Protein AF-A0A9P9XTG6-F1 (afdb_monomer)

Mean predicted aligned error: 10.79 Å

Solvent-accessible surface area (backbone atoms only — not comparable to full-atom values): 28886 Å² total; per-residue (Å²): 132,78,57,78,71,51,54,57,51,54,52,52,52,51,49,53,52,52,34,48,50,40,57,79,38,56,71,43,59,35,42,76,48,70,51,73,57,93,56,40,33,32,47,35,40,37,34,46,58,42,75,50,63,75,54,78,45,43,42,83,87,39,44,69,60,47,51,49,52,54,52,42,72,76,65,54,52,61,67,78,52,18,46,62,85,66,59,49,77,55,97,94,39,40,32,37,74,28,28,31,89,88,66,47,85,40,82,43,48,45,56,65,74,77,43,72,45,80,53,57,66,45,43,40,42,30,29,22,41,31,84,83,52,25,33,40,38,32,35,36,43,52,71,69,36,70,55,39,71,58,50,35,50,51,28,54,76,42,68,32,46,40,54,50,37,79,55,31,39,39,80,74,51,38,47,63,66,77,48,59,92,66,82,81,91,75,78,90,77,69,94,68,71,88,54,80,65,78,74,70,70,86,56,82,76,78,88,80,87,82,87,82,89,83,88,82,89,78,89,82,88,82,88,87,86,89,81,88,79,81,90,83,87,88,83,82,91,78,91,76,92,76,83,83,77,93,71,92,70,83,76,77,83,74,73,44,74,65,64,96,76,83,61,95,60,63,53,31,39,31,31,41,41,27,33,35,63,48,57,46,44,47,70,71,44,83,44,71,62,57,42,51,52,16,52,45,31,28,50,53,14,48,48,27,28,39,73,59,34,43,32,44,53,61,47,48,43,55,81,29,30,25,36,39,55,30,94,69,42,89,64,28,35,6,27,37,49,78,47,64,66,38,36,55,65,98,53,75,62,54,26,56,64,63,72,52,54,47,67,60,22,52,27,52,52,29,46,69,60,34,81,82,50,71,58,38,40,54,47,7,50,52,40,36,52,54,45,41,46,47,55,42,32,67,77,55,69,51,32,79,91,62,78,81,69,95,72,61,80,66,52,45,38,70,55,75,54,50,65,54,24,25,53,46,53,58,56,36,70,36,69,74,43,38,52,58,51,57,65,49,31,41,76,80,50,54,77,50,51,64,41,53,54,52,47,46,51,71,66,42,38,63,50,98,86,69,44,72,42,80,75,74,78,83,80,68,69,57,78,54,52,51,62,46,50,52,42,47,52,52,46,58,71,76,106

pLDDT: mean 82.73, std 23.05, range [22.34, 98.75]

Structure (mmCIF, N/CA/C/O backbone):
data_AF-A0A9P9XTG6-F1
#
_entry.id   AF-A0A9P9XTG6-F1
#
loop_
_atom_site.group_PDB
_atom_site.id
_atom_site.type_symbol
_atom_site.label_atom_id
_atom_site.label_alt_id
_atom_site.label_comp_id
_atom_site.label_asym_id
_atom_site.label_entity_id
_atom_site.label_seq_id
_atom_site.pdbx_PDB_ins_code
_atom_site.Cartn_x
_atom_site.Cartn_y
_atom_site.Cartn_z
_atom_site.occupancy
_atom_site.B_iso_or_equiv
_atom_site.auth_seq_id
_atom_site.auth_comp_id
_atom_site.auth_asym_id
_atom_site.auth_atom_id
_atom_site.pdbx_PDB_model_num
ATOM 1 N N . MET A 1 1 ? 28.109 16.564 -28.472 1.00 45.22 1 MET A N 1
ATOM 2 C CA . MET A 1 1 ? 27.583 16.661 -27.090 1.00 45.22 1 MET A CA 1
ATOM 3 C C . MET A 1 1 ? 26.421 17.638 -27.080 1.00 45.22 1 MET A C 1
ATOM 5 O O . MET A 1 1 ? 26.647 18.821 -27.308 1.00 45.22 1 MET A O 1
ATOM 9 N N . SER A 1 2 ? 25.196 17.164 -26.851 1.00 43.84 2 SER A N 1
ATOM 10 C CA . SER A 1 2 ? 24.052 18.055 -26.634 1.00 43.84 2 SER A CA 1
ATOM 11 C C . SER A 1 2 ? 24.297 18.907 -25.378 1.00 43.84 2 SER A C 1
ATOM 13 O O . SER A 1 2 ? 24.812 18.382 -24.386 1.00 43.84 2 SER A O 1
ATOM 15 N N . PRO A 1 3 ? 23.960 20.209 -25.375 1.00 47.34 3 PRO A N 1
ATOM 16 C CA . PRO A 1 3 ? 24.081 21.046 -24.187 1.00 47.34 3 PRO A CA 1
ATOM 17 C C . PRO A 1 3 ? 23.374 20.402 -22.976 1.00 47.34 3 PRO A C 1
ATOM 19 O O . PRO A 1 3 ? 22.278 19.865 -23.142 1.00 47.34 3 PRO A O 1
ATOM 22 N N . PRO A 1 4 ? 23.908 20.507 -21.742 1.00 53.72 4 PRO A N 1
ATOM 23 C CA . PRO A 1 4 ? 23.354 19.841 -20.550 1.00 53.72 4 PRO A CA 1
ATOM 24 C C . PRO A 1 4 ? 21.874 20.142 -20.252 1.00 53.72 4 PRO A C 1
ATOM 26 O O . PRO A 1 4 ? 21.219 19.393 -19.529 1.00 53.72 4 PRO A O 1
ATOM 29 N N . ARG A 1 5 ? 21.345 21.256 -20.779 1.00 53.12 5 ARG A N 1
ATOM 30 C CA . ARG A 1 5 ? 19.929 21.637 -20.659 1.00 53.12 5 ARG A CA 1
ATOM 31 C C . ARG A 1 5 ? 19.013 20.860 -21.615 1.00 53.12 5 ARG A C 1
ATOM 33 O O . ARG A 1 5 ? 17.884 20.584 -21.232 1.00 53.12 5 ARG A O 1
ATOM 40 N N . LEU A 1 6 ? 19.498 20.484 -22.802 1.00 61.94 6 LEU A N 1
ATOM 41 C CA . LEU A 1 6 ? 18.734 19.734 -23.809 1.00 61.94 6 LEU A CA 1
ATOM 42 C C . LEU A 1 6 ? 18.599 18.257 -23.419 1.00 61.94 6 LEU A C 1
ATOM 44 O O . LEU A 1 6 ? 17.488 17.749 -23.387 1.00 61.94 6 LEU A O 1
ATOM 48 N N . PHE A 1 7 ? 19.679 17.624 -22.944 1.00 69.19 7 PHE A N 1
ATOM 49 C CA . PHE A 1 7 ? 19.644 16.234 -22.460 1.00 69.19 7 PHE A CA 1
ATOM 50 C C . PHE A 1 7 ? 18.575 15.995 -21.379 1.00 69.19 7 PHE A C 1
ATOM 52 O O . PHE A 1 7 ? 17.812 15.034 -21.446 1.00 69.19 7 PHE A O 1
ATOM 59 N N . LYS A 1 8 ? 18.482 16.892 -20.383 1.00 72.06 8 LYS A N 1
ATOM 60 C CA . LYS A 1 8 ? 17.465 16.779 -19.325 1.00 72.06 8 LYS A CA 1
ATOM 61 C C . LYS A 1 8 ? 16.045 16.923 -19.885 1.00 72.06 8 LYS A C 1
ATOM 63 O O . LYS A 1 8 ? 15.154 16.214 -19.431 1.00 72.06 8 LYS A O 1
ATOM 68 N N . ALA A 1 9 ? 15.827 17.827 -20.839 1.00 80.62 9 ALA A N 1
ATOM 69 C CA . ALA A 1 9 ? 14.514 18.035 -21.445 1.00 80.62 9 ALA A CA 1
ATOM 70 C C . ALA A 1 9 ? 14.076 16.823 -22.284 1.00 80.62 9 ALA A C 1
ATOM 72 O O . ALA A 1 9 ? 12.958 16.339 -22.103 1.00 80.62 9 ALA A O 1
ATOM 73 N N . ASP A 1 10 ? 14.977 16.289 -23.110 1.00 82.81 10 ASP A N 1
ATOM 74 C CA . ASP A 1 10 ? 14.719 15.131 -23.971 1.00 82.81 10 ASP A CA 1
ATOM 75 C C . ASP A 1 10 ? 14.422 13.880 -23.133 1.00 82.81 10 ASP A C 1
ATOM 77 O O . ASP A 1 10 ? 13.412 13.205 -23.342 1.00 82.81 10 ASP A O 1
ATOM 81 N N . LEU A 1 11 ? 15.233 13.616 -22.100 1.00 85.25 11 LEU A N 1
ATOM 82 C CA . LEU A 1 11 ? 15.010 12.490 -21.193 1.00 85.25 11 LEU A CA 1
ATOM 83 C C . LEU A 1 11 ? 13.680 12.618 -20.440 1.00 85.25 11 LEU A C 1
ATOM 85 O O . LEU A 1 11 ? 12.953 11.632 -20.301 1.00 85.25 11 LEU A O 1
ATOM 89 N N . LEU A 1 12 ? 13.325 13.819 -19.972 1.00 86.88 12 LEU A N 1
ATOM 90 C CA . LEU A 1 12 ? 12.032 14.059 -19.326 1.00 86.88 12 LEU A CA 1
ATOM 91 C C . LEU A 1 12 ? 10.868 13.818 -20.292 1.00 86.88 12 LEU A C 1
ATOM 93 O O . LEU A 1 12 ? 9.851 13.248 -19.891 1.00 86.88 12 LEU A O 1
ATOM 97 N N . GLN A 1 13 ? 11.003 14.225 -21.554 1.00 90.88 13 GLN A N 1
ATOM 98 C CA . GLN A 1 13 ? 9.982 13.995 -22.569 1.00 90.88 13 GLN A CA 1
ATOM 99 C C . GLN A 1 13 ? 9.808 12.500 -22.862 1.00 90.88 13 GLN A C 1
ATOM 101 O O . GLN A 1 13 ? 8.684 12.002 -22.788 1.00 90.88 13 GLN A O 1
ATOM 106 N N . ILE A 1 14 ? 10.900 11.770 -23.102 1.00 92.00 14 ILE A N 1
ATOM 107 C CA . ILE A 1 14 ? 10.873 10.313 -23.303 1.00 92.00 14 ILE A CA 1
ATOM 108 C C . ILE A 1 14 ? 10.250 9.620 -22.088 1.00 92.00 14 ILE A C 1
ATOM 110 O O . ILE A 1 14 ? 9.332 8.815 -22.233 1.00 92.00 14 ILE A O 1
ATOM 114 N N . THR A 1 15 ? 10.671 9.995 -20.878 1.00 92.44 15 THR A N 1
ATOM 115 C CA . THR A 1 15 ? 10.148 9.426 -19.626 1.00 92.44 15 THR A CA 1
ATOM 116 C C . THR A 1 15 ? 8.634 9.620 -19.504 1.00 92.44 15 THR A C 1
ATOM 118 O O . THR A 1 15 ? 7.937 8.737 -19.003 1.00 92.44 15 THR A O 1
ATOM 121 N N . ARG A 1 16 ? 8.081 10.746 -19.982 1.00 91.94 16 ARG A N 1
ATOM 122 C CA . ARG A 1 16 ? 6.624 10.973 -19.993 1.00 91.94 16 ARG A CA 1
ATOM 123 C C . ARG A 1 16 ? 5.894 10.001 -20.916 1.00 91.94 16 ARG A C 1
ATOM 125 O O . ARG A 1 16 ? 4.835 9.519 -20.517 1.00 91.94 16 ARG A O 1
ATOM 132 N N . TYR A 1 17 ? 6.441 9.711 -22.097 1.00 94.31 17 TYR A N 1
ATOM 133 C CA . TYR A 1 17 ? 5.864 8.726 -23.016 1.00 94.31 17 TYR A CA 1
ATOM 134 C C . TYR A 1 17 ? 5.974 7.309 -22.458 1.00 94.31 17 TYR A C 1
ATOM 136 O O . TYR A 1 17 ? 4.974 6.600 -22.403 1.00 94.31 17 TYR A O 1
ATOM 144 N N . VAL A 1 18 ? 7.143 6.937 -21.934 1.00 94.81 18 VAL A N 1
ATOM 145 C CA . VAL A 1 18 ? 7.368 5.645 -21.266 1.00 94.81 18 VAL A CA 1
ATOM 146 C C . VAL A 1 18 ? 6.401 5.447 -20.099 1.00 94.81 18 VAL A C 1
ATOM 148 O O . VAL A 1 18 ? 5.820 4.376 -19.943 1.00 94.81 18 VAL A O 1
ATOM 151 N N . ARG A 1 19 ? 6.168 6.490 -19.292 1.00 93.31 19 ARG A N 1
ATOM 152 C CA . ARG A 1 19 ? 5.172 6.446 -18.214 1.00 93.31 19 ARG A CA 1
ATOM 153 C C . ARG A 1 19 ? 3.759 6.197 -18.748 1.00 93.31 19 ARG A C 1
ATOM 155 O O . ARG A 1 19 ? 2.991 5.523 -18.072 1.00 93.31 19 ARG A O 1
ATOM 162 N N . GLY A 1 20 ? 3.419 6.737 -19.920 1.00 93.00 20 GLY A N 1
ATOM 163 C CA . GLY A 1 20 ? 2.166 6.434 -20.618 1.00 93.00 20 GLY A CA 1
ATOM 164 C C . GLY A 1 20 ? 2.080 4.959 -21.008 1.00 93.00 20 GLY A C 1
ATOM 165 O O . GLY A 1 20 ? 1.120 4.295 -20.638 1.00 93.00 20 GLY A O 1
ATOM 166 N N . VAL A 1 21 ? 3.137 4.415 -21.618 1.00 94.56 21 VAL A N 1
ATOM 167 C CA . VAL A 1 21 ? 3.204 2.990 -21.991 1.00 94.56 21 VAL A CA 1
ATOM 168 C C . VAL A 1 21 ? 3.027 2.081 -20.775 1.00 94.56 21 VAL A C 1
ATOM 170 O O . VAL A 1 21 ? 2.209 1.172 -20.819 1.00 94.56 21 VAL A O 1
ATOM 173 N N . PHE A 1 22 ? 3.725 2.337 -19.664 1.00 92.75 22 PHE A N 1
ATOM 174 C CA . PHE A 1 22 ? 3.533 1.559 -18.434 1.00 92.75 22 PHE A CA 1
ATOM 175 C C . PHE A 1 22 ? 2.145 1.732 -17.806 1.00 92.75 22 PHE A C 1
ATOM 177 O O . PHE A 1 22 ? 1.723 0.858 -17.058 1.00 92.75 22 PHE A O 1
ATOM 184 N N . ALA A 1 23 ? 1.444 2.841 -18.052 1.00 89.38 23 ALA A N 1
ATOM 185 C CA . ALA A 1 23 ? 0.078 3.020 -17.565 1.00 89.38 23 ALA A CA 1
ATOM 186 C C . ALA A 1 23 ? -0.933 2.219 -18.402 1.00 89.38 23 ALA A C 1
ATOM 188 O O . ALA A 1 23 ? -1.861 1.649 -17.833 1.00 89.38 23 ALA A O 1
ATOM 189 N N . ASP A 1 24 ? -0.728 2.148 -19.719 1.00 91.56 24 ASP A N 1
ATOM 190 C CA . ASP A 1 24 ? -1.603 1.420 -20.646 1.00 91.56 24 ASP A CA 1
ATOM 191 C C . ASP A 1 24 ? -1.287 -0.087 -20.689 1.00 91.56 24 ASP A C 1
ATOM 193 O O . ASP A 1 24 ? -2.157 -0.913 -20.964 1.00 91.56 24 ASP A O 1
ATOM 197 N N . GLN A 1 25 ? -0.040 -0.457 -20.383 1.00 91.56 25 GLN A N 1
ATOM 198 C CA . GLN A 1 25 ? 0.472 -1.828 -20.343 1.00 91.56 25 GLN A CA 1
ATOM 199 C C . GLN A 1 25 ? 1.132 -2.099 -18.977 1.00 91.56 25 GLN A C 1
ATOM 201 O O . GLN A 1 25 ? 2.358 -2.189 -18.871 1.00 91.56 25 GLN A O 1
ATOM 206 N N . PRO A 1 26 ? 0.337 -2.214 -17.900 1.00 90.12 26 PRO A N 1
ATOM 207 C CA . PRO A 1 26 ? 0.848 -2.213 -16.527 1.00 90.12 26 PRO A CA 1
ATOM 208 C C . PRO A 1 26 ? 1.717 -3.427 -16.165 1.00 90.12 26 PRO A C 1
ATOM 210 O O . PRO A 1 26 ? 2.611 -3.319 -15.324 1.00 90.12 26 PRO A O 1
ATOM 213 N N . THR A 1 27 ? 1.514 -4.558 -16.844 1.00 93.44 27 THR A N 1
ATOM 214 C CA . THR A 1 27 ? 2.282 -5.806 -16.685 1.00 93.44 27 THR A CA 1
ATOM 215 C C . THR A 1 27 ? 3.518 -5.892 -17.587 1.00 93.44 27 THR A C 1
ATOM 217 O O . THR A 1 27 ? 4.229 -6.895 -17.558 1.00 93.44 27 THR A O 1
ATOM 220 N N . ARG A 1 28 ? 3.809 -4.849 -18.377 1.00 94.25 28 ARG A N 1
ATOM 221 C CA . ARG A 1 28 ? 5.013 -4.781 -19.214 1.00 94.25 28 ARG A CA 1
ATOM 222 C C . ARG A 1 28 ? 6.275 -4.748 -18.344 1.00 94.25 28 ARG A C 1
ATOM 224 O O . ARG A 1 28 ? 6.321 -4.041 -17.333 1.00 94.25 28 ARG A O 1
ATOM 231 N N . ARG A 1 29 ? 7.315 -5.481 -18.751 1.00 95.62 29 ARG A N 1
ATOM 232 C CA . ARG A 1 29 ? 8.574 -5.620 -17.997 1.00 95.62 29 ARG A CA 1
ATOM 233 C C . ARG A 1 29 ? 9.521 -4.443 -18.210 1.00 95.62 29 ARG A C 1
ATOM 235 O O . ARG A 1 29 ? 10.077 -3.922 -17.246 1.00 95.62 29 ARG A O 1
ATOM 242 N N . PHE A 1 30 ? 9.675 -4.006 -19.456 1.00 96.19 30 PHE A N 1
ATOM 243 C CA . PHE A 1 30 ? 10.510 -2.865 -19.826 1.00 96.19 30 PHE A CA 1
ATOM 244 C C . PHE A 1 30 ? 10.031 -2.223 -21.134 1.00 96.19 30 PHE A C 1
ATOM 246 O O . PHE A 1 30 ? 9.232 -2.795 -21.880 1.00 96.19 30 PHE A O 1
ATOM 253 N N . VAL A 1 31 ? 10.501 -1.006 -21.397 1.00 96.94 31 VAL A N 1
ATOM 254 C CA . VAL A 1 31 ? 10.156 -0.213 -22.580 1.00 96.94 31 VAL A CA 1
ATOM 255 C C . VAL A 1 31 ? 11.432 0.253 -23.262 1.00 96.94 31 VAL A C 1
ATOM 257 O O . VAL A 1 31 ? 12.272 0.898 -22.636 1.00 96.94 31 VAL A O 1
ATOM 260 N N . HIS A 1 32 ? 11.546 -0.033 -24.554 1.00 95.94 32 HIS A N 1
ATOM 261 C CA . HIS A 1 32 ? 12.546 0.587 -25.416 1.00 95.94 32 HIS A CA 1
ATOM 262 C C . HIS A 1 32 ? 12.099 1.986 -25.843 1.00 95.94 32 HIS A C 1
ATOM 264 O O . HIS A 1 32 ? 10.924 2.216 -26.126 1.00 95.94 32 HIS A O 1
ATOM 270 N N . ALA A 1 33 ? 13.044 2.913 -25.925 1.00 95.25 33 ALA A N 1
ATOM 271 C CA . ALA A 1 33 ? 12.849 4.241 -26.486 1.00 95.25 33 ALA A CA 1
ATOM 272 C C . ALA A 1 33 ? 14.142 4.709 -27.160 1.00 95.25 33 ALA A C 1
ATOM 274 O O . ALA A 1 33 ? 15.214 4.177 -26.898 1.00 95.25 33 ALA A O 1
ATOM 275 N N . PHE A 1 34 ? 14.070 5.727 -28.009 1.00 93.56 34 PHE A N 1
ATOM 276 C CA . PHE A 1 34 ? 15.267 6.352 -28.559 1.00 93.56 34 PHE A CA 1
ATOM 277 C C . PHE A 1 34 ? 15.027 7.830 -28.853 1.00 93.56 34 PHE A C 1
ATOM 279 O O . PHE A 1 34 ? 13.890 8.257 -29.060 1.00 93.56 34 PHE A O 1
ATOM 286 N N . SER A 1 35 ? 16.107 8.605 -28.882 1.00 91.88 35 SER A N 1
ATOM 287 C CA . SER A 1 35 ? 16.136 9.940 -29.476 1.00 91.88 35 SER A CA 1
ATOM 288 C C . SER A 1 35 ? 16.986 9.910 -30.740 1.00 91.88 35 SER A C 1
ATOM 290 O O . SER A 1 35 ? 17.988 9.201 -30.806 1.00 91.88 35 SER A O 1
ATOM 292 N N . LEU A 1 36 ? 16.582 10.681 -31.749 1.00 91.69 36 LEU A N 1
ATOM 293 C CA . LEU A 1 36 ? 17.381 10.951 -32.939 1.00 91.69 36 LEU A CA 1
ATOM 294 C C . LEU A 1 36 ? 17.280 12.445 -33.246 1.00 91.69 36 LEU A C 1
ATOM 296 O O . LEU A 1 36 ? 16.245 12.928 -33.701 1.00 91.69 36 LEU A O 1
ATOM 300 N N . CYS A 1 37 ? 18.356 13.174 -32.963 1.00 89.81 37 CYS A N 1
ATOM 301 C CA . CYS A 1 37 ? 18.449 14.616 -33.156 1.00 89.81 37 CYS A CA 1
ATOM 302 C C . CYS A 1 37 ? 19.529 14.903 -34.201 1.00 89.81 37 CYS A C 1
ATOM 304 O O . CYS A 1 37 ? 20.721 14.731 -33.934 1.00 89.81 37 CYS A O 1
ATOM 306 N N . ALA A 1 38 ? 19.106 15.340 -35.391 1.00 91.00 38 ALA A N 1
ATOM 307 C CA . ALA A 1 38 ? 19.960 15.420 -36.576 1.00 91.00 38 ALA A CA 1
ATOM 308 C C . ALA A 1 38 ? 20.650 14.067 -36.843 1.00 91.00 38 ALA A C 1
ATOM 310 O O . ALA A 1 38 ? 19.969 13.098 -37.160 1.00 91.00 38 ALA A O 1
ATOM 311 N N . SER A 1 39 ? 21.970 13.982 -36.682 1.00 94.62 39 SER A N 1
ATOM 312 C CA . SER A 1 39 ? 22.737 12.746 -36.865 1.00 94.62 39 SER A CA 1
ATOM 313 C C . SER A 1 39 ? 23.037 11.996 -35.564 1.00 94.62 39 SER A C 1
ATOM 315 O O . SER A 1 39 ? 23.641 10.930 -35.606 1.00 94.62 39 SER A O 1
ATOM 317 N N . THR A 1 40 ? 22.662 12.532 -34.398 1.00 93.81 40 THR A N 1
ATOM 318 C CA . THR A 1 40 ? 22.966 11.908 -33.101 1.00 93.81 40 THR A CA 1
ATOM 319 C C . THR A 1 40 ? 21.785 11.077 -32.616 1.00 93.81 40 THR A C 1
ATOM 321 O O . THR A 1 40 ? 20.715 11.629 -32.353 1.00 93.81 40 THR A O 1
ATOM 324 N N . MET A 1 41 ? 21.995 9.771 -32.457 1.00 93.50 41 MET A N 1
ATOM 325 C CA . MET A 1 41 ? 21.028 8.836 -31.889 1.00 93.50 41 MET A CA 1
ATOM 326 C C . MET A 1 41 ? 21.451 8.399 -30.486 1.00 93.50 41 MET A C 1
ATOM 328 O O . MET A 1 41 ? 22.635 8.197 -30.229 1.00 93.50 41 MET A O 1
ATOM 332 N N . GLU A 1 42 ? 20.492 8.199 -29.590 1.00 93.38 42 GLU A N 1
ATOM 333 C CA . GLU A 1 42 ? 20.711 7.516 -28.314 1.00 93.38 42 GLU A CA 1
ATOM 334 C C . GLU A 1 42 ? 19.574 6.523 -28.063 1.00 93.38 42 GLU A C 1
ATOM 336 O O . GLU A 1 42 ? 18.397 6.887 -28.122 1.00 93.38 42 GLU A O 1
ATOM 341 N N . LEU A 1 43 ? 19.926 5.263 -27.801 1.00 94.38 43 LEU A N 1
ATOM 342 C CA . LEU A 1 43 ? 18.978 4.195 -27.491 1.00 94.38 43 LEU A CA 1
ATOM 343 C C . LEU A 1 43 ? 18.811 4.093 -25.981 1.00 94.38 43 LEU A C 1
ATOM 345 O O . LEU A 1 43 ? 19.791 4.152 -25.240 1.00 94.38 43 LEU A O 1
ATOM 349 N N . TRP A 1 44 ? 17.580 3.886 -25.537 1.00 94.62 44 TRP A N 1
ATOM 350 C CA . TRP A 1 44 ? 17.194 3.821 -24.138 1.00 94.62 44 TRP A CA 1
ATOM 351 C C . TRP A 1 44 ? 16.363 2.577 -23.859 1.00 94.62 44 TRP A C 1
ATOM 353 O O . TRP A 1 44 ? 15.496 2.195 -24.645 1.00 94.62 44 TRP A O 1
ATOM 363 N N . VAL A 1 45 ? 16.559 2.012 -22.674 1.00 95.88 45 VAL A N 1
ATOM 364 C CA . VAL A 1 45 ? 15.649 1.031 -22.092 1.00 95.88 45 VAL A CA 1
ATOM 365 C C . VAL A 1 45 ? 15.249 1.506 -20.707 1.00 95.88 45 VAL A C 1
ATOM 367 O O . VAL A 1 45 ? 16.081 1.945 -19.915 1.00 95.88 45 VAL A O 1
ATOM 370 N N . PHE A 1 46 ? 13.955 1.428 -20.424 1.00 95.75 46 PHE A N 1
ATOM 371 C CA . PHE A 1 46 ? 13.362 1.771 -19.144 1.00 95.75 46 PHE A CA 1
ATOM 372 C C . PHE A 1 46 ? 12.749 0.520 -18.532 1.00 95.75 46 PHE A C 1
ATOM 374 O O . PHE A 1 46 ? 11.775 -0.016 -19.058 1.00 95.75 46 PHE A O 1
ATOM 381 N N . ASP A 1 47 ? 13.282 0.086 -17.398 1.00 95.12 47 ASP A N 1
ATOM 382 C CA . ASP A 1 47 ? 12.665 -0.926 -16.543 1.00 95.12 47 ASP A CA 1
ATOM 383 C C . ASP A 1 47 ? 12.262 -0.311 -15.190 1.00 95.12 47 ASP A C 1
ATOM 385 O O . ASP A 1 47 ? 12.357 0.903 -14.970 1.00 95.12 47 ASP A O 1
ATOM 389 N N . ARG A 1 48 ? 11.789 -1.148 -14.263 1.00 91.88 48 ARG A N 1
ATOM 390 C CA . ARG A 1 48 ? 11.328 -0.705 -12.938 1.00 91.88 48 ARG A CA 1
ATOM 391 C C . ARG A 1 48 ? 12.452 -0.320 -11.970 1.00 91.88 48 ARG A C 1
ATOM 393 O O . ARG A 1 48 ? 12.166 0.194 -10.888 1.00 91.88 48 ARG A O 1
ATOM 400 N N . SER A 1 49 ? 13.711 -0.505 -12.356 1.00 91.50 49 SER A N 1
ATOM 401 C CA . SER A 1 49 ? 14.899 -0.098 -11.597 1.00 91.50 49 SER A CA 1
ATOM 402 C C . SER A 1 49 ? 15.610 1.122 -12.167 1.00 91.50 49 SER A C 1
ATOM 404 O O . SER A 1 49 ? 16.486 1.673 -11.503 1.00 91.50 49 SER A O 1
ATOM 406 N N . GLY A 1 50 ? 15.215 1.590 -13.349 1.00 90.69 50 GLY A N 1
ATOM 407 C CA . GLY A 1 50 ? 15.684 2.854 -13.904 1.00 90.69 50 GLY A CA 1
ATOM 408 C C . GLY A 1 50 ? 15.973 2.796 -15.396 1.00 90.69 50 GLY A C 1
ATOM 409 O O . GLY A 1 50 ? 16.150 1.713 -15.954 1.00 90.69 50 GLY A O 1
ATOM 410 N N . PRO A 1 51 ? 16.054 3.966 -16.047 1.00 92.19 51 PRO A N 1
ATOM 411 C CA . PRO A 1 51 ? 16.548 4.047 -17.409 1.00 92.19 51 PRO A CA 1
ATOM 412 C C . PRO A 1 51 ? 18.037 3.717 -17.496 1.00 92.19 51 PRO A C 1
ATOM 414 O O . PRO A 1 51 ? 18.822 4.089 -16.622 1.00 92.19 51 PRO A O 1
ATOM 417 N N . TYR A 1 52 ? 18.430 3.102 -18.603 1.00 92.12 52 TYR A N 1
ATOM 418 C CA . TYR A 1 52 ? 19.815 3.001 -19.048 1.00 92.12 52 TYR A CA 1
ATOM 419 C C . TYR A 1 52 ? 19.892 3.228 -20.559 1.00 92.12 52 TYR A C 1
ATOM 421 O O . TYR A 1 52 ? 18.913 2.997 -21.272 1.00 92.12 52 TYR A O 1
ATOM 429 N N . SER A 1 53 ? 21.036 3.717 -21.043 1.00 91.25 53 SER A N 1
ATOM 430 C CA . SER A 1 53 ? 21.220 4.058 -22.455 1.00 91.25 53 SER A CA 1
ATOM 431 C C . SER A 1 53 ? 22.459 3.419 -23.066 1.00 91.25 53 SER A C 1
ATOM 433 O O . SER A 1 53 ? 23.386 3.008 -22.366 1.00 91.25 53 SER A O 1
ATOM 435 N N . SER A 1 54 ? 22.480 3.372 -24.398 1.00 90.75 54 SER A N 1
ATOM 436 C CA . SER A 1 54 ? 23.671 3.030 -25.183 1.00 90.75 54 SER A CA 1
ATOM 437 C C . SER A 1 54 ? 24.774 4.092 -25.107 1.00 90.75 54 SER A C 1
ATOM 439 O O . SER A 1 54 ? 25.884 3.851 -25.578 1.00 90.75 54 SER A O 1
ATOM 441 N N . GLY A 1 55 ? 24.457 5.283 -24.592 1.00 88.38 55 GLY A N 1
ATOM 442 C CA . GLY A 1 55 ? 25.173 6.515 -24.896 1.00 88.38 55 GLY A CA 1
ATOM 443 C C . GLY A 1 55 ? 24.882 7.022 -26.320 1.00 88.38 55 GLY A C 1
ATOM 444 O O . GLY A 1 55 ? 24.416 6.256 -27.175 1.00 88.38 55 GLY A O 1
ATOM 445 N N . PRO A 1 56 ? 25.125 8.317 -26.584 1.00 90.75 56 PRO A N 1
ATOM 446 C CA . PRO A 1 56 ? 24.888 8.912 -27.891 1.00 90.75 56 PRO A CA 1
ATOM 447 C C . PRO A 1 56 ? 25.928 8.444 -28.916 1.00 90.75 56 PRO A C 1
ATOM 449 O O . PRO A 1 56 ? 27.120 8.389 -28.613 1.00 90.75 56 PRO A O 1
ATOM 452 N N . PHE A 1 57 ? 25.488 8.189 -30.145 1.00 93.81 57 PHE A N 1
ATOM 453 C CA . PHE A 1 57 ? 26.350 7.891 -31.289 1.00 93.81 57 PHE A CA 1
ATOM 454 C C . PHE A 1 57 ? 25.891 8.630 -32.548 1.00 93.81 57 PHE A C 1
ATOM 456 O O . PHE A 1 57 ? 24.725 9.007 -32.674 1.00 93.81 57 PHE A O 1
ATOM 463 N N . ASN A 1 58 ? 26.815 8.860 -33.481 1.00 96.31 58 ASN A N 1
ATOM 464 C CA . ASN A 1 58 ? 26.504 9.473 -34.768 1.00 96.31 58 ASN A CA 1
ATOM 465 C C . ASN A 1 58 ? 26.132 8.382 -35.781 1.00 96.31 58 ASN A C 1
ATOM 467 O O . ASN A 1 58 ? 26.917 7.470 -36.024 1.00 96.31 58 ASN A O 1
ATOM 471 N N . ILE A 1 59 ? 24.950 8.482 -36.389 1.00 97.38 59 ILE A N 1
ATOM 472 C CA . ILE A 1 59 ? 24.440 7.480 -37.337 1.00 97.38 59 ILE A CA 1
ATOM 473 C C . ILE A 1 59 ? 25.242 7.412 -38.644 1.00 97.38 59 ILE A C 1
ATOM 475 O O . ILE A 1 59 ? 25.188 6.397 -39.330 1.00 97.38 59 ILE A O 1
ATOM 479 N N . HIS A 1 60 ? 25.964 8.477 -39.004 1.00 96.56 60 HIS A N 1
ATOM 480 C CA . HIS A 1 60 ? 26.817 8.501 -40.195 1.00 96.56 60 HIS A CA 1
ATOM 481 C C . HIS A 1 60 ? 28.205 7.924 -39.921 1.00 96.56 60 HIS A C 1
ATOM 483 O O . HIS A 1 60 ? 28.776 7.291 -40.804 1.00 96.56 60 HIS A O 1
ATOM 489 N N . ASP A 1 61 ? 28.718 8.106 -38.702 1.00 97.69 61 ASP A N 1
ATOM 490 C CA . ASP A 1 61 ? 30.012 7.549 -38.293 1.00 97.69 61 ASP A CA 1
ATOM 491 C C . ASP A 1 61 ? 29.872 6.066 -37.908 1.00 97.69 61 ASP A C 1
ATOM 493 O O . ASP A 1 61 ? 30.795 5.278 -38.096 1.00 97.69 61 ASP A O 1
ATOM 497 N N . GLU A 1 62 ? 28.703 5.674 -37.385 1.00 97.50 62 GLU A N 1
ATOM 498 C CA . GLU A 1 62 ? 28.406 4.315 -36.919 1.00 97.50 62 GLU A CA 1
ATOM 499 C C . GLU A 1 62 ? 27.126 3.728 -37.565 1.00 97.50 62 GLU A C 1
ATOM 501 O O . GLU A 1 62 ? 26.187 3.336 -36.854 1.00 97.50 62 GLU A O 1
ATOM 506 N N . PRO A 1 63 ? 27.058 3.621 -38.909 1.00 96.75 63 PRO A N 1
ATOM 507 C CA . PRO A 1 63 ? 25.853 3.190 -39.624 1.00 96.75 63 PRO A CA 1
ATOM 508 C C . PRO A 1 63 ? 25.427 1.759 -39.273 1.00 96.75 63 PRO A C 1
ATOM 510 O O . PRO A 1 63 ? 24.233 1.473 -39.202 1.00 96.75 63 PRO A O 1
ATOM 513 N N . ASP A 1 64 ? 26.373 0.874 -38.946 1.00 97.06 64 ASP A N 1
ATOM 514 C CA . ASP A 1 64 ? 26.075 -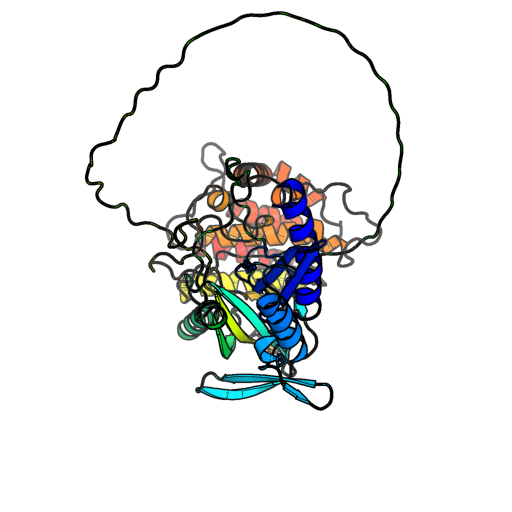0.499 -38.522 1.00 97.06 64 ASP A CA 1
ATOM 515 C C . ASP A 1 64 ? 25.343 -0.555 -37.174 1.00 97.06 64 ASP A C 1
ATOM 517 O O . ASP A 1 64 ? 24.535 -1.452 -36.926 1.00 97.06 64 ASP A O 1
ATOM 521 N N . LYS A 1 65 ? 25.610 0.387 -36.257 1.00 95.88 65 LYS A N 1
ATOM 522 C CA . LYS A 1 65 ? 24.847 0.490 -35.001 1.00 95.88 65 LYS A CA 1
ATOM 523 C C . LYS A 1 65 ? 23.424 0.960 -35.277 1.00 95.88 65 LYS A C 1
ATOM 525 O O . LYS A 1 65 ? 22.489 0.379 -34.730 1.00 95.88 65 LYS A O 1
ATOM 530 N N . PHE A 1 66 ? 23.267 1.956 -36.148 1.00 96.69 66 PHE A N 1
ATOM 531 C CA . PHE A 1 66 ? 21.956 2.456 -36.553 1.00 96.69 66 PHE A CA 1
ATOM 532 C C . PHE A 1 66 ? 21.119 1.363 -37.233 1.00 96.69 66 PHE A C 1
ATOM 534 O O . PHE A 1 66 ? 20.005 1.081 -36.794 1.00 96.69 66 PHE A O 1
ATOM 541 N N . ALA A 1 67 ? 21.679 0.681 -38.236 1.00 96.94 67 ALA A N 1
ATOM 542 C CA . ALA A 1 67 ? 21.007 -0.406 -38.943 1.00 96.94 67 ALA A CA 1
ATOM 543 C C . ALA A 1 67 ? 20.591 -1.532 -37.987 1.00 96.94 67 ALA A C 1
ATOM 545 O O . ALA A 1 67 ? 19.440 -1.962 -38.013 1.00 96.94 67 ALA A O 1
ATOM 546 N N . ARG A 1 68 ? 21.483 -1.958 -37.078 1.00 95.94 68 ARG A N 1
ATOM 547 C CA . ARG A 1 68 ? 21.152 -2.967 -36.058 1.00 95.94 68 ARG A CA 1
ATOM 548 C C . ARG A 1 68 ? 20.025 -2.530 -35.131 1.00 95.94 68 ARG A C 1
ATOM 550 O O . ARG A 1 68 ? 19.196 -3.365 -34.789 1.00 95.94 68 ARG A O 1
ATOM 557 N N . ALA A 1 69 ? 19.969 -1.259 -34.736 1.00 94.94 69 ALA A N 1
ATOM 558 C CA . ALA A 1 69 ? 18.892 -0.756 -33.889 1.00 94.94 69 ALA A CA 1
ATOM 559 C C . ALA A 1 69 ? 17.531 -0.831 -34.598 1.00 94.94 69 ALA A C 1
ATOM 561 O O . ALA A 1 69 ? 16.573 -1.355 -34.036 1.00 94.94 69 ALA A O 1
ATOM 562 N N . ILE A 1 70 ? 17.458 -0.363 -35.848 1.00 95.31 70 ILE A N 1
ATOM 563 C CA . ILE A 1 70 ? 16.215 -0.372 -36.631 1.00 95.31 70 ILE A CA 1
ATOM 564 C C . ILE A 1 70 ? 15.776 -1.799 -36.968 1.00 95.31 70 ILE A C 1
ATOM 566 O O . ILE A 1 70 ? 14.611 -2.134 -36.767 1.00 95.31 70 ILE A O 1
ATOM 570 N N . VAL A 1 71 ? 16.699 -2.654 -37.424 1.00 96.62 71 VAL A N 1
ATOM 571 C CA . VAL A 1 71 ? 16.409 -4.074 -37.680 1.00 96.62 71 VAL A CA 1
ATOM 572 C C . VAL A 1 71 ? 15.971 -4.764 -36.394 1.00 96.62 71 VAL A C 1
ATOM 574 O O . VAL A 1 71 ? 14.982 -5.489 -36.411 1.00 96.62 71 VAL A O 1
ATOM 577 N N . GLY A 1 72 ? 16.644 -4.493 -35.272 1.00 94.69 72 GLY A N 1
ATOM 578 C CA . GLY A 1 72 ? 16.252 -4.986 -33.956 1.00 94.69 72 GLY A CA 1
ATOM 579 C C . GLY A 1 72 ? 14.803 -4.629 -33.638 1.00 94.69 72 GLY A C 1
ATOM 580 O O . GLY A 1 72 ? 13.985 -5.522 -33.469 1.00 94.69 72 GLY A O 1
ATOM 581 N N . TYR A 1 73 ? 14.439 -3.346 -33.657 1.00 93.31 73 TYR A N 1
ATOM 582 C CA . TYR A 1 73 ? 13.057 -2.931 -33.384 1.00 93.31 73 TYR A CA 1
ATOM 583 C C . TYR A 1 73 ? 12.025 -3.494 -34.363 1.00 93.31 73 TYR A C 1
ATOM 585 O O . TYR A 1 73 ? 10.891 -3.739 -33.964 1.00 93.31 73 TYR A O 1
ATOM 593 N N . ALA A 1 74 ? 12.400 -3.714 -35.623 1.00 95.25 74 ALA A N 1
ATOM 594 C CA . ALA A 1 74 ? 11.511 -4.296 -36.622 1.00 95.25 74 ALA A CA 1
ATOM 595 C C . ALA A 1 74 ? 11.323 -5.818 -36.474 1.00 95.25 74 ALA A C 1
ATOM 597 O O . ALA A 1 74 ? 10.402 -6.364 -37.078 1.00 95.25 74 ALA A O 1
ATOM 598 N N . THR A 1 75 ? 12.194 -6.507 -35.725 1.00 96.44 75 THR A N 1
ATOM 599 C CA . THR A 1 75 ? 12.241 -7.982 -35.667 1.00 96.44 75 THR A CA 1
ATOM 600 C C . THR A 1 75 ? 12.158 -8.572 -34.260 1.00 96.44 75 THR A C 1
ATOM 602 O O . THR A 1 75 ? 12.044 -9.789 -34.133 1.00 96.44 75 THR A O 1
ATOM 605 N N . MET A 1 76 ? 12.204 -7.748 -33.208 1.00 95.50 76 MET A N 1
ATOM 606 C CA . MET A 1 76 ? 12.030 -8.197 -31.825 1.00 95.50 76 MET A CA 1
ATOM 607 C C . MET A 1 76 ? 10.679 -8.893 -31.645 1.00 95.50 76 MET A C 1
ATOM 609 O O . MET A 1 76 ? 9.640 -8.373 -32.049 1.00 95.50 76 MET A O 1
ATOM 613 N N . ASP A 1 77 ? 10.707 -10.049 -30.988 1.00 95.69 77 ASP A N 1
ATOM 614 C CA . ASP A 1 77 ? 9.501 -10.708 -30.505 1.00 95.69 77 ASP A CA 1
ATOM 615 C C . ASP A 1 77 ? 8.928 -9.992 -29.267 1.00 95.69 77 ASP A C 1
ATOM 617 O O . ASP A 1 77 ? 9.488 -9.021 -28.742 1.00 95.69 77 ASP A O 1
ATOM 621 N N . ASP A 1 78 ? 7.781 -10.476 -28.792 1.00 94.88 78 ASP A N 1
ATOM 622 C CA . ASP A 1 78 ? 7.097 -9.914 -27.627 1.00 94.88 78 ASP A CA 1
ATOM 623 C C . ASP A 1 78 ? 7.978 -9.928 -26.367 1.00 94.88 78 ASP A C 1
ATOM 625 O O . ASP A 1 78 ? 7.902 -9.002 -25.549 1.00 94.88 78 ASP A O 1
ATOM 629 N N . ASP A 1 79 ? 8.849 -10.933 -26.222 1.00 93.50 79 ASP A N 1
ATOM 630 C CA . ASP A 1 79 ? 9.756 -11.039 -25.084 1.00 93.50 79 ASP A CA 1
ATOM 631 C C . ASP A 1 79 ? 10.836 -9.952 -25.123 1.00 93.50 79 ASP A C 1
ATOM 633 O O . ASP A 1 79 ? 10.987 -9.186 -24.166 1.00 93.50 79 ASP A O 1
ATOM 637 N N . ALA A 1 80 ? 11.514 -9.809 -26.263 1.00 93.94 80 ALA A N 1
ATOM 638 C CA . ALA A 1 80 ? 12.567 -8.826 -26.487 1.00 93.94 80 ALA A CA 1
ATOM 639 C C . ALA A 1 80 ? 12.042 -7.378 -26.518 1.00 93.94 80 ALA A C 1
ATOM 641 O O . ALA A 1 80 ? 12.767 -6.442 -26.162 1.00 93.94 80 ALA A O 1
ATOM 642 N N . MET A 1 81 ? 10.770 -7.176 -26.883 1.00 94.31 81 MET A N 1
ATOM 643 C CA . MET A 1 81 ? 10.070 -5.894 -26.731 1.00 94.31 81 MET A CA 1
ATOM 644 C C . MET A 1 81 ? 9.700 -5.575 -25.274 1.00 94.31 81 MET A C 1
ATOM 646 O O . MET A 1 81 ? 9.333 -4.432 -24.969 1.00 94.31 81 MET A O 1
ATOM 650 N N . GLY A 1 82 ? 9.778 -6.556 -24.374 1.00 95.25 82 GLY A N 1
ATOM 651 C CA . GLY A 1 82 ? 9.474 -6.421 -22.953 1.00 95.25 82 GLY A CA 1
ATOM 652 C C . GLY A 1 82 ? 7.995 -6.554 -22.602 1.00 95.25 82 GLY A C 1
ATOM 653 O O . GLY A 1 82 ? 7.613 -6.168 -21.494 1.00 95.25 82 GLY A O 1
ATOM 654 N N . LEU A 1 83 ? 7.160 -7.073 -23.509 1.00 94.62 83 LEU A N 1
ATOM 655 C CA . LEU A 1 83 ? 5.739 -7.332 -23.259 1.00 94.62 83 LEU A CA 1
ATOM 656 C C . LEU A 1 83 ? 5.540 -8.455 -22.225 1.00 94.62 83 LEU A C 1
ATOM 658 O O . LEU A 1 83 ? 6.476 -9.181 -21.861 1.00 94.62 83 LEU A O 1
ATOM 662 N N . ASP A 1 84 ? 4.316 -8.558 -21.699 1.00 91.94 84 ASP A N 1
ATOM 663 C CA . ASP A 1 84 ? 3.898 -9.676 -20.857 1.00 91.94 84 ASP A CA 1
ATOM 664 C C . ASP A 1 84 ? 3.766 -10.955 -21.691 1.00 91.94 84 ASP A C 1
ATOM 666 O O . ASP A 1 84 ? 2.899 -11.057 -22.549 1.00 91.94 84 ASP A O 1
ATOM 670 N N . THR A 1 85 ? 4.611 -11.943 -21.405 1.00 91.12 85 THR A N 1
ATOM 671 C CA . THR A 1 85 ? 4.573 -13.281 -22.025 1.00 91.12 85 THR A CA 1
ATOM 672 C C . THR A 1 85 ? 3.919 -14.332 -21.119 1.00 91.12 85 THR A C 1
ATOM 674 O O . THR A 1 85 ? 3.738 -15.478 -21.512 1.00 91.12 85 THR A O 1
ATOM 677 N N . PHE A 1 86 ? 3.542 -13.941 -19.898 1.00 90.88 86 PHE A N 1
ATOM 678 C CA . PHE A 1 86 ? 2.992 -14.807 -18.846 1.00 90.88 86 PHE A CA 1
ATOM 679 C C . PHE A 1 86 ? 1.473 -14.649 -18.649 1.00 90.88 86 PHE A C 1
ATOM 681 O O . PHE A 1 86 ? 0.889 -15.348 -17.819 1.00 90.88 86 PHE A O 1
ATOM 688 N N . ILE A 1 87 ? 0.830 -13.721 -19.371 1.00 93.31 87 ILE A N 1
ATOM 689 C CA . ILE A 1 87 ? -0.630 -13.575 -19.390 1.00 93.31 87 ILE A CA 1
ATOM 690 C C . ILE A 1 87 ? -1.151 -14.109 -20.720 1.00 93.31 87 ILE A C 1
ATOM 692 O O . ILE A 1 87 ? -0.965 -13.509 -21.777 1.00 93.31 87 ILE A O 1
ATOM 696 N N . GLU A 1 88 ? -1.864 -15.222 -20.650 1.00 93.50 88 GLU A N 1
ATOM 697 C CA . GLU A 1 88 ? -2.517 -15.833 -21.796 1.00 93.50 88 GLU A CA 1
ATOM 698 C C . GLU A 1 88 ? -3.808 -15.076 -22.137 1.00 93.50 88 GLU A C 1
ATOM 700 O O . GLU A 1 88 ? -4.590 -14.711 -21.251 1.00 93.50 88 GLU A O 1
ATOM 705 N N . ARG A 1 89 ? -4.049 -14.845 -23.430 1.00 92.19 89 ARG A N 1
ATOM 706 C CA . ARG A 1 89 ? -5.245 -14.167 -23.946 1.00 92.19 89 ARG A CA 1
ATOM 707 C C . ARG A 1 89 ? -6.040 -15.156 -24.797 1.00 92.19 89 ARG A C 1
ATOM 709 O O . ARG A 1 89 ? -5.623 -15.478 -25.902 1.00 92.19 89 ARG A O 1
ATOM 716 N N . GLN A 1 90 ? -7.177 -15.621 -24.283 1.00 91.12 90 GLN A N 1
ATOM 717 C CA . GLN A 1 90 ? -8.047 -16.607 -24.939 1.00 91.12 90 GLN A CA 1
ATOM 718 C C . GLN A 1 90 ? -9.510 -16.168 -24.810 1.00 91.12 90 GLN A C 1
ATOM 720 O O . GLN A 1 90 ? -9.927 -15.760 -23.728 1.00 91.12 90 GLN A O 1
ATOM 725 N N . ASP A 1 91 ? -10.279 -16.214 -25.902 1.00 88.88 91 ASP A N 1
ATOM 726 C CA . ASP A 1 91 ? -11.718 -15.885 -25.939 1.00 88.88 91 ASP A CA 1
ATOM 727 C C . ASP A 1 91 ? -12.080 -14.520 -25.314 1.00 88.88 91 ASP A C 1
ATOM 729 O O . ASP A 1 91 ? -13.085 -14.361 -24.621 1.00 88.88 91 ASP A O 1
ATOM 733 N N . GLY A 1 92 ? -11.224 -13.508 -25.504 1.00 86.75 92 GLY A N 1
ATOM 734 C CA . GLY A 1 92 ? -11.413 -12.176 -24.908 1.00 86.75 92 GLY A CA 1
ATOM 735 C C . GLY A 1 92 ? -11.193 -12.129 -23.389 1.00 86.75 92 GLY A C 1
ATOM 736 O O . GLY A 1 92 ? -11.582 -11.169 -22.719 1.00 86.75 92 GLY A O 1
ATOM 737 N N . HIS A 1 93 ? -10.580 -13.160 -22.813 1.00 89.69 93 HIS A N 1
ATOM 738 C CA . HIS A 1 93 ? -10.256 -13.265 -21.396 1.00 89.69 93 HIS A CA 1
ATOM 739 C C . HIS A 1 93 ? -8.748 -13.379 -21.182 1.00 89.69 93 HIS A C 1
ATOM 741 O O . HIS A 1 93 ? -8.006 -13.827 -22.053 1.00 89.69 93 HIS A O 1
ATOM 747 N N . ARG A 1 94 ? -8.297 -12.934 -20.006 1.00 93.88 94 ARG A N 1
ATOM 748 C CA . ARG A 1 94 ? -6.894 -12.977 -19.590 1.00 93.88 94 ARG A CA 1
ATOM 749 C C . ARG A 1 94 ? -6.714 -14.029 -18.509 1.00 93.88 94 ARG A C 1
ATOM 751 O O . ARG A 1 94 ? -7.502 -14.059 -17.561 1.00 93.88 94 ARG A O 1
ATOM 758 N N . TYR A 1 95 ? -5.674 -14.839 -18.627 1.00 95.00 95 TYR A N 1
ATOM 759 C CA . TYR A 1 95 ? -5.341 -15.888 -17.673 1.00 95.00 95 TYR A CA 1
ATOM 760 C C . TYR A 1 95 ? -3.875 -15.797 -17.277 1.00 95.00 95 TYR A C 1
ATOM 762 O O . TYR A 1 95 ? -3.032 -15.435 -18.089 1.00 95.00 95 TYR A O 1
ATOM 770 N N . VAL A 1 96 ? -3.574 -16.137 -16.031 1.00 95.06 96 VAL A N 1
ATOM 771 C CA . VAL A 1 96 ? -2.206 -16.309 -15.542 1.00 95.06 96 VAL A CA 1
ATOM 772 C C . VAL A 1 96 ? -2.067 -17.715 -14.972 1.00 95.06 96 VAL A C 1
ATOM 774 O O . VAL A 1 96 ? -2.999 -18.218 -14.342 1.00 95.06 96 VAL A O 1
ATOM 777 N N . ILE A 1 97 ? -0.926 -18.354 -15.217 1.00 94.44 97 ILE A N 1
ATOM 778 C CA . ILE A 1 97 ? -0.585 -19.662 -14.649 1.00 94.44 97 ILE A CA 1
ATOM 779 C C . ILE A 1 97 ? 0.361 -19.416 -13.479 1.00 94.44 97 ILE A C 1
ATOM 781 O O . ILE A 1 97 ? 1.413 -18.800 -13.662 1.00 94.44 97 ILE A O 1
ATOM 785 N N . LEU A 1 98 ? -0.037 -19.856 -12.288 1.00 94.44 98 LEU A N 1
ATOM 786 C CA . LEU A 1 98 ? 0.698 -19.675 -11.034 1.00 94.44 98 LEU A CA 1
ATOM 787 C C . LEU A 1 98 ? 0.807 -20.997 -10.283 1.00 94.44 98 LEU A C 1
ATOM 789 O O . LEU A 1 98 ? 0.036 -21.912 -10.549 1.00 94.44 98 LEU A O 1
ATOM 793 N N . ASP A 1 99 ? 1.704 -21.062 -9.306 1.00 94.06 99 ASP A N 1
ATOM 794 C CA . ASP A 1 99 ? 1.863 -22.235 -8.451 1.00 94.06 99 ASP A CA 1
ATOM 795 C C . ASP A 1 99 ? 0.964 -22.091 -7.218 1.00 94.06 99 ASP A C 1
ATOM 797 O O . ASP A 1 99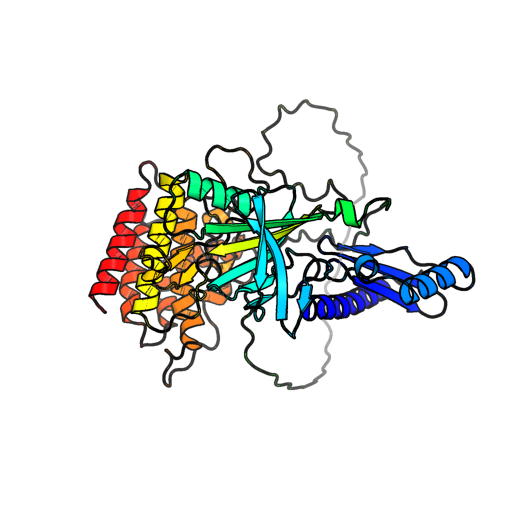 ? 1.029 -21.082 -6.503 1.00 94.06 99 ASP A O 1
ATOM 801 N N . ASP A 1 100 ? 0.087 -23.068 -6.986 1.00 91.25 100 ASP A N 1
ATOM 802 C CA . ASP A 1 100 ? -0.710 -23.137 -5.763 1.00 91.25 100 ASP A CA 1
ATOM 803 C C . ASP A 1 100 ? 0.157 -23.508 -4.543 1.00 91.25 100 ASP A C 1
ATOM 805 O O . ASP A 1 100 ? 1.365 -23.741 -4.638 1.00 91.25 100 ASP A O 1
ATOM 809 N N . LEU A 1 101 ? -0.446 -23.546 -3.353 1.00 86.88 101 LEU A N 1
ATOM 810 C CA . LEU A 1 101 ? 0.282 -23.881 -2.124 1.00 86.88 101 LEU A CA 1
ATOM 811 C C . LEU A 1 101 ? 0.815 -25.325 -2.091 1.00 86.88 101 LEU A C 1
ATOM 813 O O . LEU A 1 101 ? 1.713 -25.614 -1.303 1.00 86.88 101 LEU A O 1
ATOM 817 N N . SER A 1 102 ? 0.286 -26.221 -2.927 1.00 87.19 102 SER A N 1
ATOM 818 C CA . SER A 1 102 ? 0.772 -27.594 -3.105 1.00 87.19 102 SER A CA 1
ATOM 819 C C . SER A 1 102 ? 1.844 -27.711 -4.196 1.00 87.19 102 SER A C 1
ATOM 821 O O . SER A 1 102 ? 2.380 -28.798 -4.399 1.00 87.19 102 SER A O 1
ATOM 823 N N . GLY A 1 103 ? 2.178 -26.610 -4.878 1.00 87.00 103 GLY A N 1
ATOM 824 C CA . GLY A 1 103 ? 3.132 -26.576 -5.984 1.00 87.00 103 GLY A CA 1
ATOM 825 C C . GLY A 1 103 ? 2.552 -27.035 -7.323 1.00 87.00 103 GLY A C 1
ATOM 826 O O . GLY A 1 103 ? 3.318 -27.236 -8.263 1.00 87.00 103 GLY A O 1
ATOM 827 N N . ASN A 1 104 ? 1.231 -27.207 -7.433 1.00 91.19 104 ASN A N 1
ATOM 828 C CA . ASN A 1 104 ? 0.588 -27.522 -8.705 1.00 91.19 104 ASN A CA 1
ATOM 829 C C . ASN A 1 104 ? 0.300 -26.240 -9.489 1.00 91.19 104 ASN A C 1
ATOM 831 O O . ASN A 1 104 ? -0.021 -25.194 -8.919 1.00 91.19 104 ASN A O 1
ATOM 835 N N . GLU A 1 105 ? 0.349 -26.335 -10.815 1.00 93.31 105 GLU A N 1
ATOM 836 C CA . GLU A 1 105 ? -0.019 -25.216 -11.674 1.00 93.31 105 GLU A CA 1
ATOM 837 C C . GLU A 1 105 ? -1.531 -24.960 -11.639 1.00 93.31 105 GLU A C 1
ATOM 839 O O . GLU A 1 105 ? -2.353 -25.845 -11.878 1.00 93.31 105 GLU A O 1
ATOM 844 N N . SER A 1 106 ? -1.897 -23.706 -11.395 1.00 91.44 106 SER A N 1
ATOM 845 C CA . SER A 1 106 ? -3.270 -23.227 -11.354 1.00 91.44 106 SER A CA 1
ATOM 846 C C . SER A 1 106 ? -3.474 -22.112 -12.371 1.00 91.44 106 SER A C 1
ATOM 848 O O . SER A 1 106 ? -2.753 -21.110 -12.392 1.00 91.44 106 SER A O 1
ATOM 850 N N . ARG A 1 107 ? -4.488 -22.277 -13.226 1.00 93.75 107 ARG A N 1
ATOM 851 C CA . ARG A 1 107 ? -4.862 -21.299 -14.253 1.00 93.75 107 ARG A CA 1
ATOM 852 C C . ARG A 1 107 ? -5.922 -20.344 -13.711 1.00 93.75 107 ARG A C 1
ATOM 854 O O . ARG A 1 107 ? -7.080 -20.717 -13.520 1.00 93.75 107 ARG A O 1
ATOM 861 N N . ILE A 1 108 ? -5.545 -19.086 -13.509 1.00 94.81 108 ILE A N 1
ATOM 862 C CA . ILE A 1 108 ? -6.375 -18.079 -12.845 1.00 94.81 108 ILE A CA 1
ATOM 863 C C . ILE A 1 108 ? -6.837 -17.027 -13.846 1.00 94.81 108 ILE A C 1
ATOM 865 O O . ILE A 1 108 ? -6.039 -16.343 -14.483 1.00 94.81 108 ILE A O 1
ATOM 869 N N . ARG A 1 109 ? -8.160 -16.867 -13.964 1.00 95.19 109 ARG A N 1
ATOM 870 C CA . ARG A 1 109 ? -8.778 -15.865 -14.839 1.00 95.19 109 ARG A CA 1
ATOM 871 C C . ARG A 1 109 ? -8.768 -14.482 -14.190 1.00 95.19 109 ARG A C 1
ATOM 873 O O . ARG A 1 109 ? -9.392 -14.287 -13.143 1.00 95.19 109 ARG A O 1
ATOM 880 N N . LEU A 1 110 ? -8.147 -13.525 -14.872 1.00 94.69 110 LEU A N 1
ATOM 881 C CA . LEU A 1 110 ? -8.078 -12.113 -14.502 1.00 94.69 110 LEU A CA 1
ATOM 882 C C . LEU A 1 110 ? -9.273 -11.338 -15.081 1.00 94.69 110 LEU A C 1
ATOM 884 O O . LEU A 1 110 ? -9.668 -11.535 -16.234 1.00 94.69 110 LEU A O 1
ATOM 888 N N . ARG A 1 111 ? -9.837 -10.426 -14.287 1.00 92.19 111 ARG A N 1
ATOM 889 C CA . ARG A 1 111 ? -10.843 -9.438 -14.707 1.00 92.19 111 ARG A CA 1
ATOM 890 C C . ARG A 1 111 ? -10.170 -8.090 -14.990 1.00 92.19 111 ARG A C 1
ATOM 892 O O . ARG A 1 111 ? -9.018 -8.054 -15.426 1.00 92.19 111 ARG A O 1
ATOM 899 N N . GLY A 1 112 ? -10.893 -6.981 -14.837 1.00 85.81 112 GLY A N 1
ATOM 900 C CA . GLY A 1 112 ? -10.346 -5.633 -14.982 1.00 85.81 112 GLY A CA 1
ATOM 901 C C . GLY A 1 112 ? -9.300 -5.310 -13.904 1.00 85.81 112 GLY A C 1
ATOM 902 O O . GLY A 1 112 ? -9.351 -5.886 -12.813 1.00 85.81 112 GLY A O 1
ATOM 903 N N . PRO A 1 113 ? -8.334 -4.420 -14.200 1.00 88.56 113 PRO A N 1
ATOM 904 C CA . PRO A 1 113 ? -7.429 -3.917 -13.177 1.00 88.56 113 PRO A CA 1
ATOM 905 C C . PRO A 1 113 ? -8.213 -3.089 -12.151 1.00 88.56 113 PRO A C 1
ATOM 907 O O . PRO A 1 113 ? -9.055 -2.275 -12.525 1.00 88.56 113 PRO A O 1
ATOM 910 N N . ILE A 1 114 ? -7.913 -3.291 -10.870 1.00 90.31 114 ILE A N 1
ATOM 911 C CA . ILE A 1 114 ? -8.497 -2.545 -9.745 1.00 90.31 114 ILE A CA 1
ATOM 912 C C . ILE A 1 114 ? -7.511 -1.530 -9.155 1.00 90.31 114 ILE A C 1
ATOM 914 O O . ILE A 1 114 ? -7.925 -0.499 -8.640 1.00 90.31 114 ILE A O 1
ATOM 918 N N . VAL A 1 115 ? -6.201 -1.781 -9.276 1.00 86.69 115 VAL A N 1
ATOM 919 C CA . VAL A 1 115 ? -5.129 -0.872 -8.835 1.00 86.69 115 VAL A CA 1
ATOM 920 C C . VAL A 1 115 ? -4.037 -0.846 -9.895 1.00 86.69 115 VAL A C 1
ATOM 922 O O . VAL A 1 115 ? -3.659 -1.898 -10.408 1.00 86.69 115 VAL A O 1
ATOM 925 N N . MET A 1 116 ? -3.525 0.345 -10.217 1.00 87.25 116 MET A N 1
ATOM 926 C CA . MET A 1 116 ? -2.417 0.536 -11.159 1.00 87.25 116 MET A CA 1
ATOM 927 C C . MET A 1 116 ? -1.526 1.702 -10.726 1.00 87.25 116 MET A C 1
ATOM 929 O O . MET A 1 116 ? -1.965 2.856 -10.704 1.00 87.25 116 MET A O 1
ATOM 933 N N . GLN A 1 117 ? -0.253 1.426 -10.441 1.00 81.56 117 GLN A N 1
ATOM 934 C CA . GLN A 1 117 ? 0.713 2.470 -10.105 1.00 81.56 117 GLN A CA 1
ATOM 935 C C . GLN A 1 117 ? 1.282 3.153 -11.362 1.00 81.56 117 GLN A C 1
ATOM 937 O O . GLN A 1 117 ? 1.953 2.534 -12.186 1.00 81.56 117 GLN A O 1
ATOM 942 N N . LYS A 1 118 ? 1.083 4.473 -11.476 1.00 80.25 118 LYS A N 1
ATOM 943 C CA . LYS A 1 118 ? 1.474 5.285 -12.648 1.00 80.25 118 LYS A CA 1
ATOM 944 C C . LYS A 1 118 ? 2.841 5.964 -12.482 1.00 80.25 118 LYS A C 1
ATOM 946 O O . LYS A 1 118 ? 2.969 7.182 -12.615 1.00 80.25 118 LYS A O 1
ATOM 951 N N . ALA A 1 119 ? 3.868 5.175 -12.186 1.00 82.56 119 ALA A N 1
ATOM 952 C CA . ALA A 1 119 ? 5.260 5.625 -12.110 1.00 82.56 119 ALA A CA 1
ATOM 953 C C . ALA A 1 119 ? 6.173 4.695 -12.923 1.00 82.56 119 ALA A C 1
ATOM 955 O O . ALA A 1 119 ? 5.754 3.607 -13.308 1.00 82.56 119 ALA A O 1
ATOM 956 N N . VAL A 1 120 ? 7.395 5.144 -13.227 1.00 85.44 120 VAL A N 1
ATOM 957 C CA . VAL A 1 120 ? 8.370 4.366 -14.014 1.00 85.44 120 VAL A CA 1
ATOM 958 C C . VAL A 1 120 ? 9.207 3.493 -13.080 1.00 85.44 120 VAL A C 1
ATOM 960 O O . VAL A 1 120 ? 9.023 2.279 -13.050 1.00 85.44 120 VAL A O 1
ATOM 963 N N . VAL A 1 121 ? 10.058 4.129 -12.268 1.00 85.56 121 VAL A N 1
ATOM 964 C CA . VAL A 1 121 ? 10.916 3.472 -11.274 1.00 85.56 121 VAL A CA 1
ATOM 965 C C . VAL A 1 121 ? 10.140 3.333 -9.972 1.00 85.56 121 VAL A C 1
ATOM 967 O O . VAL A 1 121 ? 10.007 4.289 -9.212 1.00 85.56 121 VAL A O 1
ATOM 970 N N . CYS A 1 122 ? 9.544 2.168 -9.757 1.00 81.50 122 CYS A N 1
ATOM 971 C CA . CYS A 1 122 ? 8.699 1.875 -8.604 1.00 81.50 122 CYS A CA 1
ATOM 972 C C . CYS A 1 122 ? 8.445 0.363 -8.509 1.00 81.50 122 CYS A C 1
ATOM 974 O O . CYS A 1 122 ? 8.994 -0.421 -9.280 1.00 81.50 122 CYS A O 1
ATOM 976 N N . ARG A 1 123 ? 7.565 -0.052 -7.592 1.00 84.50 123 ARG A N 1
ATOM 977 C CA . ARG A 1 123 ? 7.064 -1.433 -7.543 1.00 84.50 123 ARG A CA 1
ATOM 978 C C . ARG A 1 123 ? 6.174 -1.789 -8.737 1.00 84.50 123 ARG A C 1
ATOM 980 O O . ARG A 1 123 ? 5.976 -2.965 -9.009 1.00 84.50 123 ARG A O 1
ATOM 987 N N . GLY A 1 124 ? 5.626 -0.802 -9.449 1.00 83.19 124 GLY A N 1
ATOM 988 C CA . GLY A 1 124 ? 4.740 -1.038 -10.592 1.00 83.19 124 GLY A CA 1
ATOM 989 C C . GLY A 1 124 ? 3.495 -1.842 -10.215 1.00 83.19 124 GLY A C 1
ATOM 990 O O . GLY A 1 124 ? 3.002 -2.608 -11.042 1.00 83.19 124 GLY A O 1
ATOM 991 N N . THR A 1 125 ? 3.031 -1.713 -8.965 1.00 90.12 125 THR A N 1
ATOM 992 C CA . THR A 1 125 ? 1.975 -2.565 -8.415 1.00 90.12 125 THR A CA 1
ATOM 993 C C . THR A 1 125 ? 0.720 -2.478 -9.271 1.00 90.12 125 THR A C 1
ATOM 995 O O . THR A 1 125 ? 0.190 -1.389 -9.517 1.00 90.12 125 THR A O 1
ATOM 998 N N . THR A 1 126 ? 0.263 -3.642 -9.718 1.00 93.12 126 THR A N 1
ATOM 999 C CA . THR A 1 126 ? -0.930 -3.804 -10.542 1.00 93.12 126 THR A CA 1
ATOM 1000 C C . THR A 1 126 ? -1.768 -4.930 -9.974 1.00 93.12 126 THR A C 1
ATOM 1002 O O . THR A 1 126 ? -1.309 -6.068 -9.924 1.00 93.12 126 THR A O 1
ATOM 1005 N N . CYS A 1 127 ? -2.995 -4.628 -9.566 1.00 94.69 127 CYS A N 1
ATOM 1006 C CA . CYS A 1 127 ? -3.902 -5.620 -9.004 1.00 94.69 127 CYS A CA 1
ATOM 1007 C C . CYS A 1 127 ? -5.070 -5.868 -9.954 1.00 94.69 127 CYS A C 1
ATOM 1009 O O . CYS A 1 127 ? -5.658 -4.921 -10.479 1.00 94.69 127 CYS A O 1
ATOM 1011 N N . PHE A 1 128 ? -5.438 -7.132 -10.127 1.00 94.62 128 PHE A N 1
ATOM 1012 C CA . PHE A 1 128 ? -6.617 -7.561 -10.871 1.00 94.62 128 PHE A CA 1
ATOM 1013 C C . PHE A 1 128 ? -7.557 -8.315 -9.941 1.00 94.62 128 PHE A C 1
ATOM 1015 O O . PHE A 1 128 ? -7.120 -9.182 -9.184 1.00 94.62 128 PHE A O 1
ATOM 1022 N N . GLU A 1 129 ? -8.856 -8.043 -10.042 1.00 93.00 129 GLU A N 1
ATOM 1023 C CA . GLU A 1 129 ? -9.844 -8.966 -9.487 1.00 93.00 129 GLU A CA 1
ATOM 1024 C C . GLU A 1 129 ? -9.815 -10.268 -10.305 1.00 93.00 129 GLU A C 1
ATOM 1026 O O . GLU A 1 129 ? -9.641 -10.255 -11.526 1.00 93.00 129 GLU A O 1
ATOM 1031 N N . THR A 1 130 ? -9.987 -11.407 -9.650 1.00 93.31 130 THR A N 1
ATOM 1032 C CA . THR A 1 130 ? -10.098 -12.713 -10.310 1.00 93.31 130 THR A CA 1
ATOM 1033 C C . THR A 1 130 ? -11.555 -13.173 -10.369 1.00 93.31 130 THR A C 1
ATOM 1035 O O . THR A 1 130 ? -12.434 -12.626 -9.703 1.00 93.31 130 THR A O 1
ATOM 1038 N N . ARG A 1 131 ? -11.849 -14.217 -11.155 1.00 87.25 131 ARG A N 1
ATOM 1039 C CA . ARG A 1 131 ? -13.214 -14.776 -11.232 1.00 87.25 131 ARG A CA 1
ATOM 1040 C C . ARG A 1 131 ? -13.764 -15.242 -9.875 1.00 87.25 131 ARG A C 1
ATOM 1042 O O . ARG A 1 131 ? -14.971 -15.127 -9.681 1.00 87.25 131 ARG A O 1
ATOM 1049 N N . ASN A 1 132 ? -12.898 -15.720 -8.982 1.00 84.81 132 ASN A N 1
ATOM 1050 C CA . ASN A 1 132 ? -13.263 -16.338 -7.704 1.00 84.81 132 ASN A CA 1
ATOM 1051 C C . ASN A 1 132 ? -13.184 -15.353 -6.527 1.00 84.81 132 ASN A C 1
ATOM 1053 O O . ASN A 1 132 ? -12.992 -15.775 -5.394 1.00 84.81 132 ASN A O 1
ATOM 1057 N N . SER A 1 133 ? -13.284 -14.043 -6.787 1.00 85.38 133 SER A N 1
ATOM 1058 C CA . SER A 1 133 ? -13.206 -13.011 -5.743 1.00 85.38 133 SER A CA 1
ATOM 1059 C C . SER A 1 133 ? -11.906 -13.067 -4.925 1.00 85.38 133 SER A C 1
ATOM 1061 O O . SER A 1 133 ? -11.896 -12.813 -3.725 1.00 85.38 133 SER A O 1
ATOM 1063 N N . HIS A 1 134 ? -10.796 -13.382 -5.596 1.00 93.75 134 HIS A N 1
ATOM 1064 C CA . HIS A 1 134 ? -9.424 -13.160 -5.122 1.00 93.75 134 HIS A CA 1
ATOM 1065 C C . HIS A 1 134 ? -8.803 -11.960 -5.844 1.00 93.75 134 HIS A C 1
ATOM 1067 O O . HIS A 1 134 ? -9.325 -11.524 -6.877 1.00 93.75 134 HIS A O 1
ATOM 1073 N N . VAL A 1 135 ? -7.652 -11.488 -5.369 1.00 95.19 135 VAL A N 1
ATOM 1074 C CA . VAL A 1 135 ? -6.871 -10.422 -6.012 1.00 95.19 135 VAL A CA 1
ATOM 1075 C C . VAL A 1 135 ? -5.537 -10.971 -6.497 1.00 95.19 135 VAL A C 1
ATOM 1077 O O . VAL A 1 135 ? -4.782 -11.514 -5.701 1.00 95.19 135 VAL A O 1
ATOM 1080 N N . ALA A 1 136 ? -5.232 -10.803 -7.784 1.00 96.38 136 ALA A N 1
ATOM 1081 C CA . ALA A 1 136 ? -3.911 -11.066 -8.350 1.00 96.38 136 ALA A CA 1
ATOM 1082 C C . ALA A 1 136 ? -3.087 -9.771 -8.367 1.00 96.38 136 ALA A C 1
ATOM 1084 O O . ALA A 1 136 ? -3.390 -8.862 -9.142 1.00 96.38 136 ALA A O 1
ATOM 1085 N N . LYS A 1 137 ? -2.062 -9.684 -7.517 1.00 95.62 137 LYS A N 1
ATOM 1086 C CA . LYS A 1 137 ? -1.117 -8.568 -7.387 1.00 95.62 137 LYS A CA 1
ATOM 1087 C C . LYS A 1 137 ? 0.161 -8.889 -8.159 1.00 95.62 137 LYS A C 1
ATOM 1089 O O . LYS A 1 137 ? 0.860 -9.846 -7.849 1.00 95.62 137 LYS A O 1
ATOM 1094 N N . PHE A 1 138 ? 0.475 -8.071 -9.154 1.00 95.38 138 PHE A N 1
ATOM 1095 C CA . PHE A 1 138 ? 1.752 -8.067 -9.859 1.00 95.38 138 PHE A CA 1
ATOM 1096 C C . PHE A 1 138 ? 2.606 -6.925 -9.326 1.00 95.38 138 PHE A C 1
ATOM 1098 O O . PHE A 1 138 ? 2.146 -5.781 -9.300 1.00 95.38 138 PHE A O 1
ATOM 1105 N N . SER A 1 139 ? 3.845 -7.202 -8.932 1.00 94.25 139 SER A N 1
ATOM 1106 C CA . SER A 1 139 ? 4.725 -6.165 -8.386 1.00 94.25 139 SER A CA 1
ATOM 1107 C C . SER A 1 139 ? 6.202 -6.520 -8.476 1.00 94.25 139 SER A C 1
ATOM 1109 O O . SER A 1 139 ? 6.582 -7.686 -8.475 1.00 94.25 139 SER A O 1
ATOM 1111 N N . TRP A 1 140 ? 7.029 -5.480 -8.517 1.00 93.25 140 TRP A N 1
ATOM 1112 C CA . TRP A 1 140 ? 8.484 -5.529 -8.476 1.00 93.25 140 TRP A CA 1
ATOM 1113 C C . TRP A 1 140 ? 8.984 -5.246 -7.058 1.00 93.25 140 TRP A C 1
ATOM 1115 O O . TRP A 1 140 ? 9.112 -4.087 -6.644 1.00 93.25 140 TRP A O 1
ATOM 1125 N N . ALA A 1 141 ? 9.269 -6.305 -6.308 1.00 90.62 141 ALA A N 1
ATOM 1126 C CA . ALA A 1 141 ? 9.804 -6.217 -4.954 1.00 90.62 141 ALA A CA 1
ATOM 1127 C C . ALA A 1 141 ? 11.332 -6.077 -4.975 1.00 90.62 141 ALA A C 1
ATOM 1129 O O . ALA A 1 141 ? 11.997 -6.613 -5.850 1.00 90.62 141 ALA A O 1
ATOM 1130 N N . SER A 1 142 ? 11.897 -5.339 -4.019 1.00 88.00 142 SER A N 1
ATOM 1131 C CA . SER A 1 142 ? 13.353 -5.264 -3.826 1.00 88.00 142 SER A CA 1
ATOM 1132 C C . SER A 1 142 ? 13.870 -6.613 -3.332 1.00 88.00 142 SER A C 1
ATOM 1134 O O . SER A 1 142 ? 13.285 -7.164 -2.402 1.00 88.00 142 SER A O 1
ATOM 1136 N N . ASP A 1 143 ? 14.970 -7.113 -3.891 1.00 86.81 143 ASP A N 1
ATOM 1137 C CA . ASP A 1 143 ? 15.611 -8.355 -3.426 1.00 86.81 143 ASP A CA 1
ATOM 1138 C C . ASP A 1 143 ? 16.289 -8.209 -2.051 1.00 86.81 143 ASP A C 1
ATOM 1140 O O . ASP A 1 143 ? 16.624 -9.192 -1.396 1.00 86.81 143 ASP A O 1
ATOM 1144 N N . LYS A 1 144 ? 16.441 -6.969 -1.573 1.00 83.81 144 LYS A N 1
ATOM 1145 C CA . LYS A 1 144 ? 16.953 -6.641 -0.235 1.00 83.81 144 LYS A CA 1
ATOM 1146 C C . LYS A 1 144 ? 15.900 -6.784 0.868 1.00 83.81 144 LYS A C 1
ATOM 1148 O O . LYS A 1 144 ? 16.191 -6.468 2.023 1.00 83.81 144 LYS A O 1
ATOM 1153 N N . ARG A 1 145 ? 14.665 -7.175 0.532 1.00 80.75 145 ARG A N 1
ATOM 1154 C CA . ARG A 1 145 ? 13.537 -7.322 1.465 1.00 80.75 145 ARG A CA 1
ATOM 1155 C C . ARG A 1 145 ? 12.958 -8.727 1.363 1.00 80.75 145 ARG A C 1
ATOM 1157 O O . ARG A 1 145 ? 13.017 -9.347 0.307 1.00 80.75 145 ARG A O 1
ATOM 1164 N N . LYS A 1 146 ? 12.344 -9.191 2.452 1.00 85.31 146 LYS A N 1
ATOM 1165 C CA . LYS A 1 146 ? 11.493 -10.384 2.403 1.00 85.31 146 LYS A CA 1
ATOM 1166 C C . LYS A 1 146 ? 10.289 -10.117 1.507 1.00 85.31 146 LYS A C 1
ATOM 1168 O O . LYS A 1 146 ? 9.725 -9.022 1.552 1.00 85.31 146 LYS A O 1
ATOM 1173 N N . LEU A 1 147 ? 9.913 -11.107 0.707 1.00 88.19 147 LEU A N 1
ATOM 1174 C CA . LEU A 1 147 ? 8.766 -10.998 -0.187 1.00 88.19 147 LEU A CA 1
ATOM 1175 C C . LEU A 1 147 ? 7.459 -11.068 0.615 1.00 88.19 147 LEU A C 1
ATOM 1177 O O . LEU A 1 147 ? 7.361 -11.817 1.585 1.00 88.19 147 LEU A O 1
ATOM 1181 N N . GLU A 1 148 ? 6.429 -10.341 0.178 1.00 91.38 148 GLU A N 1
ATOM 1182 C CA . GLU A 1 148 ? 5.098 -10.367 0.806 1.00 91.38 148 GLU A CA 1
ATOM 1183 C C . GLU A 1 148 ? 4.542 -11.788 0.947 1.00 91.38 148 GLU A C 1
ATOM 1185 O O . GLU A 1 148 ? 3.993 -12.137 1.989 1.00 91.38 148 GLU A O 1
ATOM 1190 N N . VAL A 1 149 ? 4.745 -12.635 -0.070 1.00 93.12 149 VAL A N 1
ATOM 1191 C CA . VAL A 1 149 ? 4.302 -14.037 -0.050 1.00 93.12 149 VAL A CA 1
ATOM 1192 C C . VAL A 1 149 ? 4.875 -14.813 1.139 1.00 93.12 149 VAL A C 1
ATOM 1194 O O . VAL A 1 149 ? 4.168 -15.621 1.734 1.00 93.12 149 VAL A O 1
ATOM 1197 N N . GLU A 1 150 ? 6.128 -14.559 1.518 1.00 92.81 150 GLU A N 1
ATOM 1198 C CA . GLU A 1 150 ? 6.773 -15.221 2.655 1.00 92.81 150 GLU A CA 1
ATOM 1199 C C . GLU A 1 150 ? 6.183 -14.732 3.977 1.00 92.81 150 GLU A C 1
ATOM 1201 O O . GLU A 1 150 ? 5.971 -15.523 4.891 1.00 92.81 150 GLU A O 1
AT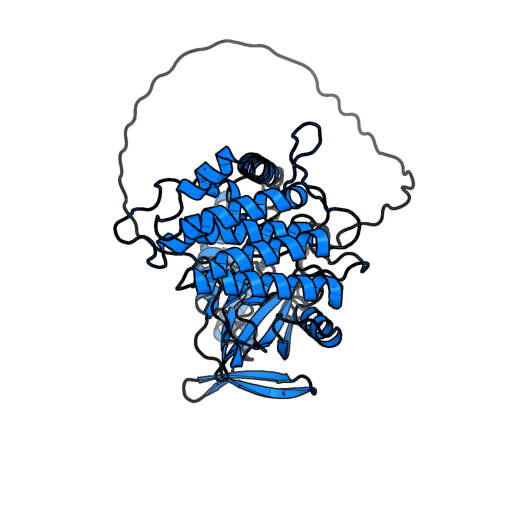OM 1206 N N . GLN A 1 151 ? 5.882 -13.435 4.071 1.00 93.06 151 GLN A N 1
ATOM 1207 C CA . GLN A 1 151 ? 5.307 -12.839 5.275 1.00 93.06 151 GLN A CA 1
ATOM 1208 C C . GLN A 1 151 ? 3.866 -13.305 5.506 1.00 93.06 151 GLN A C 1
ATOM 1210 O O . GLN A 1 151 ? 3.497 -13.595 6.641 1.00 93.06 151 GLN A O 1
ATOM 1215 N N . LEU A 1 152 ? 3.064 -13.418 4.443 1.00 95.56 152 LEU A N 1
ATOM 1216 C CA . LEU A 1 152 ? 1.693 -13.927 4.529 1.00 95.56 152 LEU A CA 1
ATOM 1217 C C . LEU A 1 152 ? 1.666 -15.421 4.874 1.00 95.56 152 LEU A C 1
ATOM 1219 O O . LEU A 1 152 ? 0.889 -15.823 5.736 1.00 95.56 152 LEU A O 1
ATOM 1223 N N . LYS A 1 153 ? 2.548 -16.232 4.268 1.00 95.19 153 LYS A N 1
ATOM 1224 C CA . LYS A 1 153 ? 2.706 -17.649 4.641 1.00 95.19 153 LYS A CA 1
ATOM 1225 C C . LYS A 1 153 ? 3.104 -17.797 6.108 1.00 95.19 153 LYS A C 1
ATOM 1227 O O . LYS A 1 153 ? 2.476 -18.559 6.829 1.00 95.19 153 LYS A O 1
ATOM 1232 N N . LEU A 1 154 ? 4.071 -17.005 6.575 1.00 95.25 154 LEU A N 1
ATOM 1233 C CA . LEU A 1 154 ? 4.493 -17.016 7.975 1.00 95.25 154 LEU A CA 1
ATOM 1234 C C . LEU A 1 154 ? 3.368 -16.595 8.934 1.00 95.25 154 LEU A C 1
ATOM 1236 O O . LEU A 1 154 ? 3.245 -17.153 10.021 1.00 95.25 154 LEU A O 1
ATOM 1240 N N . ALA A 1 155 ? 2.562 -15.599 8.559 1.00 96.50 155 ALA A N 1
ATOM 1241 C CA . ALA A 1 155 ? 1.404 -15.186 9.344 1.00 96.50 155 ALA A CA 1
ATOM 1242 C C . ALA A 1 155 ? 0.372 -16.323 9.447 1.00 96.50 155 ALA A C 1
ATOM 1244 O O . ALA A 1 155 ? -0.125 -16.598 10.537 1.00 96.50 155 ALA A O 1
ATOM 1245 N N . GLU A 1 156 ? 0.102 -17.026 8.345 1.00 95.31 156 GLU A N 1
ATOM 1246 C CA . GLU A 1 156 ? -0.795 -18.185 8.333 1.00 95.31 156 GLU A CA 1
ATOM 1247 C C . GLU A 1 156 ? -0.249 -19.363 9.156 1.00 95.31 156 GLU A C 1
ATOM 1249 O O . GLU A 1 156 ? -0.984 -19.930 9.961 1.00 95.31 156 GLU A O 1
ATOM 1254 N N . GLU A 1 157 ? 1.045 -19.676 9.041 1.00 96.31 157 GLU A N 1
ATOM 1255 C CA . GLU A 1 157 ? 1.727 -20.695 9.858 1.00 96.31 157 GLU A CA 1
ATOM 1256 C C . GLU A 1 157 ? 1.645 -20.399 11.364 1.00 96.31 157 GLU A C 1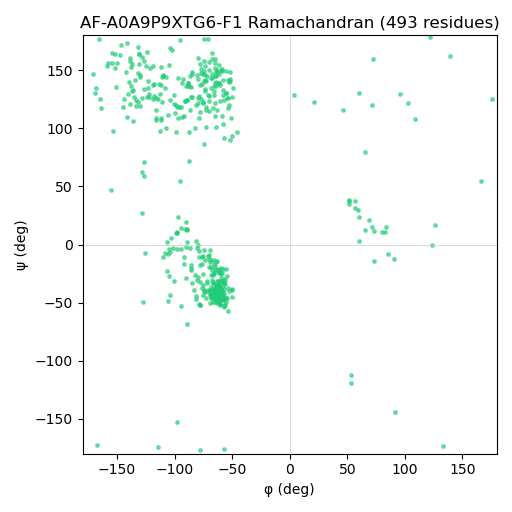
ATOM 1258 O O . GLU A 1 157 ? 1.603 -21.318 12.181 1.00 96.31 157 GLU A O 1
ATOM 1263 N N . ARG A 1 158 ? 1.612 -19.114 11.738 1.00 96.94 158 ARG A N 1
ATOM 1264 C CA . ARG A 1 158 ? 1.483 -18.641 13.126 1.00 96.94 158 ARG A CA 1
ATOM 1265 C C . ARG A 1 158 ? 0.035 -18.412 13.558 1.00 96.94 158 ARG A C 1
ATOM 1267 O O . ARG A 1 158 ? -0.193 -17.791 14.589 1.00 96.94 158 ARG A O 1
ATOM 1274 N N . ASP A 1 159 ? -0.930 -18.895 12.781 1.00 96.75 159 ASP A N 1
ATOM 1275 C CA . ASP A 1 159 ? -2.366 -18.789 13.046 1.00 96.75 159 ASP A CA 1
ATOM 1276 C C . ASP A 1 159 ? -2.887 -17.347 13.226 1.00 96.75 159 ASP A C 1
ATOM 1278 O O . ASP A 1 159 ? -3.854 -17.092 13.949 1.00 96.75 159 ASP A O 1
ATOM 1282 N N . VAL A 1 160 ? -2.264 -16.380 12.543 1.00 97.62 160 VAL A N 1
ATOM 1283 C CA . VAL A 1 160 ? -2.719 -14.983 12.535 1.00 97.62 160 VAL A CA 1
ATOM 1284 C C . VAL A 1 160 ? -4.101 -14.877 11.890 1.00 97.62 160 VAL A C 1
ATOM 1286 O O . VAL A 1 160 ? -4.374 -15.461 10.839 1.00 97.62 160 VAL A O 1
ATOM 1289 N N . LYS A 1 161 ? -4.982 -14.085 12.506 1.00 97.50 161 LYS A N 1
ATOM 1290 C CA . LYS A 1 161 ? -6.351 -13.840 12.036 1.00 97.50 161 LYS A CA 1
ATOM 1291 C C . LYS A 1 161 ? -6.487 -12.455 11.403 1.00 97.50 161 LYS A C 1
ATOM 1293 O O . LYS A 1 161 ? -5.751 -11.532 11.734 1.00 97.50 161 LYS A O 1
ATOM 1298 N N . GLY A 1 162 ? -7.457 -12.311 10.499 1.00 96.31 162 GLY A N 1
ATOM 1299 C CA . GLY A 1 162 ? -7.823 -11.019 9.905 1.00 96.31 162 GLY A CA 1
ATOM 1300 C C . GLY A 1 162 ? -6.827 -10.449 8.883 1.00 96.31 162 GLY A C 1
ATOM 1301 O O . GLY A 1 162 ? -6.959 -9.296 8.479 1.00 96.31 162 GLY A O 1
ATOM 1302 N N . VAL A 1 163 ? -5.849 -11.240 8.434 1.00 96.81 163 VAL A N 1
ATOM 1303 C CA . VAL A 1 163 ? -4.916 -10.887 7.350 1.00 96.81 163 VAL A CA 1
ATOM 1304 C C . VAL A 1 163 ? -5.229 -11.738 6.120 1.00 96.81 163 VAL A C 1
ATOM 1306 O O . VAL A 1 163 ? -5.656 -12.888 6.255 1.00 96.81 163 VAL A O 1
ATOM 1309 N N . ALA A 1 164 ? -5.064 -11.176 4.922 1.00 95.44 164 ALA A N 1
ATOM 1310 C CA . ALA A 1 164 ? -5.276 -11.923 3.684 1.00 95.44 164 ALA A CA 1
ATOM 1311 C C . ALA A 1 164 ? -4.367 -13.163 3.583 1.00 95.44 164 ALA A C 1
ATOM 1313 O O . ALA A 1 164 ? -3.259 -13.200 4.113 1.00 95.44 164 ALA A O 1
ATOM 1314 N N . LYS A 1 165 ? -4.840 -14.184 2.872 1.00 95.06 165 LYS A N 1
ATOM 1315 C CA . LYS A 1 165 ? -4.173 -15.480 2.717 1.00 95.06 165 LYS A CA 1
ATOM 1316 C C . LYS A 1 165 ? -3.657 -15.677 1.306 1.00 95.06 165 LYS A C 1
ATOM 1318 O O . LYS A 1 165 ? -4.296 -15.245 0.346 1.00 95.06 165 LYS A O 1
ATOM 1323 N N . VAL A 1 166 ? -2.527 -16.365 1.179 1.00 95.94 166 VAL A N 1
ATOM 1324 C CA . VAL A 1 166 ? -1.949 -16.718 -0.121 1.00 95.94 166 VAL A CA 1
ATOM 1325 C C . VAL A 1 166 ? -2.770 -17.838 -0.753 1.00 95.94 166 VAL A C 1
ATOM 1327 O O . VAL A 1 166 ? -3.061 -18.840 -0.116 1.00 95.94 166 VAL A O 1
ATOM 1330 N N . VAL A 1 167 ? -3.118 -17.681 -2.025 1.00 95.50 167 VAL A N 1
ATOM 1331 C CA . VAL A 1 167 ? -3.794 -18.713 -2.825 1.00 95.50 167 VAL A CA 1
ATOM 1332 C C . VAL A 1 167 ? -2.818 -19.344 -3.809 1.00 95.50 167 VAL A C 1
ATOM 1334 O O . VAL A 1 167 ? -2.740 -20.563 -3.923 1.00 95.50 167 VAL A O 1
ATOM 1337 N N . ALA A 1 168 ? -2.085 -18.502 -4.532 1.00 95.88 168 ALA A N 1
ATOM 1338 C CA . ALA A 1 168 ? -1.104 -18.919 -5.518 1.00 95.88 168 ALA A CA 1
ATOM 1339 C C . ALA A 1 168 ? -0.043 -17.833 -5.680 1.00 95.88 168 ALA A C 1
ATOM 1341 O O . ALA A 1 168 ? -0.293 -16.658 -5.403 1.00 95.88 168 ALA A O 1
ATOM 1342 N N . HIS A 1 169 ? 1.142 -18.208 -6.136 1.00 96.00 169 HIS A N 1
ATOM 1343 C CA . HIS A 1 169 ? 2.230 -17.270 -6.362 1.00 96.00 169 HIS A CA 1
ATOM 1344 C C . HIS A 1 169 ? 3.146 -17.782 -7.470 1.00 96.00 169 HIS A C 1
ATOM 1346 O O . HIS A 1 169 ? 3.300 -18.987 -7.639 1.00 96.00 169 HIS A O 1
ATOM 1352 N N . ARG A 1 170 ? 3.804 -16.867 -8.181 1.00 95.06 170 ARG A N 1
ATOM 1353 C CA . ARG A 1 170 ? 4.914 -17.200 -9.074 1.00 95.06 170 ARG A CA 1
ATOM 1354 C C . ARG A 1 170 ? 5.892 -16.039 -9.181 1.00 95.06 170 ARG A C 1
ATOM 1356 O O . ARG A 1 170 ? 5.482 -14.893 -9.379 1.00 95.06 170 ARG A O 1
ATOM 1363 N N . GLN A 1 171 ? 7.185 -16.337 -9.104 1.00 95.00 171 GLN A N 1
ATOM 1364 C CA . GLN A 1 171 ? 8.230 -15.417 -9.544 1.00 95.00 171 GLN A CA 1
ATOM 1365 C C . GLN A 1 171 ? 8.333 -15.480 -11.071 1.00 95.00 171 GLN A C 1
ATOM 1367 O O . GLN A 1 171 ? 8.463 -16.557 -11.640 1.00 95.00 171 GLN A O 1
ATOM 1372 N N . ILE A 1 172 ? 8.269 -14.325 -11.727 1.00 94.88 172 ILE A N 1
ATOM 1373 C CA . ILE A 1 172 ? 8.255 -14.207 -13.189 1.00 94.88 172 ILE A CA 1
ATOM 1374 C C . ILE A 1 172 ? 9.673 -13.982 -13.721 1.00 94.88 172 ILE A C 1
ATOM 1376 O O . ILE A 1 172 ? 10.105 -14.685 -14.624 1.00 94.88 172 ILE A O 1
ATOM 1380 N N . THR A 1 173 ? 10.388 -12.981 -13.196 1.00 95.75 173 THR A N 1
ATOM 1381 C CA . THR A 1 173 ? 11.766 -12.655 -13.605 1.00 95.75 173 THR A CA 1
ATOM 1382 C C . THR A 1 173 ? 12.429 -11.710 -12.597 1.00 95.75 173 THR A C 1
ATOM 1384 O O . THR A 1 173 ? 11.785 -11.249 -11.651 1.00 95.75 173 THR A O 1
ATOM 1387 N N . THR A 1 174 ? 13.702 -11.375 -12.801 1.00 96.19 174 THR A N 1
ATOM 1388 C CA . THR A 1 174 ? 14.434 -10.361 -12.031 1.00 96.19 174 THR A CA 1
ATOM 1389 C C . THR A 1 174 ? 15.082 -9.309 -12.933 1.00 96.19 174 THR A C 1
ATOM 1391 O O . THR A 1 174 ? 15.358 -9.549 -14.106 1.00 96.19 174 THR A O 1
ATOM 1394 N N . ILE A 1 175 ? 15.381 -8.125 -12.391 1.00 95.25 175 ILE A N 1
ATOM 1395 C CA . ILE A 1 175 ? 16.121 -7.091 -13.141 1.00 95.25 175 ILE A CA 1
ATOM 1396 C C . ILE A 1 175 ? 17.529 -7.585 -13.509 1.00 95.25 175 ILE A C 1
ATOM 1398 O O . ILE A 1 175 ? 18.023 -7.267 -14.588 1.00 95.25 175 ILE A O 1
ATOM 1402 N N . VAL A 1 176 ? 18.158 -8.402 -12.656 1.00 94.44 176 VAL A N 1
ATOM 1403 C CA . VAL A 1 176 ? 19.428 -9.082 -12.970 1.00 94.44 176 VAL A CA 1
ATOM 1404 C C . VAL A 1 176 ? 19.316 -9.952 -14.220 1.00 94.44 176 VAL A C 1
ATOM 1406 O O . VAL A 1 176 ? 20.197 -9.885 -15.075 1.00 94.44 176 VAL A O 1
ATOM 1409 N N . GLU A 1 177 ? 18.246 -10.735 -14.358 1.00 95.06 177 GLU A N 1
ATOM 1410 C CA . GLU A 1 177 ? 18.003 -11.538 -15.562 1.00 95.06 177 GLU A CA 1
ATOM 1411 C C . GLU A 1 177 ? 17.777 -10.655 -16.790 1.00 95.06 177 GLU A C 1
ATOM 1413 O O . GLU A 1 177 ? 18.414 -10.875 -17.818 1.00 95.06 177 GLU A O 1
ATOM 1418 N N . LEU A 1 178 ? 16.942 -9.616 -16.668 1.00 94.62 178 LEU A N 1
ATOM 1419 C CA . LEU A 1 178 ? 16.651 -8.694 -17.772 1.00 94.62 178 LEU A CA 1
ATOM 1420 C C . LEU A 1 178 ? 17.885 -7.920 -18.250 1.00 94.62 178 LEU A C 1
ATOM 1422 O O . LEU A 1 178 ? 17.988 -7.577 -19.424 1.00 94.62 178 LEU A O 1
ATOM 1426 N N . ARG A 1 179 ? 18.829 -7.634 -17.349 1.00 94.06 179 ARG A N 1
ATOM 1427 C CA . ARG A 1 179 ? 20.079 -6.923 -17.657 1.00 94.06 179 ARG A CA 1
ATOM 1428 C C . ARG A 1 179 ? 21.269 -7.866 -17.855 1.00 94.06 179 ARG A C 1
ATOM 1430 O O . ARG A 1 179 ? 22.412 -7.402 -17.914 1.00 94.06 179 ARG A O 1
ATOM 1437 N N . LYS A 1 180 ? 21.042 -9.180 -17.947 1.00 94.25 180 LYS A N 1
ATOM 1438 C CA . LYS A 1 180 ? 22.110 -10.181 -18.058 1.00 94.25 180 LYS A CA 1
ATOM 1439 C C . LYS A 1 180 ? 22.979 -9.913 -19.289 1.00 94.25 180 LYS A C 1
ATOM 1441 O O . LYS A 1 180 ? 22.490 -9.770 -20.402 1.00 94.25 180 LYS A O 1
ATOM 1446 N N . GLY A 1 181 ? 24.294 -9.861 -19.081 1.00 91.94 181 GLY A N 1
ATOM 1447 C CA . GLY A 1 181 ? 25.274 -9.598 -20.143 1.00 91.94 181 GLY A CA 1
ATOM 1448 C C . GLY A 1 181 ? 25.524 -8.115 -20.441 1.00 91.94 181 GLY A C 1
ATOM 1449 O O . GLY A 1 181 ? 26.483 -7.805 -21.149 1.00 91.94 181 GLY A O 1
ATOM 1450 N N . LEU A 1 182 ? 24.742 -7.192 -19.868 1.00 90.94 182 LEU A N 1
ATOM 1451 C CA . LEU A 1 182 ? 24.994 -5.755 -19.974 1.00 90.94 182 LEU A CA 1
ATOM 1452 C C . LEU A 1 182 ? 26.071 -5.308 -18.978 1.00 90.94 182 LEU A C 1
ATOM 1454 O O . LEU A 1 182 ? 26.171 -5.819 -17.862 1.00 90.94 182 LEU A O 1
ATOM 1458 N N . LYS A 1 183 ? 26.878 -4.322 -19.380 1.00 87.69 183 LYS A N 1
ATOM 1459 C CA . LYS A 1 183 ? 27.912 -3.710 -18.537 1.00 87.69 183 LYS A CA 1
ATOM 1460 C C . LYS A 1 183 ? 27.602 -2.234 -18.343 1.00 87.69 183 LYS A C 1
ATOM 1462 O O . LYS A 1 183 ? 27.439 -1.507 -19.318 1.00 87.69 183 LYS A O 1
ATOM 1467 N N . PHE A 1 184 ? 27.575 -1.800 -17.088 1.00 86.50 184 PHE A N 1
ATOM 1468 C CA . PHE A 1 184 ? 27.304 -0.415 -16.709 1.00 86.50 184 PHE A CA 1
ATOM 1469 C C . PHE A 1 184 ? 28.579 0.186 -16.101 1.00 86.50 184 PHE A C 1
ATOM 1471 O O . PHE A 1 184 ? 28.867 -0.083 -14.938 1.00 86.50 184 PHE A O 1
ATOM 1478 N N . PRO A 1 185 ? 29.391 0.930 -16.873 1.00 77.88 185 PRO A N 1
ATOM 1479 C CA . PRO A 1 185 ? 30.674 1.435 -16.385 1.00 77.88 185 PRO A CA 1
ATOM 1480 C C . PRO A 1 185 ? 30.525 2.628 -15.431 1.00 77.88 185 PRO A C 1
ATOM 1482 O O . PRO A 1 185 ? 31.288 2.746 -14.478 1.00 77.88 185 PRO A O 1
ATOM 1485 N N . GLU A 1 186 ? 29.540 3.501 -15.658 1.00 74.69 186 GLU A N 1
ATOM 1486 C CA . GLU A 1 186 ? 29.330 4.715 -14.867 1.00 74.69 186 GLU A CA 1
ATOM 1487 C C . GLU A 1 186 ? 27.839 4.995 -14.652 1.00 74.69 186 GLU A C 1
ATOM 1489 O O . GLU A 1 186 ? 27.002 4.723 -15.514 1.00 74.69 186 GLU A O 1
ATOM 1494 N N . ARG A 1 187 ? 27.509 5.594 -13.501 1.00 76.44 187 ARG A N 1
ATOM 1495 C CA . ARG A 1 187 ? 26.183 6.170 -13.243 1.00 76.44 187 ARG A CA 1
ATOM 1496 C C . ARG A 1 187 ? 26.121 7.600 -13.766 1.00 76.44 187 ARG A C 1
ATOM 1498 O O . ARG A 1 187 ? 27.010 8.405 -13.483 1.00 76.44 187 ARG A O 1
ATOM 1505 N N . HIS A 1 188 ? 25.037 7.952 -14.448 1.00 71.31 188 HIS A N 1
ATOM 1506 C CA . HIS A 1 188 ? 24.782 9.348 -14.780 1.00 71.31 188 HIS A CA 1
ATOM 1507 C C . HIS A 1 188 ? 24.358 10.113 -13.517 1.00 71.31 188 HIS A C 1
ATOM 1509 O O . HIS A 1 188 ? 23.326 9.803 -12.927 1.00 71.31 188 HIS A O 1
ATOM 1515 N N . ARG A 1 189 ? 25.136 11.122 -13.105 1.00 64.75 189 ARG A N 1
ATOM 1516 C CA . ARG A 1 189 ? 24.772 12.020 -11.997 1.00 64.75 189 ARG A CA 1
ATOM 1517 C C . ARG A 1 189 ? 24.099 13.274 -12.531 1.00 64.75 189 ARG A C 1
ATOM 1519 O O . ARG A 1 189 ? 24.721 14.071 -13.240 1.00 64.75 189 ARG A O 1
ATOM 1526 N N . PHE A 1 190 ? 22.848 13.506 -12.151 1.00 60.94 190 PHE A N 1
ATOM 1527 C CA . PHE A 1 190 ? 22.193 14.769 -12.468 1.00 60.94 190 PHE A CA 1
ATOM 1528 C C . PHE A 1 190 ? 22.791 15.875 -11.586 1.00 60.94 190 PHE A C 1
ATOM 1530 O O . PHE A 1 190 ? 22.642 15.859 -10.371 1.00 60.94 190 PHE A O 1
ATOM 1537 N N . ARG A 1 191 ? 23.466 16.873 -12.183 1.00 45.47 191 ARG A N 1
ATOM 1538 C CA . ARG A 1 191 ? 23.950 18.054 -11.434 1.00 45.47 191 ARG A CA 1
ATOM 1539 C C . ARG A 1 191 ? 22.783 18.692 -10.655 1.00 45.47 191 ARG A C 1
ATOM 1541 O O . ARG A 1 191 ? 21.803 19.076 -11.310 1.00 45.47 191 ARG A O 1
ATOM 1548 N N . ASN A 1 192 ? 22.948 18.742 -9.321 1.00 46.41 192 ASN A N 1
ATOM 1549 C CA . ASN A 1 192 ? 22.068 19.180 -8.208 1.00 46.41 192 ASN A CA 1
ATOM 1550 C C . ASN A 1 192 ? 21.873 18.135 -7.074 1.00 46.41 192 ASN A C 1
ATOM 1552 O O . ASN A 1 192 ? 20.981 18.305 -6.251 1.00 46.41 192 ASN A O 1
ATOM 1556 N N . GLU A 1 193 ? 22.716 17.101 -6.976 1.00 42.84 193 GLU A N 1
ATOM 1557 C CA . GLU A 1 193 ? 22.737 16.170 -5.823 1.00 42.84 193 GLU A CA 1
ATOM 1558 C C . GLU A 1 193 ? 23.272 16.791 -4.507 1.00 42.84 193 GLU A C 1
ATOM 1560 O O . GLU A 1 193 ? 23.123 16.179 -3.456 1.00 42.84 193 GLU A O 1
ATOM 1565 N N . ASP A 1 194 ? 23.840 18.010 -4.524 1.00 35.31 194 ASP A N 1
ATOM 1566 C CA . ASP A 1 194 ? 24.260 18.735 -3.301 1.00 35.31 194 ASP A CA 1
ATOM 1567 C C . ASP A 1 194 ? 23.093 19.415 -2.563 1.00 35.31 194 ASP A C 1
ATOM 1569 O O . ASP A 1 194 ? 23.261 19.956 -1.468 1.00 35.31 194 ASP A O 1
ATOM 1573 N N . VAL A 1 195 ? 21.886 19.391 -3.135 1.00 34.47 195 VAL A N 1
ATOM 1574 C CA . VAL A 1 195 ? 20.688 19.551 -2.318 1.00 34.47 195 VAL A CA 1
ATOM 1575 C C . VAL A 1 195 ? 20.478 18.185 -1.693 1.00 34.47 195 VAL A C 1
ATOM 1577 O O . VAL A 1 195 ? 20.121 17.250 -2.405 1.00 34.47 195 VAL A O 1
ATOM 1580 N N . HIS A 1 196 ? 20.716 18.061 -0.385 1.00 31.22 196 HIS A N 1
ATOM 1581 C CA . HIS A 1 196 ? 20.141 16.979 0.405 1.00 31.22 196 HIS A CA 1
ATOM 1582 C C . HIS A 1 196 ? 18.629 16.983 0.144 1.00 31.22 196 HIS A C 1
ATOM 1584 O O . HIS A 1 196 ? 17.860 17.671 0.813 1.00 31.22 196 HIS A O 1
ATOM 1590 N N . PHE A 1 197 ? 18.195 16.245 -0.873 1.00 31.55 197 PHE A N 1
ATOM 1591 C CA . PHE A 1 197 ? 16.871 15.681 -0.875 1.00 31.55 197 PHE A CA 1
ATOM 1592 C C . PHE A 1 197 ? 16.922 14.719 0.303 1.00 31.55 197 PHE A C 1
ATOM 1594 O O . PHE A 1 197 ? 17.512 13.644 0.207 1.00 31.55 197 PHE A O 1
ATOM 1601 N N . ASP A 1 198 ? 16.359 15.129 1.439 1.00 31.89 198 ASP A N 1
ATOM 1602 C CA . ASP A 1 198 ? 15.679 14.168 2.296 1.00 31.89 198 ASP A CA 1
ATOM 1603 C C . ASP A 1 198 ? 14.735 13.426 1.348 1.00 31.89 198 ASP A C 1
ATOM 1605 O O . ASP A 1 198 ? 13.688 13.953 0.966 1.00 31.89 198 ASP A O 1
ATOM 1609 N N . GLU A 1 199 ? 15.209 12.299 0.809 1.00 34.69 199 GLU A N 1
ATOM 1610 C CA . GLU A 1 199 ? 14.531 11.554 -0.238 1.00 34.69 199 GLU A CA 1
ATOM 1611 C C . GLU A 1 199 ? 13.156 11.190 0.294 1.00 34.69 199 GLU A C 1
ATOM 1613 O O . GLU A 1 199 ? 12.997 10.289 1.123 1.00 34.69 199 GLU A O 1
ATOM 1618 N N . THR A 1 200 ? 12.166 11.934 -0.188 1.00 30.53 200 THR A N 1
ATOM 1619 C CA . THR A 1 200 ? 10.761 11.654 0.029 1.00 30.53 200 THR A CA 1
ATOM 1620 C C . THR A 1 200 ? 10.550 10.217 -0.441 1.00 30.53 200 THR A C 1
ATOM 1622 O O . THR A 1 200 ? 10.950 9.892 -1.567 1.00 30.53 200 THR A O 1
ATOM 1625 N N . PRO A 1 201 ? 9.985 9.321 0.384 1.00 33.66 201 PRO A N 1
ATOM 1626 C CA . PRO A 1 201 ? 9.674 7.979 -0.061 1.00 33.66 201 PRO A CA 1
ATOM 1627 C C . PRO A 1 201 ? 8.834 8.100 -1.326 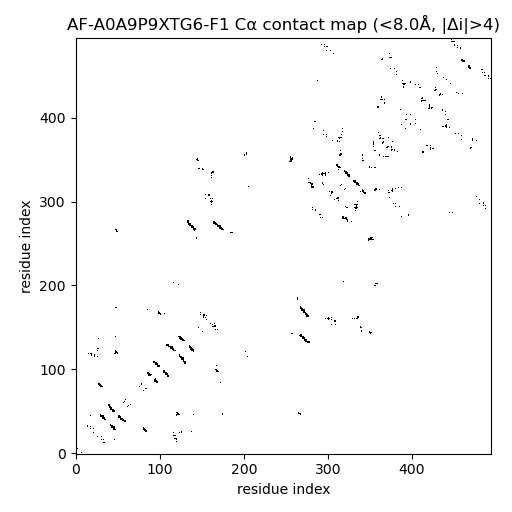1.00 33.66 201 PRO A C 1
ATOM 1629 O O . PRO A 1 201 ? 7.981 8.985 -1.426 1.00 33.66 201 PRO A O 1
ATOM 1632 N N . SER A 1 202 ? 9.065 7.209 -2.290 1.00 31.69 202 SER A N 1
ATOM 1633 C CA . SER A 1 202 ? 8.058 6.938 -3.309 1.00 31.69 202 SER A CA 1
ATOM 1634 C C . SER A 1 202 ? 6.795 6.505 -2.576 1.00 31.69 202 SER A C 1
ATOM 1636 O O . SER A 1 202 ? 6.647 5.335 -2.232 1.00 31.69 202 SER A O 1
ATOM 1638 N N . ALA A 1 203 ? 5.933 7.473 -2.274 1.00 30.05 203 ALA A N 1
ATOM 1639 C CA . ALA A 1 203 ? 4.623 7.230 -1.730 1.00 30.05 203 ALA A CA 1
ATOM 1640 C C . ALA A 1 203 ? 3.920 6.277 -2.697 1.00 30.05 203 ALA A C 1
ATOM 1642 O O . ALA A 1 203 ? 3.916 6.488 -3.920 1.00 30.05 203 ALA A O 1
ATOM 1643 N N . THR A 1 204 ? 3.349 5.217 -2.141 1.00 31.52 204 THR A N 1
ATOM 1644 C CA . THR A 1 204 ? 2.166 4.557 -2.682 1.00 31.52 204 THR A CA 1
ATOM 1645 C C . THR A 1 204 ? 1.187 5.667 -3.041 1.00 31.52 204 THR A C 1
ATOM 1647 O O . THR A 1 204 ? 0.554 6.286 -2.192 1.00 31.52 204 THR A O 1
ATOM 1650 N N . THR A 1 205 ? 1.189 6.046 -4.315 1.00 28.98 205 THR A N 1
ATOM 1651 C CA . THR A 1 205 ? 0.429 7.187 -4.806 1.00 28.98 205 THR A CA 1
ATOM 1652 C C . THR A 1 205 ? -1.023 6.748 -4.785 1.00 28.98 205 THR A C 1
ATOM 1654 O O . THR A 1 205 ? -1.452 5.985 -5.646 1.00 28.98 205 THR A O 1
ATOM 1657 N N . SER A 1 206 ? -1.754 7.185 -3.762 1.00 32.09 206 SER A N 1
ATOM 1658 C CA . SER A 1 206 ? -3.204 7.095 -3.692 1.00 32.09 206 SER A CA 1
ATOM 1659 C C . SER A 1 206 ? -3.781 7.852 -4.887 1.00 32.09 206 SER A C 1
ATOM 1661 O O . SER A 1 206 ? -3.658 9.070 -5.022 1.00 32.09 206 SER A O 1
ATOM 1663 N N . THR A 1 207 ? -4.363 7.112 -5.823 1.00 27.20 207 THR A N 1
ATOM 1664 C CA . THR A 1 207 ? -5.082 7.669 -6.965 1.00 27.20 207 THR A CA 1
ATOM 1665 C C . THR A 1 207 ? -6.434 8.207 -6.514 1.00 27.20 207 THR A C 1
ATOM 1667 O O . THR A 1 207 ? -7.431 7.513 -6.646 1.00 27.20 207 THR A O 1
ATOM 1670 N N . ASN A 1 208 ? -6.481 9.462 -6.064 1.00 27.25 208 ASN A N 1
ATOM 1671 C CA . ASN A 1 208 ? -7.713 10.252 -6.084 1.00 27.25 208 ASN A CA 1
ATOM 1672 C C . ASN A 1 208 ? -7.583 11.316 -7.177 1.00 27.25 208 ASN A C 1
ATOM 1674 O O . ASN A 1 208 ? -6.916 12.334 -7.006 1.00 27.25 208 ASN A O 1
ATOM 1678 N N . SER A 1 209 ? -8.193 11.059 -8.335 1.00 27.22 209 SER A N 1
ATOM 1679 C CA . SER A 1 209 ? -8.358 12.054 -9.395 1.00 27.22 209 SER A CA 1
ATOM 1680 C C . SER A 1 209 ? -9.831 12.411 -9.542 1.00 27.22 209 SER A C 1
ATOM 1682 O O . SER A 1 209 ? -10.602 11.624 -10.088 1.00 27.22 209 SER A O 1
ATOM 1684 N N . SER A 1 210 ? -10.198 13.621 -9.130 1.00 28.98 210 SER A N 1
ATOM 1685 C CA . SER A 1 210 ? -11.407 14.310 -9.580 1.00 28.98 210 SER A CA 1
ATOM 1686 C C . SER A 1 210 ? -11.093 15.798 -9.794 1.00 28.98 210 SER A C 1
ATOM 1688 O O . SER A 1 210 ? -10.339 16.403 -9.036 1.00 28.98 210 SER A O 1
ATOM 1690 N N . GLY A 1 211 ? -11.645 16.382 -10.864 1.00 27.75 211 GLY A N 1
ATOM 1691 C CA . GLY A 1 211 ? -11.776 17.838 -11.018 1.00 27.75 211 GLY A CA 1
ATOM 1692 C C . GLY A 1 211 ? -10.873 18.514 -12.055 1.00 27.75 211 GLY A C 1
ATOM 1693 O O . GLY A 1 211 ? -9.676 18.689 -11.866 1.00 27.75 211 GLY A O 1
ATOM 1694 N N . GLN A 1 212 ? -11.482 18.947 -13.158 1.00 28.02 212 GLN A N 1
ATOM 1695 C CA . GLN A 1 212 ? -10.877 19.627 -14.302 1.00 28.02 212 GLN A CA 1
ATOM 1696 C C . GLN A 1 212 ? -10.496 21.103 -14.052 1.00 28.02 212 GLN A C 1
ATOM 1698 O O . GLN A 1 212 ? -11.181 21.841 -13.355 1.00 28.02 212 GLN A O 1
ATOM 1703 N N . LYS A 1 213 ? -9.437 21.520 -14.765 1.00 26.23 213 LYS A N 1
ATOM 1704 C CA . LYS A 1 213 ? -9.141 22.843 -15.362 1.00 26.23 213 LYS A CA 1
ATOM 1705 C C . LYS A 1 213 ? -10.129 23.996 -15.093 1.00 26.23 213 LYS A C 1
ATOM 1707 O O . LYS A 1 213 ? -11.235 23.968 -15.623 1.00 26.23 213 LYS A O 1
ATOM 1712 N N . ARG A 1 214 ? -9.586 25.137 -14.641 1.00 26.69 214 ARG A N 1
ATOM 1713 C CA . ARG A 1 214 ? -9.759 26.436 -15.330 1.00 26.69 214 ARG A CA 1
ATOM 1714 C C . ARG A 1 214 ? -8.460 27.252 -15.314 1.00 26.69 214 ARG A C 1
ATOM 1716 O O . ARG A 1 214 ? -7.821 27.409 -14.283 1.00 26.69 214 ARG A O 1
ATOM 1723 N N . LYS A 1 215 ? -8.076 27.717 -16.506 1.00 26.77 215 LYS A N 1
ATOM 1724 C CA . LYS A 1 215 ? -7.063 28.747 -16.777 1.00 26.77 215 LYS A CA 1
ATOM 1725 C C . LYS A 1 215 ? -7.642 30.112 -16.392 1.00 26.77 215 LYS A C 1
ATOM 1727 O O . LYS A 1 215 ? -8.774 30.390 -16.776 1.00 26.77 215 LYS A O 1
ATOM 1732 N N . SER A 1 216 ? -6.827 30.989 -15.817 1.00 24.50 216 SER A N 1
ATOM 1733 C CA . SER A 1 216 ? -6.948 32.432 -16.047 1.00 24.50 216 SER A CA 1
ATOM 1734 C C . SER A 1 216 ? -5.561 33.065 -16.086 1.00 24.50 216 SER A C 1
ATOM 1736 O O . SER A 1 216 ? -4.745 32.880 -15.188 1.00 24.50 216 SER A O 1
ATOM 1738 N N . SER A 1 217 ? -5.313 33.757 -17.189 1.00 26.08 217 SER A N 1
ATOM 1739 C CA . SER A 1 217 ? -4.188 34.638 -17.469 1.00 26.08 217 SER A CA 1
ATOM 1740 C C . SER A 1 217 ? -4.361 35.989 -16.782 1.00 26.08 217 SER A C 1
ATOM 1742 O O . SER A 1 217 ? -5.473 36.511 -16.785 1.00 26.08 217 SER A O 1
ATOM 1744 N N . SER A 1 218 ? -3.258 36.607 -16.373 1.00 27.00 218 SER A N 1
ATOM 1745 C CA . SER A 1 218 ? -3.049 38.047 -16.566 1.00 27.00 218 SER A CA 1
ATOM 1746 C C . SER A 1 218 ? -1.573 38.382 -16.368 1.00 27.00 218 SER A C 1
ATOM 1748 O O . SER A 1 218 ? -1.027 38.181 -15.282 1.00 27.00 218 SER A O 1
ATOM 1750 N N . ASP A 1 219 ? -0.959 38.883 -17.437 1.00 26.22 219 ASP A N 1
ATOM 1751 C CA . ASP A 1 219 ? 0.220 39.742 -17.392 1.00 26.22 219 ASP A CA 1
ATOM 1752 C C . ASP A 1 219 ? -0.058 40.971 -16.520 1.00 26.22 219 ASP A C 1
ATOM 1754 O O . ASP A 1 219 ? -1.189 41.444 -16.504 1.00 26.22 219 ASP A O 1
ATOM 1758 N N . HIS A 1 220 ? 0.970 41.509 -15.861 1.00 27.59 220 HIS A N 1
ATOM 1759 C CA . HIS A 1 220 ? 1.297 42.937 -15.925 1.00 27.59 220 HIS A CA 1
ATOM 1760 C C . HIS A 1 220 ? 2.716 43.184 -15.396 1.00 27.59 220 HIS A C 1
ATOM 1762 O O . HIS A 1 220 ? 3.096 42.796 -14.294 1.00 27.59 220 HIS A O 1
ATOM 1768 N N . THR A 1 221 ? 3.490 43.834 -16.255 1.00 27.62 221 THR A N 1
ATOM 1769 C CA . THR A 1 221 ? 4.780 44.487 -16.047 1.00 27.62 221 THR A CA 1
ATOM 1770 C C . THR A 1 221 ? 4.656 45.727 -15.161 1.00 27.62 221 THR A C 1
ATOM 1772 O O . THR A 1 221 ? 3.746 46.519 -15.392 1.00 27.62 221 THR A O 1
ATOM 1775 N N . SER A 1 222 ? 5.643 45.981 -14.300 1.00 27.91 222 SER A N 1
ATOM 1776 C CA . SER A 1 222 ? 6.241 47.319 -14.155 1.00 27.91 222 SER A CA 1
ATOM 1777 C C . SER A 1 222 ? 7.520 47.267 -13.318 1.00 27.91 222 SER A C 1
ATOM 1779 O O . SER A 1 222 ? 7.587 46.617 -12.276 1.00 27.91 222 SER A O 1
ATOM 1781 N N . GLU A 1 223 ? 8.518 47.960 -13.847 1.00 25.08 223 GLU A N 1
ATOM 1782 C CA . GLU A 1 223 ? 9.819 48.301 -13.287 1.00 25.08 223 GLU A CA 1
ATOM 1783 C C . GLU A 1 223 ? 9.682 49.130 -11.999 1.00 25.08 223 GLU A C 1
ATOM 1785 O O . GLU A 1 223 ? 8.734 49.895 -11.870 1.00 25.08 223 GLU A O 1
ATOM 1790 N N . ASP A 1 224 ? 10.636 49.015 -11.068 1.00 26.05 224 ASP A N 1
ATOM 1791 C CA . ASP A 1 224 ? 11.459 50.176 -10.709 1.00 26.05 224 ASP A CA 1
ATOM 1792 C C . ASP A 1 224 ? 12.636 49.821 -9.795 1.00 26.05 224 ASP A C 1
ATOM 1794 O O . ASP A 1 224 ? 12.617 48.889 -8.988 1.00 26.05 224 ASP A O 1
ATOM 1798 N N . ALA A 1 225 ? 13.708 50.576 -10.004 1.00 26.55 225 ALA A N 1
ATOM 1799 C CA . ALA A 1 225 ? 15.043 50.366 -9.483 1.00 26.55 225 ALA A CA 1
ATOM 1800 C C . ALA A 1 225 ? 15.329 51.164 -8.196 1.00 26.55 225 ALA A C 1
ATOM 1802 O O . ALA A 1 225 ? 14.589 52.058 -7.806 1.00 26.55 225 ALA A O 1
ATOM 1803 N N . SER A 1 226 ? 16.534 50.912 -7.663 1.00 27.34 226 SER A N 1
ATOM 1804 C CA . SER A 1 226 ? 17.373 51.808 -6.842 1.00 27.34 226 SER A CA 1
ATOM 1805 C C . SER A 1 226 ? 17.403 51.557 -5.331 1.00 27.34 226 SER A C 1
ATOM 1807 O O . SER A 1 226 ? 16.409 51.659 -4.623 1.00 27.34 226 SER A O 1
ATOM 1809 N N . GLY A 1 227 ? 18.617 51.313 -4.818 1.00 25.72 227 GLY A N 1
ATOM 1810 C CA . GLY A 1 227 ? 18.887 51.298 -3.379 1.00 25.72 227 GLY A CA 1
ATOM 1811 C C . GLY A 1 227 ? 20.228 50.689 -2.967 1.00 25.72 227 GLY A C 1
ATOM 1812 O O . GLY A 1 227 ? 20.269 49.765 -2.166 1.00 25.72 227 GLY A O 1
ATOM 1813 N N . SER A 1 228 ? 21.337 51.184 -3.523 1.00 27.61 228 SER A N 1
ATOM 1814 C CA . SER A 1 228 ? 22.719 50.816 -3.159 1.00 27.61 228 SER A CA 1
ATOM 1815 C C . SER A 1 228 ? 23.030 50.923 -1.658 1.00 27.61 228 SER A C 1
ATOM 1817 O O . SER A 1 228 ? 22.755 51.961 -1.065 1.00 27.61 228 SER A O 1
ATOM 1819 N N . LYS A 1 229 ? 23.807 49.969 -1.109 1.00 28.58 229 LYS A N 1
ATOM 1820 C CA . LYS A 1 229 ? 24.890 50.240 -0.132 1.00 28.58 229 LYS A CA 1
ATOM 1821 C C . LYS A 1 229 ? 26.003 49.168 -0.163 1.00 28.58 229 LYS A C 1
ATOM 1823 O O . LYS A 1 229 ? 25.906 48.095 0.411 1.00 28.58 229 LYS A O 1
ATOM 1828 N N . ARG A 1 230 ? 27.068 49.525 -0.895 1.00 26.03 230 ARG A N 1
ATOM 1829 C CA . ARG A 1 230 ? 28.520 49.376 -0.626 1.00 26.03 230 ARG A CA 1
ATOM 1830 C C . ARG A 1 230 ? 29.031 48.319 0.389 1.00 26.03 230 ARG A C 1
ATOM 1832 O O . ARG A 1 230 ? 28.856 48.502 1.582 1.00 26.03 230 ARG A O 1
ATOM 1839 N N . ARG A 1 231 ? 29.914 47.438 -0.141 1.00 24.41 231 ARG A N 1
ATOM 1840 C CA . ARG A 1 231 ? 31.372 47.237 0.162 1.00 24.41 231 ARG A CA 1
ATOM 1841 C C . ARG A 1 231 ? 31.732 46.850 1.614 1.00 24.41 231 ARG A C 1
ATOM 1843 O O . ARG A 1 231 ? 31.403 47.588 2.522 1.00 24.41 231 ARG A O 1
ATOM 1850 N N . ARG A 1 232 ? 32.540 45.821 1.921 1.00 23.59 232 ARG A N 1
ATOM 1851 C CA . ARG A 1 232 ? 33.943 45.519 1.517 1.00 23.59 232 ARG A CA 1
ATOM 1852 C C . ARG A 1 232 ? 34.348 44.241 2.307 1.00 23.59 232 ARG A C 1
ATOM 1854 O O . ARG A 1 232 ? 34.017 44.161 3.477 1.00 23.59 232 ARG A O 1
ATOM 1861 N N . SER A 1 233 ? 34.816 43.154 1.687 1.00 24.98 233 SER A N 1
ATOM 1862 C CA . SER A 1 233 ? 36.212 42.767 1.364 1.00 24.98 233 SER A CA 1
ATOM 1863 C C . SER A 1 233 ? 36.905 41.823 2.368 1.00 24.98 233 SER A C 1
ATOM 1865 O O . SER A 1 233 ? 37.053 42.173 3.530 1.00 24.98 233 SER A O 1
ATOM 1867 N N . ASN A 1 234 ? 37.472 40.750 1.796 1.00 22.34 234 ASN A N 1
ATOM 1868 C CA . ASN A 1 234 ? 38.677 39.988 2.175 1.00 22.34 234 ASN A CA 1
ATOM 1869 C C . ASN A 1 234 ? 38.662 39.082 3.420 1.00 22.34 234 ASN A C 1
ATOM 1871 O O . ASN A 1 234 ? 38.703 39.570 4.538 1.00 22.34 234 ASN A O 1
ATOM 1875 N N . SER A 1 235 ? 38.914 37.781 3.214 1.00 27.16 235 SER A N 1
ATOM 1876 C CA . SER A 1 235 ? 40.273 37.232 3.391 1.00 27.16 235 SER A CA 1
ATOM 1877 C C . SER A 1 235 ? 40.426 35.792 2.850 1.00 27.16 235 SER A C 1
ATOM 1879 O O . SER A 1 235 ? 39.607 34.909 3.059 1.00 27.16 235 SER A O 1
ATOM 1881 N N . GLN A 1 236 ? 41.489 35.632 2.056 1.00 27.03 236 GLN A N 1
ATOM 1882 C CA . GLN A 1 236 ? 42.461 34.532 2.000 1.00 27.03 236 GLN A CA 1
ATOM 1883 C C . GLN A 1 236 ? 42.018 33.052 2.013 1.00 27.03 236 GLN A C 1
ATOM 1885 O O . GLN A 1 236 ? 41.622 32.471 3.015 1.00 27.03 236 GLN A O 1
ATOM 1890 N N . LYS A 1 237 ? 42.325 32.404 0.879 1.00 29.47 237 LYS A N 1
ATOM 1891 C CA . LYS A 1 237 ? 42.649 30.976 0.746 1.00 29.47 237 LYS A CA 1
ATOM 1892 C C . LYS A 1 237 ? 43.704 30.536 1.771 1.00 29.47 237 LYS A C 1
ATOM 1894 O O . LYS A 1 237 ? 44.800 31.090 1.782 1.00 29.47 237 LYS A O 1
ATOM 1899 N N . SER A 1 238 ? 43.468 29.397 2.415 1.00 25.09 238 SER A N 1
ATOM 1900 C CA . SER A 1 238 ? 44.531 28.443 2.740 1.00 25.09 238 SER A CA 1
ATOM 1901 C C . SER A 1 238 ? 44.046 27.010 2.491 1.00 25.09 238 SER A C 1
ATOM 1903 O O . SER A 1 238 ? 43.030 26.550 3.004 1.00 25.09 238 SER A O 1
ATOM 1905 N N . LYS A 1 239 ? 44.767 26.320 1.600 1.00 27.72 239 LYS A N 1
ATOM 1906 C CA . LYS A 1 239 ? 44.705 24.871 1.401 1.00 27.72 239 LYS A CA 1
ATOM 1907 C C . LYS A 1 239 ? 45.491 24.229 2.539 1.00 27.72 239 LYS A C 1
ATOM 1909 O O . LYS A 1 239 ? 46.676 24.516 2.657 1.00 27.72 239 LYS A O 1
ATOM 1914 N N . LEU A 1 240 ? 44.883 23.311 3.283 1.00 23.95 240 LEU A N 1
ATOM 1915 C CA . LEU A 1 240 ? 45.612 22.322 4.074 1.00 23.95 240 LEU A CA 1
ATOM 1916 C C . LEU A 1 240 ? 44.868 20.989 4.003 1.00 23.95 240 LEU A C 1
ATOM 1918 O O . LEU A 1 240 ? 43.763 20.817 4.507 1.00 23.95 240 LEU A O 1
ATOM 1922 N N . VAL A 1 241 ? 45.507 20.066 3.291 1.00 27.77 241 VAL A N 1
ATOM 1923 C CA . VAL A 1 241 ? 45.158 18.656 3.168 1.00 27.77 241 VAL A CA 1
ATOM 1924 C C . VAL A 1 241 ? 45.358 18.003 4.538 1.00 27.77 241 VAL A C 1
ATOM 1926 O O . VAL A 1 241 ? 46.482 17.944 5.026 1.00 27.77 241 VAL A O 1
ATOM 1929 N N . ARG A 1 242 ? 44.290 17.478 5.148 1.00 23.78 242 ARG A N 1
ATOM 1930 C CA . ARG A 1 242 ? 44.383 16.504 6.247 1.00 23.78 242 ARG A CA 1
ATOM 1931 C C . ARG A 1 242 ? 43.856 15.161 5.756 1.00 23.78 242 ARG A C 1
ATOM 1933 O O . ARG A 1 242 ? 42.656 14.985 5.584 1.00 23.78 242 ARG A O 1
ATOM 1940 N N . LYS A 1 243 ? 44.774 14.214 5.548 1.00 25.06 243 LYS A N 1
ATOM 1941 C CA . LYS A 1 243 ? 44.465 12.780 5.570 1.00 25.06 243 LYS A CA 1
ATOM 1942 C C . LYS A 1 243 ? 44.041 12.406 6.999 1.00 25.06 243 LYS A C 1
ATOM 1944 O O . LYS A 1 243 ? 44.778 12.759 7.922 1.00 25.06 243 LYS A O 1
ATOM 1949 N N . PRO A 1 244 ? 42.938 11.676 7.224 1.00 26.06 244 PRO A N 1
ATOM 1950 C CA . PRO A 1 244 ? 42.746 10.957 8.471 1.00 26.06 244 PRO A CA 1
ATOM 1951 C C . PRO A 1 244 ? 43.415 9.586 8.348 1.00 26.06 244 PRO A C 1
ATOM 1953 O O . PRO A 1 244 ? 43.043 8.767 7.509 1.00 26.06 244 PRO A O 1
ATOM 1956 N N . ASN A 1 24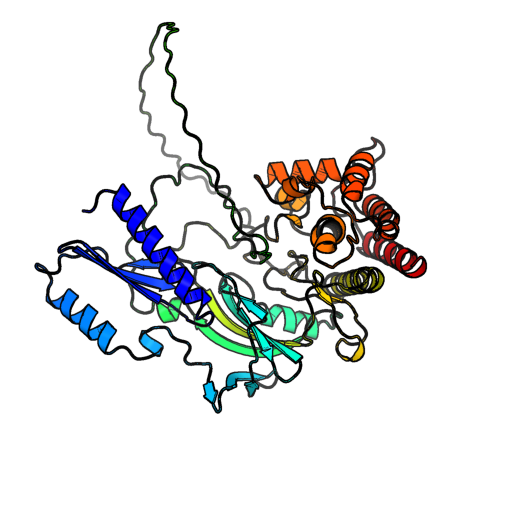5 ? 44.436 9.377 9.178 1.00 22.80 245 ASN A N 1
ATOM 1957 C CA . ASN A 1 245 ? 45.000 8.067 9.476 1.00 22.80 245 ASN A CA 1
ATOM 1958 C C . ASN A 1 245 ? 43.928 7.143 10.065 1.00 22.80 245 ASN A C 1
ATOM 1960 O O . ASN A 1 245 ? 43.018 7.593 10.761 1.00 22.80 245 ASN A O 1
ATOM 1964 N N . GLY A 1 246 ? 44.086 5.850 9.784 1.00 34.34 246 GLY A N 1
ATOM 1965 C CA . GLY A 1 246 ? 43.224 4.784 10.267 1.00 34.34 246 GLY A CA 1
ATOM 1966 C C . GLY A 1 246 ? 43.094 4.762 11.787 1.00 34.34 246 GLY A C 1
ATOM 1967 O O . GLY A 1 246 ? 44.082 4.752 12.519 1.00 34.34 246 GLY A O 1
ATOM 1968 N N . GLN A 1 247 ? 41.848 4.690 12.236 1.00 25.44 247 GLN A N 1
ATOM 1969 C CA . GLN A 1 247 ? 41.483 4.210 13.558 1.00 25.44 247 GLN A CA 1
ATOM 1970 C C . GLN A 1 247 ? 40.373 3.176 13.379 1.00 25.44 247 GLN A C 1
ATOM 1972 O O . GLN A 1 247 ? 39.311 3.464 12.823 1.00 25.44 247 GLN A O 1
ATOM 1977 N N . LEU A 1 248 ? 40.676 1.953 13.819 1.00 30.22 248 LEU A N 1
ATOM 1978 C CA . LEU A 1 248 ? 39.746 0.840 13.957 1.00 30.22 248 LEU A CA 1
ATOM 1979 C C . LEU A 1 248 ? 38.517 1.299 14.746 1.00 30.22 248 LEU A C 1
ATOM 1981 O O . LEU A 1 248 ? 38.591 1.531 15.950 1.00 30.22 248 LEU A O 1
ATOM 1985 N N . SER A 1 249 ? 37.386 1.429 14.060 1.00 25.77 249 SER A N 1
ATOM 1986 C CA . SER A 1 249 ? 36.082 1.615 14.687 1.00 25.77 249 SER A CA 1
ATOM 1987 C C . SER A 1 249 ? 35.408 0.251 14.767 1.00 25.77 249 SER A C 1
ATOM 1989 O O . SER A 1 249 ? 35.019 -0.335 13.759 1.00 25.77 249 SER A O 1
ATOM 1991 N N . ILE A 1 250 ? 35.316 -0.263 15.992 1.00 26.45 250 ILE A N 1
ATOM 1992 C CA . ILE A 1 250 ? 34.512 -1.428 16.359 1.00 26.45 250 ILE A CA 1
ATOM 1993 C C . ILE A 1 250 ? 33.082 -1.164 15.867 1.00 26.45 250 ILE A C 1
ATOM 1995 O O . ILE A 1 250 ? 32.456 -0.168 16.238 1.00 26.45 250 ILE A O 1
ATOM 1999 N N . GLY A 1 251 ? 32.616 -2.004 14.944 1.00 26.88 251 GLY A N 1
ATOM 2000 C CA . GLY A 1 251 ? 31.405 -1.771 14.169 1.00 26.88 251 GLY A CA 1
ATOM 2001 C C . GLY A 1 251 ? 30.154 -1.708 15.040 1.00 26.88 251 GLY A C 1
ATOM 2002 O O . GLY A 1 251 ? 29.735 -2.710 15.613 1.00 26.88 251 GLY A O 1
ATOM 2003 N N . ARG A 1 252 ? 29.498 -0.543 15.070 1.00 28.64 252 ARG A N 1
ATOM 2004 C CA . ARG A 1 252 ? 28.058 -0.483 15.345 1.00 28.64 252 ARG A CA 1
ATOM 2005 C C . ARG A 1 252 ? 27.348 -1.278 14.248 1.00 28.64 252 ARG A C 1
ATOM 2007 O O . ARG A 1 252 ? 27.530 -0.983 13.065 1.00 28.64 252 ARG A O 1
ATOM 2014 N N . ALA A 1 253 ? 26.558 -2.276 14.636 1.00 28.97 253 ALA A N 1
ATOM 2015 C CA . ALA A 1 253 ? 25.713 -3.028 13.716 1.00 28.97 253 ALA A CA 1
ATOM 2016 C C . ALA A 1 253 ? 24.824 -2.056 12.920 1.00 28.97 253 ALA A C 1
ATOM 2018 O O . ALA A 1 253 ? 24.155 -1.201 13.501 1.00 28.97 253 ALA A O 1
ATOM 2019 N N . LYS A 1 254 ? 24.865 -2.151 11.586 1.00 37.56 254 LYS A N 1
ATOM 2020 C CA . LYS A 1 254 ? 24.103 -1.282 10.680 1.00 37.56 254 LYS A CA 1
ATOM 2021 C C . LYS A 1 254 ? 22.623 -1.710 10.690 1.00 37.56 254 LYS A C 1
ATOM 2023 O O . LYS A 1 254 ? 22.341 -2.852 10.333 1.00 37.56 254 LYS A O 1
ATOM 2028 N N . PRO A 1 255 ? 21.674 -0.827 11.048 1.00 37.59 255 PRO A N 1
ATOM 2029 C CA . PRO A 1 255 ? 20.266 -1.206 11.223 1.00 37.59 255 PRO A CA 1
ATOM 2030 C C . PRO A 1 255 ? 19.445 -1.304 9.919 1.00 37.59 255 PRO A C 1
ATOM 2032 O O . PRO A 1 255 ? 18.286 -1.708 9.953 1.00 37.59 255 PRO A O 1
ATOM 2035 N N . SER A 1 256 ? 20.027 -0.984 8.757 1.00 43.97 256 SER A N 1
ATOM 2036 C CA . SER A 1 256 ? 19.384 -1.049 7.435 1.00 43.97 256 SER A CA 1
ATOM 2037 C C . SER A 1 256 ? 20.343 -1.647 6.398 1.00 43.97 256 SER A C 1
ATOM 2039 O O . SER A 1 256 ? 21.485 -1.202 6.304 1.00 43.97 256 SER A O 1
ATOM 2041 N N . LEU A 1 257 ? 19.871 -2.613 5.595 1.00 40.19 257 LEU A N 1
ATOM 2042 C CA . LEU A 1 257 ? 20.583 -3.112 4.401 1.00 40.19 257 LEU A CA 1
ATOM 2043 C C . LEU A 1 257 ? 20.513 -2.128 3.222 1.00 40.19 257 LEU A C 1
ATOM 2045 O O . LEU A 1 257 ? 21.186 -2.305 2.210 1.00 40.19 257 LEU A O 1
ATOM 2049 N N . TYR A 1 258 ? 19.691 -1.085 3.338 1.00 39.22 258 TYR A N 1
ATOM 2050 C CA . TYR A 1 258 ? 19.637 -0.004 2.372 1.00 39.22 258 TYR A CA 1
ATOM 2051 C C . TYR A 1 258 ? 20.763 0.999 2.657 1.00 39.22 258 TYR A C 1
ATOM 2053 O O . TYR A 1 258 ? 20.635 1.840 3.551 1.00 39.22 258 TYR A O 1
ATOM 2061 N N . THR A 1 259 ? 21.851 0.909 1.893 1.00 43.81 259 THR A N 1
ATOM 2062 C CA . THR A 1 259 ? 22.831 1.983 1.700 1.00 43.81 259 THR A CA 1
ATOM 2063 C C . THR A 1 259 ? 22.536 2.669 0.361 1.00 43.81 259 THR A C 1
ATOM 2065 O O . THR A 1 259 ? 22.672 2.041 -0.693 1.00 43.81 259 THR A O 1
ATOM 2068 N N . PRO A 1 260 ? 22.096 3.941 0.343 1.00 44.81 260 PRO A N 1
ATOM 2069 C CA . PRO A 1 260 ? 22.054 4.685 -0.905 1.00 44.81 260 PRO A CA 1
ATOM 2070 C C . PRO A 1 260 ? 23.491 4.870 -1.410 1.00 44.81 260 PRO A C 1
ATOM 2072 O O . PRO A 1 260 ? 24.273 5.601 -0.807 1.00 44.81 260 PRO A O 1
ATOM 2075 N N . GLY A 1 261 ? 23.840 4.198 -2.513 1.00 52.41 261 GLY A N 1
ATOM 2076 C CA . GLY A 1 261 ? 25.027 4.531 -3.305 1.00 52.41 261 GLY A CA 1
ATOM 2077 C C . GLY A 1 261 ? 26.080 3.447 -3.544 1.00 52.41 261 GLY A C 1
ATOM 2078 O O . GLY A 1 261 ? 27.038 3.771 -4.247 1.00 52.41 261 GLY A O 1
ATOM 2079 N N . ASP A 1 262 ? 25.921 2.221 -3.031 1.00 59.62 262 ASP A N 1
ATOM 2080 C CA . ASP A 1 262 ? 26.890 1.136 -3.289 1.00 59.62 262 ASP A CA 1
ATOM 2081 C C . ASP A 1 262 ? 26.629 0.419 -4.631 1.00 59.62 262 ASP A C 1
ATOM 2083 O O . ASP A 1 262 ? 27.570 0.148 -5.376 1.00 59.62 262 ASP A O 1
ATOM 2087 N N . ASP A 1 263 ? 25.358 0.200 -4.996 1.00 71.00 263 ASP A N 1
ATOM 2088 C CA . ASP A 1 263 ? 24.971 -0.438 -6.263 1.00 71.00 263 ASP A CA 1
ATOM 2089 C C . ASP A 1 263 ? 24.603 0.599 -7.339 1.00 71.00 263 ASP A C 1
ATOM 2091 O O . ASP A 1 263 ? 23.962 1.615 -7.058 1.00 71.00 263 ASP A O 1
ATOM 2095 N N . LEU A 1 264 ? 24.962 0.329 -8.602 1.00 77.94 264 LEU A N 1
ATOM 2096 C CA . LEU A 1 264 ? 24.618 1.192 -9.747 1.00 77.94 264 LEU A CA 1
ATOM 2097 C C . LEU A 1 264 ? 23.108 1.240 -10.031 1.00 77.94 264 LEU A C 1
ATOM 2099 O O . LEU A 1 264 ? 22.627 2.198 -10.634 1.00 77.94 264 LEU A O 1
ATOM 2103 N N . TRP A 1 265 ? 22.377 0.203 -9.627 1.00 84.06 265 TRP A N 1
ATOM 2104 C CA . TRP A 1 265 ? 20.928 0.079 -9.746 1.00 84.06 265 TRP A CA 1
ATOM 2105 C C . TRP A 1 265 ? 20.409 -0.944 -8.727 1.00 84.06 265 TRP A C 1
ATOM 2107 O O . TRP A 1 265 ? 21.147 -1.813 -8.274 1.00 84.06 265 TRP A O 1
ATOM 2117 N N . GLU A 1 266 ? 19.136 -0.832 -8.349 1.00 85.50 266 GLU A N 1
ATOM 2118 C CA . GLU A 1 266 ? 18.494 -1.755 -7.406 1.00 85.50 266 GLU A CA 1
ATOM 2119 C C . GLU A 1 266 ? 17.978 -2.993 -8.146 1.00 85.50 266 GLU A C 1
ATOM 2121 O O . GLU A 1 266 ? 17.223 -2.853 -9.108 1.00 85.50 266 GLU A O 1
ATOM 2126 N N . ASN A 1 267 ? 18.333 -4.201 -7.712 1.00 92.12 267 ASN A N 1
ATOM 2127 C CA . ASN A 1 267 ? 17.700 -5.400 -8.250 1.00 92.12 267 ASN A CA 1
ATOM 2128 C C . ASN A 1 267 ? 16.278 -5.558 -7.697 1.00 92.12 267 ASN A C 1
ATOM 2130 O O . ASN A 1 267 ? 15.988 -5.266 -6.535 1.00 92.12 267 ASN A O 1
ATOM 2134 N N . ARG A 1 268 ? 15.369 -5.997 -8.566 1.00 93.50 268 ARG A N 1
ATOM 2135 C CA . ARG A 1 268 ? 13.968 -6.221 -8.222 1.00 93.50 268 ARG A CA 1
ATOM 2136 C C . ARG A 1 268 ? 13.497 -7.551 -8.779 1.00 93.50 268 ARG A C 1
ATOM 2138 O O . ARG A 1 268 ? 13.839 -7.910 -9.904 1.00 93.50 268 ARG A O 1
ATOM 2145 N N . ILE A 1 269 ? 12.680 -8.237 -7.995 1.00 95.00 269 ILE A N 1
ATOM 2146 C CA . ILE A 1 269 ? 12.027 -9.496 -8.326 1.00 95.00 269 ILE A CA 1
ATOM 2147 C C . ILE A 1 269 ? 10.606 -9.169 -8.773 1.00 95.00 269 ILE A C 1
ATOM 2149 O O . ILE A 1 269 ? 9.842 -8.567 -8.016 1.00 95.00 269 ILE A O 1
ATOM 2153 N N . TYR A 1 270 ? 10.259 -9.537 -10.004 1.00 95.81 270 TYR A N 1
ATOM 2154 C CA . TYR A 1 270 ? 8.895 -9.438 -10.503 1.00 95.81 270 TYR A CA 1
ATOM 2155 C C . TYR A 1 270 ? 8.140 -10.715 -10.191 1.00 95.81 270 TYR A C 1
ATOM 2157 O O . TYR A 1 270 ? 8.561 -11.799 -10.594 1.00 95.81 270 TYR A O 1
ATOM 2165 N N . SER A 1 271 ? 7.016 -10.591 -9.504 1.00 95.44 271 SER A N 1
ATOM 2166 C CA . SER A 1 271 ? 6.179 -11.728 -9.142 1.00 95.44 271 SER A CA 1
ATOM 2167 C C . SER A 1 271 ? 4.699 -11.409 -9.305 1.00 95.44 271 SER A C 1
ATOM 2169 O O . SER A 1 271 ? 4.284 -10.246 -9.366 1.00 95.44 271 SER A O 1
ATOM 2171 N N . CYS A 1 272 ? 3.908 -12.475 -9.387 1.00 96.44 272 CYS A N 1
ATOM 2172 C CA . CYS A 1 272 ? 2.465 -12.444 -9.237 1.00 96.44 272 CYS A CA 1
ATOM 2173 C C . CYS A 1 272 ? 2.088 -13.193 -7.958 1.00 96.44 272 CYS A C 1
ATOM 2175 O O . CYS A 1 272 ? 2.520 -14.327 -7.750 1.00 96.44 272 CYS A O 1
ATOM 2177 N N . LEU A 1 273 ? 1.284 -12.559 -7.115 1.00 96.00 273 LEU A N 1
ATOM 2178 C CA . LEU A 1 273 ? 0.758 -13.102 -5.871 1.00 96.00 273 LEU A CA 1
ATOM 2179 C C . LEU A 1 273 ? -0.768 -13.023 -5.913 1.00 96.00 273 LEU A C 1
ATOM 2181 O O . LEU A 1 273 ? -1.325 -11.951 -6.136 1.00 96.00 273 LEU A O 1
ATOM 2185 N N . VAL A 1 274 ? -1.453 -14.139 -5.682 1.00 96.50 274 VAL A N 1
ATOM 2186 C CA . VAL A 1 274 ? -2.912 -14.176 -5.552 1.00 96.50 274 VAL A CA 1
ATOM 2187 C C . VAL A 1 274 ? -3.282 -14.320 -4.090 1.00 96.50 274 VAL A C 1
ATOM 2189 O O . VAL A 1 274 ? -2.848 -15.271 -3.440 1.00 96.50 274 VAL A O 1
ATOM 2192 N N . VAL A 1 275 ? -4.101 -13.393 -3.596 1.00 95.69 275 VAL A N 1
ATOM 2193 C CA . VAL A 1 275 ? -4.562 -13.356 -2.2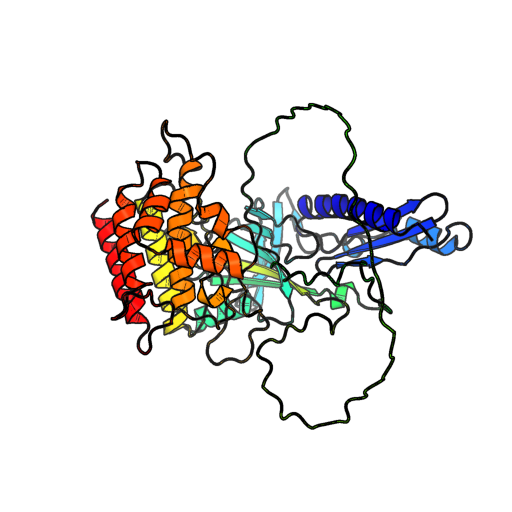04 1.00 95.69 275 VAL A CA 1
ATOM 2194 C C . VAL A 1 275 ? -6.081 -13.406 -2.084 1.00 95.69 275 VAL A C 1
ATOM 2196 O O . VAL A 1 275 ? -6.807 -12.946 -2.971 1.00 95.69 275 VAL A O 1
ATOM 2199 N N . SER A 1 276 ? -6.552 -13.953 -0.967 1.00 94.38 276 SER A N 1
ATOM 2200 C CA . SER A 1 276 ? -7.966 -14.075 -0.607 1.00 94.38 276 SER A CA 1
ATOM 2201 C C . SER A 1 276 ? -8.216 -13.590 0.828 1.00 94.38 276 SER A C 1
ATOM 2203 O O . SER A 1 276 ? -7.343 -13.778 1.677 1.00 94.38 276 SER A O 1
ATOM 2205 N N . PRO A 1 277 ? -9.388 -13.008 1.134 1.00 93.81 277 PRO A N 1
ATOM 2206 C CA . PRO A 1 277 ? -10.464 -12.645 0.207 1.00 93.81 277 PRO A CA 1
ATOM 2207 C C . PRO A 1 277 ? -10.179 -11.330 -0.533 1.00 93.81 277 PRO A C 1
ATOM 2209 O O . PRO A 1 277 ? -9.384 -10.503 -0.088 1.00 93.81 277 PRO A O 1
ATOM 2212 N N . ALA A 1 278 ? -10.852 -11.104 -1.663 1.00 92.44 278 ALA A N 1
ATOM 2213 C CA . ALA A 1 278 ? -10.964 -9.758 -2.217 1.00 92.44 278 ALA A CA 1
ATOM 2214 C C . ALA A 1 278 ? -11.912 -8.905 -1.360 1.00 92.44 278 ALA A C 1
ATOM 2216 O O . ALA A 1 278 ? -12.933 -9.385 -0.864 1.00 92.44 278 ALA A O 1
ATOM 2217 N N . GLY A 1 279 ? -11.599 -7.617 -1.244 1.00 92.75 279 GLY A N 1
ATOM 2218 C CA . GLY A 1 279 ? -12.413 -6.634 -0.536 1.00 92.75 279 GLY A CA 1
ATOM 2219 C C . GLY A 1 279 ? -12.328 -5.259 -1.188 1.00 92.75 279 GLY A C 1
ATOM 2220 O O . GLY A 1 279 ? -11.536 -5.036 -2.106 1.00 92.75 279 GLY A O 1
ATOM 2221 N N . ARG A 1 280 ? -13.170 -4.338 -0.721 1.00 93.44 280 ARG A N 1
ATOM 2222 C CA . ARG A 1 280 ? -13.110 -2.922 -1.116 1.00 93.44 280 ARG A CA 1
ATOM 2223 C C . ARG A 1 280 ? -12.122 -2.217 -0.205 1.00 93.44 280 ARG A C 1
ATOM 2225 O O . ARG A 1 280 ? -12.069 -2.547 0.969 1.00 93.44 280 ARG A O 1
ATOM 2232 N N . VAL A 1 281 ? -11.368 -1.245 -0.696 1.00 94.81 281 VAL A N 1
ATOM 2233 C CA . VAL A 1 281 ? -10.524 -0.431 0.192 1.00 94.81 281 VAL A CA 1
ATOM 2234 C C . VAL A 1 281 ? -11.394 0.310 1.212 1.00 94.81 281 VAL A C 1
ATOM 2236 O O . VAL A 1 281 ? -12.530 0.682 0.905 1.00 94.81 281 VAL A O 1
ATOM 2239 N N . ILE A 1 282 ? -10.886 0.526 2.430 1.00 97.50 282 ILE A N 1
ATOM 2240 C CA . ILE A 1 282 ? -11.663 1.157 3.513 1.00 97.50 282 ILE A CA 1
ATOM 2241 C C . ILE A 1 282 ? -12.154 2.558 3.144 1.00 97.50 282 ILE A C 1
ATOM 2243 O O . ILE A 1 282 ? -13.180 2.991 3.653 1.00 97.50 282 ILE A O 1
ATOM 2247 N N . SER A 1 283 ? -11.486 3.245 2.208 1.00 95.75 283 SER A N 1
ATOM 2248 C CA . SER A 1 283 ? -11.929 4.538 1.680 1.00 95.75 283 SER A CA 1
ATOM 2249 C C . SER A 1 283 ? -13.286 4.499 0.984 1.00 95.75 283 SER A C 1
ATOM 2251 O O . SER A 1 283 ? -13.931 5.537 0.895 1.00 95.75 283 SER A O 1
ATOM 2253 N N . ASP A 1 284 ? -13.751 3.334 0.539 1.00 95.38 284 ASP A N 1
ATOM 2254 C CA . ASP A 1 284 ? -15.021 3.185 -0.176 1.00 95.38 284 ASP A CA 1
ATOM 2255 C C . ASP A 1 284 ? -16.208 2.932 0.774 1.00 95.38 284 ASP A C 1
ATOM 2257 O O . ASP A 1 284 ? -17.273 2.486 0.336 1.00 95.38 284 ASP A O 1
ATOM 2261 N N . PHE A 1 285 ? -16.035 3.130 2.085 1.00 97.25 285 PHE A N 1
ATOM 2262 C CA . PHE A 1 285 ? -17.083 2.909 3.084 1.00 97.25 285 PHE A CA 1
ATOM 2263 C C . PHE A 1 285 ? -18.383 3.655 2.743 1.00 97.25 285 PHE A C 1
ATOM 2265 O O . PHE A 1 285 ? -18.369 4.800 2.286 1.00 97.25 285 PHE A O 1
ATOM 2272 N N . ARG A 1 286 ? -19.519 2.993 2.976 1.00 96.50 286 ARG A N 1
ATOM 2273 C CA . ARG A 1 286 ? -20.855 3.492 2.605 1.00 96.50 286 ARG A CA 1
ATOM 2274 C C . ARG A 1 286 ? -21.677 3.977 3.787 1.00 96.50 286 ARG A C 1
ATOM 2276 O O . ARG A 1 286 ? -22.612 4.744 3.602 1.00 96.50 286 ARG A O 1
ATOM 2283 N N . THR A 1 287 ? -21.363 3.508 4.989 1.00 97.00 287 THR A N 1
ATOM 2284 C CA . THR A 1 287 ? -22.046 3.899 6.225 1.00 97.00 287 THR A CA 1
ATOM 2285 C C . THR A 1 287 ? -21.027 4.088 7.341 1.00 97.00 287 THR A C 1
ATOM 2287 O O . THR A 1 287 ? -19.931 3.527 7.295 1.00 97.00 287 THR A O 1
ATOM 2290 N N . ILE A 1 288 ? -21.397 4.864 8.361 1.00 97.69 288 ILE A N 1
ATOM 2291 C CA . ILE A 1 288 ? -20.559 5.072 9.551 1.00 97.69 288 ILE A CA 1
ATOM 2292 C C . ILE A 1 288 ? -20.327 3.737 10.259 1.00 97.69 288 ILE A C 1
ATOM 2294 O O . ILE A 1 288 ? -19.197 3.404 10.597 1.00 97.69 288 ILE A O 1
ATOM 2298 N N . LYS A 1 289 ? -21.382 2.924 10.391 1.00 97.56 289 LYS A N 1
ATOM 2299 C CA . LYS A 1 289 ? -21.295 1.586 10.980 1.00 97.56 289 LYS A CA 1
ATOM 2300 C C . LYS A 1 289 ? -20.304 0.690 10.234 1.00 97.56 289 LYS A C 1
ATOM 2302 O O . LYS A 1 289 ? -19.452 0.085 10.869 1.00 97.56 289 LYS A O 1
ATOM 2307 N N . GLU A 1 290 ? -20.358 0.659 8.899 1.00 97.62 290 GLU A N 1
ATOM 2308 C CA . GLU A 1 290 ? -19.413 -0.118 8.084 1.00 97.62 290 GLU A CA 1
ATOM 2309 C C . GLU A 1 290 ? -17.965 0.346 8.295 1.00 97.62 290 GLU A C 1
ATOM 2311 O O . GLU A 1 290 ? -17.075 -0.493 8.442 1.00 97.62 290 GLU A O 1
ATOM 2316 N N . LEU A 1 291 ? -17.728 1.663 8.352 1.00 98.25 291 LEU A N 1
ATOM 2317 C CA . LEU A 1 291 ? -16.408 2.228 8.638 1.00 98.25 291 LEU A CA 1
ATOM 2318 C C . LEU A 1 291 ? -15.896 1.788 10.015 1.00 98.25 291 LEU A C 1
ATOM 2320 O O . LEU A 1 291 ? -14.779 1.282 10.113 1.00 98.25 291 LEU A O 1
ATOM 2324 N N . LEU A 1 292 ? -16.698 1.970 11.067 1.00 98.50 292 LEU A N 1
ATOM 2325 C CA . LEU A 1 292 ? -16.275 1.686 12.439 1.00 98.50 292 LEU A CA 1
ATOM 2326 C C . LEU A 1 292 ? -16.062 0.189 12.680 1.00 98.50 292 LEU A C 1
ATOM 2328 O O . LEU A 1 292 ? -15.035 -0.185 13.239 1.00 98.50 292 LEU A O 1
ATOM 2332 N N . GLU A 1 293 ? -16.974 -0.667 12.214 1.00 98.25 293 GLU A N 1
ATOM 2333 C CA . GLU A 1 293 ? -16.845 -2.123 12.351 1.00 98.25 293 GLU A CA 1
ATOM 2334 C C . GLU A 1 293 ? -15.628 -2.657 11.576 1.00 98.25 293 GLU A C 1
ATOM 2336 O O . GLU A 1 293 ? -14.882 -3.491 12.084 1.00 98.25 293 GLU A O 1
ATOM 2341 N N . SER A 1 294 ? -15.373 -2.139 10.369 1.00 98.38 294 SER A N 1
ATOM 2342 C CA . SER A 1 294 ? -14.213 -2.558 9.572 1.00 98.38 294 SER A CA 1
ATOM 2343 C C . SER A 1 294 ? -12.893 -2.063 10.173 1.00 98.38 294 SER A C 1
ATOM 2345 O O . SER A 1 294 ? -11.918 -2.808 10.217 1.00 98.38 294 SER A O 1
ATOM 2347 N N . MET A 1 295 ? -12.839 -0.826 10.675 1.00 98.56 295 MET A N 1
ATOM 2348 C CA . MET A 1 295 ? -11.658 -0.314 11.382 1.00 98.56 295 MET A CA 1
ATOM 2349 C C . MET A 1 295 ? -11.376 -1.120 12.651 1.00 98.56 295 MET A C 1
ATOM 2351 O O . MET A 1 295 ? -10.227 -1.475 12.910 1.00 98.56 295 MET A O 1
ATOM 2355 N N . GLN A 1 296 ? -12.417 -1.452 13.413 1.00 98.38 296 GLN A N 1
ATOM 2356 C CA . GLN A 1 296 ? -12.290 -2.260 14.618 1.00 98.38 296 GLN A CA 1
ATOM 2357 C C . GLN A 1 296 ? -11.725 -3.654 14.308 1.00 98.38 296 GLN A C 1
ATOM 2359 O O . GLN A 1 296 ? -10.769 -4.088 14.951 1.00 98.38 296 GLN A O 1
ATOM 2364 N N . ASP A 1 297 ? -12.274 -4.348 13.313 1.00 98.56 297 ASP A N 1
ATOM 2365 C CA . ASP A 1 297 ? -11.800 -5.679 12.929 1.00 98.56 297 ASP A CA 1
ATOM 2366 C C . ASP A 1 297 ? -10.382 -5.652 12.345 1.00 98.56 297 ASP A C 1
ATOM 2368 O O . ASP A 1 297 ? -9.586 -6.549 12.626 1.00 98.56 297 ASP A O 1
ATOM 2372 N N . ALA A 1 298 ? -10.007 -4.586 11.632 1.00 98.56 298 ALA A N 1
ATOM 2373 C CA . ALA A 1 298 ? -8.632 -4.385 11.185 1.00 98.56 298 ALA A CA 1
ATOM 2374 C C . ALA A 1 298 ? -7.655 -4.166 12.360 1.00 98.56 298 ALA A C 1
ATOM 2376 O O . ALA A 1 298 ? -6.518 -4.636 12.305 1.00 98.56 298 ALA A O 1
ATOM 2377 N N . ILE A 1 299 ? -8.089 -3.518 13.448 1.00 98.75 299 ILE A N 1
ATOM 2378 C CA . ILE A 1 299 ? -7.293 -3.393 14.682 1.00 98.75 299 ILE A CA 1
ATOM 2379 C C . ILE A 1 299 ? -7.163 -4.753 15.385 1.00 98.75 299 ILE A C 1
ATOM 2381 O O . ILE A 1 299 ? -6.071 -5.092 15.839 1.00 98.75 299 ILE A O 1
ATOM 2385 N N . LYS A 1 300 ? -8.218 -5.581 15.420 1.00 98.56 300 LYS A N 1
ATOM 2386 C CA . LYS A 1 300 ? -8.130 -6.970 15.926 1.00 98.56 300 LYS A CA 1
ATOM 2387 C C . LYS A 1 300 ? -7.169 -7.815 15.080 1.00 98.56 300 LYS A C 1
ATOM 2389 O O . LYS A 1 300 ? -6.375 -8.585 15.619 1.00 98.56 300 LYS A O 1
ATOM 2394 N N . ALA A 1 301 ? -7.202 -7.649 13.757 1.00 98.25 301 ALA A N 1
ATOM 2395 C CA . ALA A 1 301 ? -6.261 -8.292 12.845 1.00 98.25 301 ALA A CA 1
ATOM 2396 C C . ALA A 1 301 ? -4.815 -7.857 13.121 1.00 98.25 301 ALA A C 1
ATOM 2398 O O . ALA A 1 301 ? -3.910 -8.688 13.181 1.00 98.25 301 ALA A O 1
ATOM 2399 N N . HIS A 1 302 ? -4.598 -6.558 13.349 1.00 98.44 302 HIS A N 1
ATOM 2400 C CA . HIS A 1 302 ? -3.296 -6.012 13.731 1.00 98.44 302 HIS A CA 1
ATOM 2401 C C . HIS A 1 302 ? -2.799 -6.575 15.069 1.00 98.44 302 HIS A C 1
ATOM 2403 O O . HIS A 1 302 ? -1.648 -7.004 15.156 1.00 98.44 302 HIS A O 1
ATOM 2409 N N . GLN A 1 303 ? -3.676 -6.661 16.073 1.00 98.38 303 GLN A N 1
ATOM 2410 C CA . GLN A 1 303 ? -3.380 -7.285 17.363 1.00 98.38 303 GLN A CA 1
ATOM 2411 C C . GLN A 1 303 ? -2.941 -8.740 17.185 1.00 98.38 303 GLN A C 1
ATOM 2413 O O . GLN A 1 303 ? -1.899 -9.129 17.707 1.00 98.38 303 GLN A O 1
ATOM 2418 N N . SER A 1 304 ? -3.677 -9.530 16.395 1.00 98.25 304 SER A N 1
ATOM 2419 C CA . SER A 1 304 ? -3.311 -10.920 16.098 1.00 98.25 304 SER A CA 1
ATOM 2420 C C . SER A 1 304 ? -1.972 -11.016 15.357 1.00 98.25 304 SER A C 1
ATOM 2422 O O . SER A 1 304 ? -1.117 -11.823 15.725 1.00 98.25 304 SER A O 1
ATOM 2424 N N . LEU A 1 305 ? -1.731 -10.153 14.366 1.00 97.62 305 LEU A N 1
ATOM 2425 C CA . LEU A 1 305 ? -0.467 -10.102 13.628 1.00 97.62 305 LEU A CA 1
ATOM 2426 C C . LEU A 1 305 ? 0.723 -9.797 14.553 1.00 97.62 305 LEU A C 1
ATOM 2428 O O . LEU A 1 305 ? 1.785 -10.415 14.430 1.00 97.62 305 LEU A O 1
ATOM 2432 N N . TYR A 1 306 ? 0.538 -8.887 15.509 1.00 96.69 306 TYR A N 1
ATOM 2433 C CA . TYR A 1 306 ? 1.583 -8.488 16.444 1.00 96.69 306 TYR A CA 1
ATOM 2434 C C . TYR A 1 306 ? 1.810 -9.501 17.573 1.00 96.69 306 TYR A C 1
ATOM 2436 O O . TYR A 1 306 ? 2.952 -9.903 17.809 1.00 96.69 306 TYR A O 1
ATOM 2444 N N . VAL A 1 307 ? 0.745 -9.896 18.275 1.00 96.31 307 VAL A N 1
ATOM 2445 C CA . 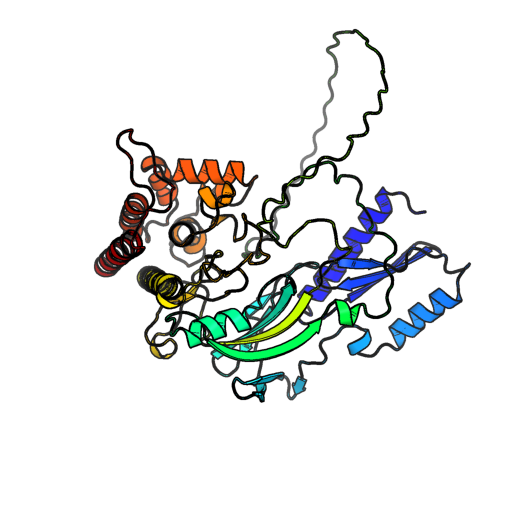VAL A 1 307 ? 0.799 -10.738 19.480 1.00 96.31 307 VAL A CA 1
ATOM 2446 C C . VAL A 1 307 ? 1.007 -12.204 19.108 1.00 96.31 307 VAL A C 1
ATOM 2448 O O . VAL A 1 307 ? 1.941 -12.831 19.601 1.00 96.31 307 VAL A O 1
ATOM 2451 N N . THR A 1 308 ? 0.184 -12.743 18.206 1.00 96.38 308 THR A N 1
ATOM 2452 C CA . THR A 1 308 ? 0.269 -14.144 17.761 1.00 96.38 308 THR A CA 1
ATOM 2453 C C . THR A 1 308 ? 1.354 -14.312 16.701 1.00 96.38 308 THR A C 1
ATOM 2455 O O . THR A 1 308 ? 2.201 -15.201 16.780 1.00 96.38 308 THR A O 1
ATOM 2458 N N . GLY A 1 309 ? 1.364 -13.418 15.711 1.00 95.75 309 GLY A N 1
ATOM 2459 C CA . GLY A 1 309 ? 2.263 -13.509 14.566 1.00 95.75 309 GLY A CA 1
ATOM 2460 C C . GLY A 1 309 ? 3.691 -13.059 14.847 1.00 95.75 309 GLY A C 1
ATOM 2461 O O . GLY A 1 309 ? 4.582 -13.395 14.069 1.00 95.75 309 GLY A O 1
ATOM 2462 N N . ASN A 1 310 ? 3.949 -12.316 15.928 1.00 95.12 310 ASN A N 1
ATOM 2463 C CA . ASN A 1 310 ? 5.237 -11.665 16.195 1.00 95.12 310 ASN A CA 1
ATOM 2464 C C . ASN A 1 310 ? 5.735 -10.819 14.997 1.00 95.12 310 ASN A C 1
ATOM 2466 O O . ASN A 1 310 ? 6.935 -10.770 14.699 1.00 95.12 310 ASN A O 1
ATOM 2470 N N . ILE A 1 311 ? 4.802 -10.188 14.272 1.00 95.00 311 ILE A N 1
ATOM 2471 C CA . ILE A 1 311 ? 5.043 -9.410 13.052 1.00 95.00 311 ILE A CA 1
ATOM 2472 C C . ILE A 1 311 ? 4.531 -7.977 13.252 1.00 95.00 311 ILE A C 1
ATOM 2474 O O . ILE A 1 311 ? 3.399 -7.746 13.660 1.00 95.00 311 ILE A O 1
ATOM 2478 N N . LEU A 1 312 ? 5.375 -6.994 12.946 1.00 93.94 312 LEU A N 1
ATOM 2479 C CA . LEU A 1 312 ? 5.001 -5.581 12.841 1.00 93.94 312 LEU A CA 1
ATOM 2480 C C . LEU A 1 312 ? 4.578 -5.266 11.409 1.00 93.94 312 LEU A C 1
ATOM 2482 O O . LEU A 1 312 ? 5.300 -5.653 10.489 1.00 93.94 312 LEU A O 1
ATOM 2486 N N . HIS A 1 313 ? 3.490 -4.516 11.217 1.00 94.19 313 HIS A N 1
ATOM 2487 C CA . HIS A 1 313 ? 3.001 -4.171 9.879 1.00 94.19 313 HIS A CA 1
ATOM 2488 C C . HIS A 1 313 ? 3.800 -3.023 9.252 1.00 94.19 313 HIS A C 1
ATOM 2490 O O . HIS A 1 313 ? 4.288 -3.161 8.131 1.00 94.19 313 HIS A O 1
ATOM 2496 N N . ARG A 1 314 ? 3.970 -1.904 9.976 1.00 93.06 314 ARG A N 1
ATOM 2497 C CA . ARG A 1 314 ? 4.779 -0.726 9.584 1.00 93.06 314 ARG A CA 1
ATOM 2498 C C . ARG A 1 314 ? 4.296 0.070 8.367 1.00 93.06 314 ARG A C 1
ATOM 2500 O O . ARG A 1 314 ? 5.048 0.888 7.839 1.00 93.06 314 ARG A O 1
ATOM 2507 N N . ASP A 1 315 ? 3.079 -0.178 7.896 1.00 93.31 315 ASP A N 1
ATOM 2508 C CA . ASP A 1 315 ? 2.478 0.576 6.785 1.00 93.31 315 ASP A CA 1
ATOM 2509 C C . ASP A 1 315 ? 0.950 0.529 6.842 1.00 93.31 315 ASP A C 1
ATOM 2511 O O . ASP A 1 315 ? 0.273 0.241 5.856 1.00 93.31 315 ASP A O 1
ATOM 2515 N N . ILE A 1 316 ? 0.383 0.777 8.022 1.00 97.00 316 ILE A N 1
ATOM 2516 C CA . ILE A 1 316 ? -1.064 0.947 8.140 1.00 97.00 316 ILE A CA 1
ATOM 2517 C C . ILE A 1 316 ? -1.475 2.202 7.357 1.00 97.00 316 ILE A C 1
ATOM 2519 O O . ILE A 1 316 ? -0.988 3.307 7.601 1.00 97.00 316 ILE A O 1
ATOM 2523 N N . SER A 1 317 ? -2.371 2.022 6.388 1.00 95.38 317 SER A N 1
ATOM 2524 C CA . SER A 1 317 ? -2.889 3.081 5.523 1.00 95.38 317 SER A CA 1
ATOM 2525 C C . SER A 1 317 ? -4.303 2.745 5.055 1.00 95.38 317 SER A C 1
ATOM 2527 O O . SER A 1 317 ? -4.717 1.586 5.087 1.00 95.38 317 SER A O 1
ATOM 2529 N N . SER A 1 318 ? -5.036 3.733 4.539 1.00 94.25 318 SER A N 1
ATOM 2530 C CA . SER A 1 318 ? -6.376 3.505 3.977 1.00 94.25 318 SER A CA 1
ATOM 2531 C C . SER A 1 318 ? -6.397 2.581 2.747 1.00 94.25 318 SER A C 1
ATOM 2533 O O . SER A 1 318 ? -7.464 2.141 2.339 1.00 94.25 318 SER A O 1
ATOM 2535 N N . ASN A 1 319 ? -5.247 2.300 2.127 1.00 91.31 319 ASN A N 1
ATOM 2536 C CA . ASN A 1 319 ? -5.157 1.371 0.995 1.00 91.31 319 ASN A CA 1
ATOM 2537 C C . ASN A 1 319 ? -4.845 -0.064 1.438 1.00 91.31 319 ASN A C 1
ATOM 2539 O O . ASN A 1 319 ? -5.062 -0.988 0.661 1.00 91.31 319 ASN A O 1
ATOM 2543 N N . ASN A 1 320 ? -4.357 -0.240 2.671 1.00 95.69 320 ASN A N 1
ATOM 2544 C CA . ASN A 1 320 ? -3.928 -1.530 3.217 1.00 95.69 320 ASN A CA 1
ATOM 2545 C C . ASN A 1 320 ? -4.963 -2.136 4.184 1.00 95.69 320 ASN A C 1
ATOM 2547 O O . ASN A 1 320 ? -4.722 -3.171 4.799 1.00 95.69 320 ASN A O 1
ATOM 2551 N N . ILE A 1 321 ? -6.130 -1.495 4.303 1.00 97.88 321 ILE A N 1
ATOM 2552 C CA . ILE A 1 321 ? -7.289 -1.987 5.047 1.00 97.88 321 ILE A CA 1
ATOM 2553 C C . ILE A 1 321 ? -8.416 -2.208 4.043 1.00 97.88 321 ILE A C 1
ATOM 2555 O O . ILE A 1 321 ? -8.780 -1.287 3.303 1.00 97.88 321 ILE A O 1
ATOM 2559 N N . ILE A 1 322 ? -8.980 -3.414 4.030 1.00 96.88 322 ILE A N 1
ATOM 2560 C CA . ILE A 1 322 ? -10.099 -3.769 3.157 1.00 96.88 322 ILE A CA 1
ATOM 2561 C C . ILE A 1 322 ? -11.368 -4.058 3.954 1.00 96.88 322 ILE A C 1
ATOM 2563 O O . ILE A 1 322 ? -11.337 -4.747 4.969 1.00 96.88 322 ILE A O 1
ATOM 2567 N N . ILE A 1 323 ? -12.494 -3.561 3.450 1.00 97.50 323 ILE A N 1
ATOM 2568 C CA . ILE A 1 323 ? -13.845 -3.953 3.839 1.00 97.50 323 ILE A CA 1
ATOM 2569 C C . ILE A 1 323 ? -14.165 -5.261 3.124 1.00 97.50 323 ILE A C 1
ATOM 2571 O O . ILE A 1 323 ? -14.089 -5.362 1.892 1.00 97.50 323 ILE A O 1
ATOM 2575 N N . THR A 1 324 ? -14.558 -6.255 3.901 1.00 95.38 324 THR A N 1
ATOM 2576 C CA . THR A 1 324 ? -14.841 -7.611 3.446 1.00 95.38 324 THR A CA 1
ATOM 2577 C C . THR A 1 324 ? -16.247 -8.024 3.845 1.00 95.38 324 THR A C 1
ATOM 2579 O O . THR A 1 324 ? -16.929 -7.366 4.631 1.00 95.38 324 THR A O 1
ATOM 2582 N N . LYS A 1 325 ? -16.709 -9.113 3.237 1.00 91.00 325 LYS A N 1
ATOM 2583 C CA . LYS A 1 325 ? -17.946 -9.761 3.641 1.00 91.00 325 LYS A CA 1
ATOM 2584 C C . LYS A 1 325 ? -17.613 -10.832 4.685 1.00 91.00 325 LYS A C 1
ATOM 2586 O O . LYS A 1 325 ? -16.814 -11.713 4.351 1.00 91.00 325 LYS A O 1
ATOM 2591 N N . PRO A 1 326 ? -18.202 -10.798 5.894 1.00 89.38 326 PRO A N 1
ATOM 2592 C CA . PRO A 1 326 ? -17.872 -11.728 6.977 1.00 89.38 326 PRO A CA 1
ATOM 2593 C C . PRO A 1 326 ? -17.895 -13.203 6.567 1.00 89.38 326 PRO A C 1
ATOM 2595 O O . PRO A 1 326 ? -17.020 -13.971 6.963 1.00 89.38 326 PRO A O 1
ATOM 2598 N N . GLU A 1 327 ? -18.844 -13.596 5.716 1.00 89.56 327 GLU A N 1
ATOM 2599 C CA . GLU A 1 327 ? -18.994 -14.962 5.211 1.00 89.56 327 GLU A CA 1
ATOM 2600 C C . GLU A 1 327 ? -17.799 -15.456 4.374 1.00 89.56 327 GLU A C 1
ATOM 2602 O O . GLU A 1 327 ? -17.578 -16.659 4.266 1.00 89.56 327 GLU A O 1
ATOM 2607 N N . MET A 1 328 ? -17.002 -14.543 3.812 1.00 85.81 328 MET A N 1
ATOM 2608 C CA . MET A 1 328 ? -15.800 -14.846 3.022 1.00 85.81 328 MET A CA 1
ATOM 2609 C C . MET A 1 328 ? -14.497 -14.595 3.794 1.00 85.81 328 MET A C 1
ATOM 2611 O O . MET A 1 328 ? -13.417 -14.893 3.290 1.00 85.81 328 MET A O 1
ATOM 2615 N N . ALA A 1 329 ? -14.593 -14.028 4.995 1.00 91.06 329 ALA A N 1
ATOM 2616 C CA . ALA A 1 329 ? -13.478 -13.457 5.744 1.00 91.06 329 ALA A CA 1
ATOM 2617 C C . ALA A 1 329 ? -13.405 -13.995 7.181 1.00 91.06 329 ALA A C 1
ATOM 2619 O O . ALA A 1 329 ? -12.919 -13.318 8.082 1.00 91.06 329 ALA A O 1
ATOM 2620 N N . ALA A 1 330 ? -13.914 -15.210 7.417 1.00 90.69 330 ALA A N 1
ATOM 2621 C CA . ALA A 1 330 ? -13.954 -15.839 8.741 1.00 90.69 330 ALA A CA 1
ATOM 2622 C C . ALA A 1 330 ? -14.578 -14.934 9.827 1.00 90.69 330 ALA A C 1
ATOM 2624 O O . ALA A 1 330 ? -14.113 -14.896 10.964 1.00 90.69 330 ALA A O 1
ATOM 2625 N N . GLY A 1 331 ? -15.621 -14.185 9.462 1.00 93.50 331 GLY A N 1
ATOM 2626 C CA . GLY A 1 331 ? -16.329 -13.270 10.354 1.00 93.50 331 GLY A CA 1
ATOM 2627 C C . 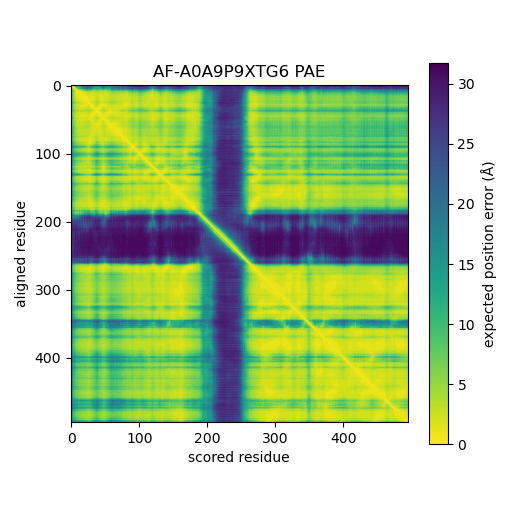GLY A 1 331 ? -15.797 -11.835 10.376 1.00 93.50 331 GLY A C 1
ATOM 2628 O O . GLY A 1 331 ? -16.506 -10.964 10.871 1.00 93.50 331 GLY A O 1
ATOM 2629 N N . PHE A 1 332 ? -14.616 -11.561 9.813 1.00 96.12 332 PHE A N 1
ATOM 2630 C CA . PHE A 1 332 ? -14.050 -10.211 9.788 1.00 96.12 332 PHE A CA 1
ATOM 2631 C C . PHE A 1 332 ? -14.790 -9.327 8.779 1.00 96.12 332 PHE A C 1
ATOM 2633 O O . PHE A 1 332 ? -15.042 -9.730 7.646 1.00 96.12 332 PHE A O 1
ATOM 2640 N N . LYS A 1 333 ? -15.129 -8.104 9.186 1.00 97.31 333 LYS A N 1
ATOM 2641 C CA . LYS A 1 333 ? -15.631 -7.034 8.310 1.00 97.31 333 LYS A CA 1
ATOM 2642 C C . LYS A 1 333 ? -14.490 -6.184 7.766 1.00 97.31 333 LYS A C 1
ATOM 2644 O O . LYS A 1 333 ? -14.578 -5.688 6.646 1.00 97.31 333 LYS A O 1
ATOM 2649 N N . GLY A 1 334 ? -13.395 -6.077 8.514 1.00 97.62 334 GLY A N 1
ATOM 2650 C CA . GLY A 1 334 ? -12.160 -5.422 8.099 1.00 97.62 334 GLY A CA 1
ATOM 2651 C C . GLY A 1 334 ? -10.963 -6.358 8.180 1.00 97.62 334 GLY A C 1
ATOM 2652 O O . GLY A 1 334 ? -10.789 -7.053 9.177 1.00 97.62 334 GLY A O 1
ATOM 2653 N N . MET A 1 335 ? -10.131 -6.370 7.142 1.00 97.75 335 MET A N 1
ATOM 2654 C CA . MET A 1 335 ? -8.901 -7.166 7.102 1.00 97.75 335 MET A CA 1
ATOM 2655 C C . MET A 1 335 ? -7.706 -6.324 6.663 1.00 97.75 335 MET A C 1
ATOM 2657 O O . MET A 1 335 ? -7.861 -5.324 5.956 1.00 97.75 335 MET A O 1
ATOM 2661 N N . LEU A 1 336 ? -6.511 -6.759 7.060 1.00 97.44 336 LEU A N 1
ATOM 2662 C CA . LEU A 1 336 ? -5.247 -6.167 6.630 1.00 97.44 336 LEU A CA 1
ATOM 2663 C C . LEU A 1 336 ? -4.678 -6.879 5.406 1.00 97.44 336 LEU A C 1
ATOM 2665 O O . LEU A 1 336 ? -4.744 -8.107 5.280 1.00 97.44 336 LEU A O 1
ATOM 2669 N N . ILE A 1 337 ? -4.084 -6.082 4.524 1.00 94.81 337 ILE A N 1
ATOM 2670 C CA . ILE A 1 337 ? -3.352 -6.528 3.339 1.00 94.81 337 ILE A CA 1
ATOM 2671 C C . ILE A 1 337 ? -1.999 -5.815 3.263 1.00 94.81 337 ILE A C 1
ATOM 2673 O O . ILE A 1 337 ? -1.768 -4.841 3.968 1.00 94.81 337 ILE A O 1
ATOM 2677 N N . ASP A 1 338 ? -1.140 -6.265 2.351 1.00 89.00 338 ASP A N 1
ATOM 2678 C CA . ASP A 1 338 ? 0.157 -5.653 2.060 1.00 89.00 338 ASP A CA 1
ATOM 2679 C C . ASP A 1 338 ? 1.171 -5.712 3.217 1.00 89.00 338 ASP A C 1
ATOM 2681 O O . ASP A 1 338 ? 1.448 -4.742 3.924 1.00 89.00 338 ASP A O 1
ATOM 2685 N N . LEU A 1 339 ? 1.797 -6.884 3.365 1.00 91.69 339 LEU A N 1
ATOM 2686 C CA . LEU A 1 339 ? 2.895 -7.109 4.312 1.00 91.69 339 LEU A CA 1
ATOM 2687 C C . LEU A 1 339 ? 4.287 -6.824 3.712 1.00 91.69 339 LEU A C 1
ATOM 2689 O O . LEU A 1 339 ? 5.299 -7.270 4.256 1.00 91.69 339 LEU A O 1
ATOM 2693 N N . ASP A 1 340 ? 4.385 -6.057 2.620 1.00 85.25 340 ASP A N 1
ATOM 2694 C CA . ASP A 1 340 ? 5.660 -5.766 1.942 1.00 85.25 340 ASP A CA 1
ATOM 2695 C C . ASP A 1 340 ? 6.684 -5.010 2.822 1.00 85.25 340 ASP A C 1
ATOM 2697 O O . ASP A 1 340 ? 7.885 -4.983 2.526 1.00 85.25 340 ASP A O 1
ATOM 2701 N N . LEU A 1 341 ? 6.217 -4.289 3.845 1.00 84.44 341 LEU A N 1
ATOM 2702 C CA . LEU A 1 341 ? 7.057 -3.545 4.797 1.00 84.44 341 LEU A CA 1
ATOM 2703 C C . LEU A 1 341 ? 7.127 -4.207 6.177 1.00 84.44 341 LEU A C 1
ATOM 2705 O O . LEU A 1 341 ? 7.815 -3.697 7.073 1.00 84.44 341 LEU A O 1
ATOM 2709 N N . ALA A 1 342 ? 6.470 -5.359 6.324 1.00 88.94 342 ALA A N 1
ATOM 2710 C CA . ALA A 1 342 ? 6.356 -6.047 7.588 1.00 88.94 342 ALA A CA 1
ATOM 2711 C C . ALA A 1 342 ? 7.720 -6.524 8.101 1.00 88.94 342 ALA A C 1
ATOM 2713 O O . ALA A 1 342 ? 8.636 -6.864 7.343 1.00 88.94 342 ALA A O 1
ATOM 2714 N N . LYS A 1 343 ? 7.865 -6.559 9.426 1.00 88.12 343 LYS A N 1
ATOM 2715 C CA . LYS A 1 343 ? 9.090 -7.002 10.097 1.00 88.12 343 LYS A CA 1
ATOM 2716 C C . LYS A 1 343 ? 8.746 -7.994 11.197 1.00 88.12 343 LYS A C 1
ATOM 2718 O O . LYS A 1 343 ? 8.024 -7.656 12.128 1.00 88.12 343 LYS A O 1
ATOM 2723 N N . VAL A 1 344 ? 9.327 -9.190 11.123 1.00 89.00 344 VAL A N 1
ATOM 2724 C CA . VAL A 1 344 ? 9.302 -10.138 12.243 1.00 89.00 344 VAL A CA 1
ATOM 2725 C C . VAL A 1 344 ? 10.115 -9.534 13.386 1.00 89.00 344 VAL A C 1
ATOM 2727 O O . VAL A 1 344 ? 11.249 -9.091 13.173 1.00 89.00 344 VAL A O 1
ATOM 2730 N N . ARG A 1 345 ? 9.550 -9.474 14.589 1.00 84.19 345 ARG A N 1
ATOM 2731 C CA . ARG A 1 345 ? 10.264 -8.941 15.756 1.00 84.19 345 ARG A CA 1
ATOM 2732 C C . ARG A 1 345 ? 11.472 -9.817 16.069 1.00 84.19 345 ARG A C 1
ATOM 2734 O O . ARG A 1 345 ? 11.482 -11.003 15.750 1.00 84.19 345 ARG A O 1
ATOM 2741 N N . ASP A 1 346 ? 12.517 -9.189 16.593 1.00 78.06 346 ASP A N 1
ATOM 2742 C CA . ASP A 1 346 ? 13.795 -9.830 16.941 1.00 78.06 346 ASP A CA 1
ATOM 2743 C C . ASP A 1 346 ? 14.538 -10.492 15.765 1.00 78.06 346 ASP A C 1
ATOM 2745 O O . ASP A 1 346 ? 15.626 -11.040 15.930 1.00 78.06 346 ASP A O 1
ATOM 2749 N N . SER A 1 347 ? 14.004 -10.381 14.544 1.00 70.75 347 SER A N 1
ATOM 2750 C CA . SER A 1 347 ? 14.750 -10.666 13.327 1.00 70.75 347 SER A CA 1
ATOM 2751 C C . SER A 1 347 ? 15.680 -9.497 12.996 1.00 70.75 347 SER A C 1
ATOM 2753 O O . SER A 1 347 ? 15.448 -8.351 13.404 1.00 70.75 347 SER A O 1
ATOM 2755 N N . GLY A 1 348 ? 16.752 -9.788 12.255 1.00 67.69 348 GLY A N 1
ATOM 2756 C CA . GLY A 1 348 ? 17.688 -8.774 11.774 1.00 67.69 348 GLY A CA 1
ATOM 2757 C C . GLY A 1 348 ? 17.025 -7.663 10.933 1.00 67.69 348 GLY A C 1
ATOM 2758 O O . GLY A 1 348 ? 15.802 -7.601 10.774 1.00 67.69 348 GLY A O 1
ATOM 2759 N N . PRO A 1 349 ? 17.817 -6.737 10.374 1.00 64.25 349 PRO A N 1
ATOM 2760 C CA . PRO A 1 349 ? 17.302 -5.643 9.555 1.00 64.25 349 PRO A CA 1
ATOM 2761 C C . PRO A 1 349 ? 16.350 -6.119 8.444 1.00 64.25 349 PRO A C 1
ATOM 2763 O O . PRO A 1 349 ? 16.717 -6.941 7.614 1.00 64.25 349 PRO A O 1
ATOM 2766 N N . SER A 1 350 ? 15.146 -5.541 8.371 1.00 59.84 350 SER A N 1
ATOM 2767 C CA . SER A 1 350 ? 14.133 -5.864 7.339 1.00 59.84 350 SER A CA 1
ATOM 2768 C C . SER A 1 350 ? 14.487 -5.401 5.913 1.00 59.84 350 SER A C 1
ATOM 2770 O O . SER A 1 350 ? 13.698 -5.579 4.992 1.00 59.84 350 SER A O 1
ATOM 2772 N N . GLY A 1 351 ? 15.598 -4.676 5.749 1.00 56.50 351 GLY A N 1
ATOM 2773 C CA . GLY A 1 351 ? 15.949 -3.968 4.512 1.00 56.50 351 GLY A CA 1
ATOM 2774 C C . GLY A 1 351 ? 15.131 -2.697 4.222 1.00 56.50 351 GLY A C 1
ATOM 2775 O O . GLY A 1 351 ? 15.546 -1.887 3.395 1.00 56.50 351 GLY A O 1
ATOM 2776 N N . ALA A 1 352 ? 14.005 -2.467 4.910 1.00 59.47 352 ALA A N 1
ATOM 2777 C CA . ALA A 1 352 ? 13.250 -1.213 4.834 1.00 59.47 352 ALA A CA 1
ATOM 2778 C C . ALA A 1 352 ? 13.910 -0.080 5.646 1.00 59.47 352 ALA A C 1
ATOM 2780 O O . ALA A 1 352 ? 14.543 -0.327 6.674 1.00 59.47 352 ALA A O 1
ATOM 2781 N N . ARG A 1 353 ? 13.710 1.175 5.211 1.00 64.12 353 ARG A N 1
ATOM 2782 C CA . ARG A 1 353 ? 14.162 2.378 5.937 1.00 64.12 353 ARG A CA 1
ATOM 2783 C C . ARG A 1 353 ? 13.429 2.526 7.283 1.00 64.12 353 ARG A C 1
ATOM 2785 O O . ARG A 1 353 ? 12.336 1.988 7.453 1.00 64.12 353 ARG A O 1
ATOM 2792 N N . HIS A 1 354 ? 14.009 3.290 8.216 1.00 66.19 354 HIS A N 1
ATOM 2793 C CA . HIS A 1 354 ? 13.368 3.632 9.500 1.00 66.19 354 HIS A CA 1
ATOM 2794 C C . HIS A 1 354 ? 12.081 4.445 9.270 1.00 66.19 354 HIS A C 1
ATOM 2796 O O . HIS A 1 354 ? 11.020 4.081 9.767 1.00 66.19 354 HIS A O 1
ATOM 2802 N N . GLN A 1 355 ? 12.160 5.471 8.414 1.00 69.69 355 GLN A N 1
ATOM 2803 C CA . GLN A 1 355 ? 11.031 6.272 7.926 1.00 69.69 355 GLN A CA 1
ATOM 2804 C C . GLN A 1 355 ? 10.414 5.627 6.677 1.00 69.69 355 GLN A C 1
ATOM 2806 O O . GLN A 1 355 ? 10.617 6.081 5.551 1.00 69.69 355 GLN A O 1
ATOM 2811 N N . THR A 1 356 ? 9.716 4.514 6.868 1.00 68.94 356 THR A N 1
ATOM 2812 C CA . THR A 1 356 ? 8.941 3.848 5.814 1.00 68.94 356 THR A CA 1
ATOM 2813 C C . THR A 1 356 ? 7.451 3.972 6.114 1.00 68.94 356 THR A C 1
ATOM 2815 O O . THR A 1 356 ? 7.081 4.081 7.278 1.00 68.94 356 THR A O 1
ATOM 2818 N N . GLY A 1 357 ? 6.625 3.954 5.071 1.00 69.19 357 GLY A N 1
ATOM 2819 C CA . GLY A 1 357 ? 5.170 4.006 5.176 1.00 69.19 357 GLY A CA 1
ATOM 2820 C C . GLY A 1 357 ? 4.548 5.189 4.434 1.00 69.19 357 GLY A C 1
ATOM 2821 O O . GLY A 1 357 ? 5.235 6.015 3.824 1.00 69.19 357 GLY A O 1
ATOM 2822 N N . THR A 1 358 ? 3.223 5.257 4.469 1.00 81.62 358 THR A N 1
ATOM 2823 C CA . THR A 1 358 ? 2.443 6.332 3.845 1.00 81.62 358 THR A CA 1
ATOM 2824 C C . THR A 1 358 ? 2.483 7.606 4.704 1.00 81.62 358 THR A C 1
ATOM 2826 O O . THR A 1 358 ? 1.957 7.618 5.815 1.00 81.62 358 THR A O 1
ATOM 2829 N N . MET A 1 359 ? 3.098 8.691 4.208 1.00 86.31 359 MET A N 1
ATOM 2830 C CA . MET A 1 359 ? 3.476 9.878 5.009 1.00 86.31 359 MET A CA 1
ATOM 2831 C C . MET A 1 359 ? 2.347 10.456 5.877 1.00 86.31 359 MET A C 1
ATOM 2833 O O . MET A 1 359 ? 2.552 10.699 7.070 1.00 86.31 359 MET A O 1
ATOM 2837 N N . GLN A 1 360 ? 1.140 10.610 5.322 1.00 91.94 360 GLN A N 1
ATOM 2838 C CA . GLN A 1 360 ? -0.001 11.148 6.066 1.00 91.94 360 GLN A CA 1
ATOM 2839 C C . GLN A 1 360 ? -0.467 10.247 7.218 1.00 91.94 360 GLN A C 1
ATOM 2841 O O . GLN A 1 360 ? -1.105 10.736 8.148 1.00 91.94 360 GLN A O 1
ATOM 2846 N N . PHE A 1 361 ? -0.076 8.971 7.238 1.00 95.75 361 PHE A N 1
ATOM 2847 C CA . PHE A 1 361 ? -0.426 8.002 8.282 1.00 95.75 361 PHE A CA 1
ATOM 2848 C C . PHE A 1 361 ? 0.757 7.605 9.172 1.00 95.75 361 PHE A C 1
ATOM 2850 O O . PHE A 1 361 ? 0.535 7.035 10.231 1.00 95.75 361 PHE A O 1
ATOM 2857 N N . MET A 1 362 ? 2.000 7.955 8.827 1.00 94.69 362 MET A N 1
ATOM 2858 C CA . MET A 1 362 ? 3.167 7.652 9.673 1.00 94.69 362 MET A CA 1
ATOM 2859 C C . MET A 1 362 ? 3.060 8.301 11.063 1.00 94.69 362 MET A C 1
ATOM 2861 O O . MET A 1 362 ? 2.692 9.474 11.174 1.00 94.69 362 MET A O 1
ATOM 2865 N N . ALA A 1 363 ? 3.414 7.553 12.110 1.00 95.75 363 ALA A N 1
ATOM 2866 C CA . ALA A 1 363 ? 3.443 8.044 13.487 1.00 95.75 363 ALA A CA 1
ATOM 2867 C C . ALA A 1 363 ? 4.497 9.150 13.705 1.00 95.75 363 ALA A C 1
ATOM 2869 O O . ALA A 1 363 ? 5.503 9.225 12.990 1.00 95.75 363 ALA A O 1
ATOM 2870 N N . VAL A 1 364 ? 4.299 9.994 14.718 1.00 95.50 364 VAL A N 1
ATOM 2871 C CA . VAL A 1 364 ? 5.180 11.128 15.050 1.00 95.50 364 VAL A CA 1
ATOM 2872 C C . VAL A 1 364 ? 6.611 10.674 15.342 1.00 95.50 364 VAL A C 1
ATOM 2874 O O . VAL A 1 364 ? 7.554 11.238 14.786 1.00 95.50 364 VAL A O 1
ATOM 2877 N N . GLU A 1 365 ? 6.804 9.646 16.171 1.00 93.88 365 GLU A N 1
ATOM 2878 C CA . GLU A 1 365 ? 8.151 9.153 16.501 1.00 93.88 365 GLU A CA 1
ATOM 2879 C C . GLU A 1 365 ? 8.831 8.490 15.296 1.00 93.88 365 GLU A C 1
ATOM 2881 O O . GLU A 1 365 ? 10.023 8.687 15.055 1.00 93.88 365 GLU A O 1
ATOM 2886 N N . VAL A 1 366 ? 8.063 7.785 14.464 1.00 92.62 366 VAL A N 1
ATOM 2887 C CA . VAL A 1 366 ? 8.561 7.204 13.212 1.00 92.62 366 VAL A CA 1
ATOM 2888 C C . VAL A 1 366 ? 9.087 8.296 12.276 1.00 92.62 366 VAL A C 1
ATOM 2890 O O . VAL A 1 366 ? 10.176 8.170 11.712 1.00 92.62 366 VAL A O 1
ATOM 2893 N N . LEU A 1 367 ? 8.351 9.403 12.132 1.00 91.38 367 LEU A N 1
ATOM 2894 C CA . LEU A 1 367 ? 8.801 10.571 11.367 1.00 91.38 367 LEU A CA 1
ATOM 2895 C C . LEU A 1 367 ? 10.075 11.196 11.965 1.00 91.38 367 LEU A C 1
ATOM 2897 O O . LEU A 1 367 ? 10.855 11.806 11.234 1.00 91.38 367 LEU A O 1
ATOM 2901 N N . ARG A 1 368 ? 10.331 10.996 13.262 1.00 91.19 368 ARG A N 1
ATOM 2902 C CA . ARG A 1 368 ? 11.553 11.391 13.987 1.00 91.19 368 ARG A CA 1
ATOM 2903 C C . ARG A 1 368 ? 12.658 10.325 13.966 1.00 91.19 368 ARG A C 1
ATOM 2905 O O . ARG A 1 368 ? 13.641 10.476 14.682 1.00 91.19 368 ARG A O 1
ATOM 2912 N N . MET A 1 369 ? 12.538 9.303 13.113 1.00 87.75 369 MET A N 1
ATOM 2913 C CA . MET A 1 369 ? 13.501 8.201 12.953 1.00 87.75 369 MET A CA 1
ATOM 2914 C C . MET A 1 369 ? 13.584 7.234 14.144 1.00 87.75 369 MET A C 1
ATOM 2916 O O . MET A 1 369 ? 14.576 6.518 14.274 1.00 87.75 369 MET A O 1
ATOM 2920 N N . VAL A 1 370 ? 12.553 7.175 14.988 1.00 88.69 370 VAL A N 1
ATOM 2921 C CA . VAL A 1 370 ? 12.425 6.119 16.000 1.00 88.69 370 VAL A CA 1
ATOM 2922 C C . VAL A 1 370 ? 11.988 4.817 15.328 1.00 88.69 370 VAL A C 1
ATOM 2924 O O . VAL A 1 370 ? 11.263 4.818 14.326 1.00 88.69 370 VAL A O 1
ATOM 2927 N N . ASP A 1 371 ? 12.451 3.692 15.868 1.00 86.44 371 ASP A N 1
ATOM 2928 C CA . ASP A 1 371 ? 12.062 2.372 15.389 1.00 86.44 371 ASP A CA 1
ATOM 2929 C C . ASP A 1 371 ? 10.553 2.133 15.535 1.00 86.44 371 ASP A C 1
ATOM 2931 O O . ASP A 1 371 ? 9.921 2.476 16.534 1.00 86.44 371 ASP A O 1
ATOM 2935 N N . HIS A 1 372 ? 9.966 1.508 14.515 1.00 89.94 372 HIS A N 1
ATOM 2936 C CA . HIS A 1 372 ? 8.544 1.180 14.515 1.00 89.94 372 HIS A CA 1
ATOM 2937 C C . HIS A 1 372 ? 8.186 0.163 15.605 1.00 89.94 372 HIS A C 1
ATOM 2939 O O . HIS A 1 372 ? 8.921 -0.791 15.857 1.00 89.94 372 HIS A O 1
ATOM 2945 N N . THR A 1 373 ? 6.989 0.321 16.167 1.00 93.06 373 THR A N 1
ATOM 2946 C CA . THR A 1 373 ? 6.401 -0.547 17.194 1.00 93.06 373 THR A CA 1
ATOM 2947 C C . THR A 1 373 ? 4.905 -0.707 16.908 1.00 93.06 373 THR A C 1
ATOM 2949 O O . THR A 1 373 ? 4.365 -0.025 16.035 1.00 93.06 373 THR A O 1
ATOM 2952 N N . TYR A 1 374 ? 4.215 -1.573 17.654 1.00 95.25 374 TYR A N 1
ATOM 2953 C CA . TYR A 1 374 ? 2.765 -1.751 17.515 1.00 95.25 374 TYR A CA 1
ATOM 2954 C C . TYR A 1 374 ? 1.980 -0.470 17.830 1.00 95.25 374 TYR A C 1
ATOM 2956 O O . TYR A 1 374 ? 0.984 -0.188 17.173 1.00 95.25 374 TYR A O 1
ATOM 2964 N N . ARG A 1 375 ? 2.455 0.342 18.787 1.00 96.50 375 ARG A N 1
ATOM 2965 C CA . ARG A 1 375 ? 1.857 1.644 19.120 1.00 96.50 375 ARG A CA 1
ATOM 2966 C C . ARG A 1 375 ? 1.870 2.581 17.916 1.00 96.50 375 ARG A C 1
ATOM 2968 O O . ARG A 1 375 ? 0.905 3.304 17.705 1.00 96.50 375 ARG A O 1
ATOM 2975 N N . HIS A 1 376 ? 2.936 2.555 17.116 1.00 96.62 376 HIS A N 1
ATOM 2976 C CA . HIS A 1 376 ? 3.026 3.379 15.911 1.00 96.62 376 HIS A CA 1
ATOM 2977 C C . HIS A 1 376 ? 2.007 2.960 14.847 1.00 96.62 376 HIS A C 1
ATOM 2979 O O . HIS A 1 376 ? 1.400 3.827 14.229 1.00 96.62 376 HIS A O 1
ATOM 2985 N N . ASP A 1 377 ? 1.762 1.659 14.684 1.00 97.31 377 ASP A N 1
ATOM 2986 C CA . ASP A 1 377 ? 0.697 1.167 13.804 1.00 97.31 377 ASP A CA 1
ATOM 2987 C C . ASP A 1 377 ? -0.704 1.568 14.336 1.00 97.31 377 ASP A C 1
ATOM 2989 O O . ASP A 1 377 ? -1.559 1.984 13.554 1.00 97.31 377 ASP A O 1
ATOM 2993 N N . LEU A 1 378 ? -0.939 1.533 15.658 1.00 98.44 378 LEU A N 1
ATOM 2994 C CA . LEU A 1 378 ? -2.185 2.019 16.286 1.00 98.44 378 LEU A CA 1
ATOM 2995 C C . LEU A 1 378 ? -2.398 3.531 16.101 1.00 98.44 378 LEU A C 1
ATOM 2997 O O . LEU A 1 378 ? -3.513 3.983 15.834 1.00 98.44 378 LEU A O 1
ATOM 3001 N N . GLU A 1 379 ? -1.328 4.317 16.187 1.00 98.31 379 GLU A N 1
ATOM 3002 C CA . GLU A 1 379 ? -1.344 5.743 15.860 1.00 98.31 379 GLU A CA 1
ATOM 3003 C C . GLU A 1 379 ? -1.685 5.981 14.381 1.00 98.31 379 GLU A C 1
ATOM 3005 O O . GLU A 1 379 ? -2.508 6.843 14.063 1.00 98.31 379 GLU A O 1
ATOM 3010 N N . SER A 1 380 ? -1.151 5.156 13.477 1.00 98.25 380 SER A N 1
ATOM 3011 C CA . SER A 1 380 ? -1.528 5.173 12.063 1.00 98.25 380 SER A CA 1
ATOM 3012 C C . SER A 1 380 ? -3.009 4.847 11.838 1.00 98.25 380 SER A C 1
ATOM 3014 O O . SER A 1 380 ? -3.647 5.544 11.049 1.00 98.25 380 SER A O 1
ATOM 3016 N N . PHE A 1 381 ? -3.599 3.874 12.547 1.00 98.69 381 PHE A N 1
ATOM 3017 C CA . PHE A 1 381 ? -5.050 3.620 12.485 1.00 98.69 381 PHE A CA 1
ATOM 3018 C C . PHE A 1 381 ? -5.869 4.849 12.887 1.00 98.69 381 PHE A C 1
ATOM 3020 O O . PHE A 1 381 ? -6.870 5.164 12.240 1.00 98.69 381 PHE A O 1
ATOM 3027 N N . PHE A 1 382 ? -5.443 5.573 13.924 1.00 98.69 382 PHE A N 1
ATOM 3028 C CA . PHE A 1 382 ? -6.130 6.791 14.343 1.00 98.69 382 PHE A CA 1
ATOM 3029 C C . PHE A 1 382 ? -6.054 7.890 13.275 1.00 98.69 382 PHE A C 1
ATOM 3031 O O . PHE A 1 382 ? -7.062 8.525 12.957 1.00 98.69 382 PHE A O 1
ATOM 3038 N N . TYR A 1 383 ? -4.891 8.063 12.644 1.00 98.56 383 TYR A N 1
ATOM 3039 C CA . TYR A 1 383 ? -4.743 8.983 11.516 1.00 98.56 383 TYR A CA 1
ATOM 3040 C C . TYR A 1 383 ? -5.569 8.573 10.298 1.00 98.56 383 TYR A C 1
ATOM 3042 O O . TYR A 1 383 ? -6.126 9.448 9.635 1.00 98.56 383 TYR A O 1
ATOM 3050 N N . VAL A 1 384 ? -5.705 7.272 10.023 1.00 98.56 384 VAL A N 1
ATOM 3051 C CA . VAL A 1 384 ? -6.610 6.767 8.982 1.00 98.56 384 VAL A CA 1
ATOM 3052 C C . VAL A 1 384 ? -8.060 7.141 9.299 1.00 98.56 384 VAL A C 1
ATOM 3054 O O . VAL A 1 384 ? -8.727 7.683 8.422 1.00 98.56 384 VAL A O 1
ATOM 3057 N N . LEU A 1 385 ? -8.538 6.939 10.533 1.00 98.69 385 LEU A N 1
ATOM 3058 C CA . LEU A 1 385 ? -9.905 7.312 10.924 1.00 98.69 385 LEU A CA 1
ATOM 3059 C C . LEU A 1 385 ? -10.174 8.807 10.691 1.00 98.69 385 LEU A C 1
ATOM 3061 O O . LEU A 1 385 ? -11.133 9.163 10.008 1.00 98.69 385 LEU A O 1
ATOM 3065 N N . ILE A 1 386 ? -9.297 9.679 11.204 1.00 98.44 386 ILE A N 1
ATOM 3066 C CA . ILE A 1 386 ? -9.418 11.137 11.037 1.00 98.44 386 ILE A CA 1
ATOM 3067 C C . ILE A 1 386 ? -9.442 11.512 9.552 1.00 98.44 386 ILE A C 1
ATOM 3069 O O . ILE A 1 386 ? -10.270 12.312 9.118 1.00 98.44 386 ILE A O 1
ATOM 3073 N N . TRP A 1 387 ? -8.547 10.922 8.760 1.00 97.69 387 TRP A N 1
ATOM 3074 C CA . TRP A 1 387 ? -8.444 11.187 7.331 1.00 97.69 387 TRP A CA 1
ATOM 3075 C C . TRP A 1 387 ? -9.704 10.787 6.563 1.00 97.69 387 TRP A C 1
ATOM 3077 O O . TRP A 1 387 ? -10.187 11.541 5.713 1.00 97.69 387 TRP A O 1
ATOM 3087 N N . LEU A 1 388 ? -10.251 9.607 6.865 1.00 97.69 388 LEU A N 1
ATOM 3088 C CA . LEU A 1 388 ? -11.471 9.116 6.237 1.00 97.69 388 LEU A CA 1
ATOM 3089 C C . LEU A 1 388 ? -12.658 10.036 6.551 1.00 97.69 388 LEU A C 1
ATOM 3091 O O . LEU A 1 388 ? -13.412 10.378 5.640 1.00 97.69 388 LEU A O 1
ATOM 3095 N N . CYS A 1 389 ? -12.766 10.518 7.790 1.00 97.75 389 CYS A N 1
ATOM 3096 C CA . CYS A 1 389 ? -13.839 11.420 8.204 1.00 97.75 389 CYS A CA 1
ATOM 3097 C C . CYS A 1 389 ? -13.698 12.854 7.668 1.00 97.75 389 CYS A C 1
ATOM 3099 O O . CYS A 1 389 ? -14.698 13.431 7.254 1.00 97.75 389 CYS A O 1
ATOM 3101 N N . ALA A 1 390 ? -12.493 13.433 7.639 1.00 96.25 390 ALA A N 1
ATOM 3102 C CA . ALA A 1 390 ? -12.282 14.827 7.217 1.00 96.25 390 ALA A CA 1
ATOM 3103 C C . ALA A 1 390 ? -12.126 15.012 5.703 1.00 96.25 390 ALA A C 1
ATOM 3105 O O . ALA A 1 390 ? -12.269 16.124 5.199 1.00 96.25 390 ALA A O 1
ATOM 3106 N N . ARG A 1 391 ? -11.755 13.961 4.960 1.00 93.25 391 ARG A N 1
ATOM 3107 C CA . ARG A 1 391 ? -11.422 14.083 3.529 1.00 93.25 391 ARG A CA 1
ATOM 3108 C C . ARG A 1 391 ? -12.189 13.117 2.651 1.00 93.25 391 ARG A C 1
ATOM 3110 O O . ARG A 1 391 ? -12.743 13.542 1.641 1.00 93.25 391 ARG A O 1
ATOM 3117 N N . GLN A 1 392 ? -12.212 11.835 3.007 1.00 94.00 392 GLN A N 1
ATOM 3118 C CA . GLN A 1 392 ? -12.810 10.820 2.138 1.00 94.00 392 GLN A CA 1
ATOM 3119 C C . GLN A 1 392 ? -14.344 10.874 2.147 1.00 94.00 392 GLN A C 1
ATOM 3121 O O . GLN A 1 392 ? -14.963 10.774 1.092 1.00 94.00 392 GLN A O 1
ATOM 3126 N N . SER A 1 393 ? -14.951 11.099 3.311 1.00 94.81 393 SER A N 1
ATOM 3127 C CA . SER A 1 393 ? -16.404 11.206 3.514 1.00 94.81 393 SER A CA 1
ATOM 3128 C C . SER A 1 393 ? -17.098 12.173 2.540 1.00 94.81 393 SER A C 1
ATOM 3130 O O . SER A 1 393 ? -18.157 11.849 2.000 1.00 94.81 393 SER A O 1
ATOM 3132 N N . TRP A 1 394 ? -16.459 13.308 2.230 1.00 94.06 394 TRP A N 1
ATOM 3133 C CA . TRP A 1 394 ? -16.936 14.311 1.271 1.00 94.06 394 TRP A CA 1
ATOM 3134 C C . TRP A 1 394 ? -17.129 13.752 -0.143 1.00 94.06 394 TRP A C 1
ATOM 3136 O O . TRP A 1 394 ? -17.980 14.232 -0.887 1.00 94.06 394 TRP A O 1
ATOM 3146 N N . SER A 1 395 ? -16.360 12.727 -0.517 1.00 91.75 395 SER A N 1
ATOM 3147 C CA . SER A 1 395 ? -16.488 12.030 -1.806 1.00 91.75 395 SER A CA 1
ATOM 3148 C C . SER A 1 395 ? -17.417 10.813 -1.744 1.00 91.75 395 SER A C 1
ATOM 3150 O O . SER A 1 395 ? -17.792 10.284 -2.788 1.00 91.75 395 SER A O 1
ATOM 3152 N N . ASN A 1 396 ? -17.817 10.388 -0.543 1.00 90.50 396 ASN A N 1
ATOM 3153 C CA . ASN A 1 396 ? -18.638 9.198 -0.312 1.00 90.50 396 ASN A CA 1
ATOM 3154 C C . ASN A 1 396 ? -20.132 9.525 -0.118 1.00 90.50 396 ASN A C 1
ATOM 3156 O O . ASN A 1 396 ? -20.906 8.654 0.266 1.00 90.50 396 ASN A O 1
ATOM 3160 N N . GLY A 1 397 ? -20.550 10.769 -0.372 1.00 88.62 397 GLY A N 1
ATOM 3161 C CA . GLY A 1 397 ? -21.955 11.182 -0.274 1.00 88.62 397 GLY A CA 1
ATOM 3162 C C . GLY A 1 397 ? -22.432 11.539 1.138 1.00 88.62 397 GLY A C 1
ATOM 3163 O O . GLY A 1 397 ? -23.624 11.742 1.329 1.00 88.62 397 GLY A O 1
ATOM 3164 N N . PHE A 1 398 ? -21.523 11.671 2.111 1.00 91.62 398 PHE A N 1
ATOM 3165 C CA . PHE A 1 398 ? -21.856 12.090 3.483 1.00 91.62 398 PHE A CA 1
ATOM 3166 C C . PHE A 1 398 ? -22.130 13.595 3.621 1.00 91.62 398 PHE A C 1
ATOM 3168 O O . PHE A 1 398 ? -22.590 14.033 4.670 1.00 91.62 398 PHE A O 1
ATOM 3175 N N . ALA A 1 399 ? -21.833 14.373 2.576 1.00 87.69 399 ALA A N 1
ATOM 3176 C CA . ALA A 1 399 ? -21.908 15.830 2.588 1.00 87.69 399 ALA A CA 1
ATOM 3177 C C . ALA A 1 399 ? -23.340 16.387 2.524 1.00 87.69 399 ALA A C 1
ATOM 3179 O O . ALA A 1 399 ? -23.557 17.519 2.931 1.00 87.69 399 ALA A O 1
ATOM 3180 N N . GLY A 1 400 ? -24.313 15.652 1.969 1.00 87.00 400 GLY A N 1
ATOM 3181 C CA . GLY A 1 400 ? -25.620 16.243 1.651 1.00 87.00 400 GLY A CA 1
ATOM 3182 C C . GLY A 1 400 ? -25.462 17.513 0.798 1.00 87.00 400 GLY A C 1
ATOM 3183 O O . GLY A 1 400 ? -24.876 17.453 -0.284 1.00 87.00 400 GLY A O 1
ATOM 3184 N N . ASP A 1 401 ? -25.935 18.651 1.317 1.00 88.31 401 ASP A N 1
ATOM 3185 C CA . ASP A 1 401 ? -25.791 19.985 0.705 1.00 88.31 401 ASP A CA 1
ATOM 3186 C C . ASP A 1 401 ? -24.570 20.783 1.219 1.00 88.31 401 ASP A C 1
ATOM 3188 O O . ASP A 1 401 ? -24.292 21.894 0.746 1.00 88.31 401 ASP A O 1
ATOM 3192 N N . GLU A 1 402 ? -23.826 20.241 2.187 1.00 92.12 402 GLU A N 1
ATOM 3193 C CA . GLU A 1 402 ? -22.626 20.858 2.746 1.00 92.12 402 GLU A CA 1
ATOM 3194 C C . GLU A 1 402 ? -21.483 20.915 1.722 1.00 92.12 402 GLU A C 1
ATOM 3196 O O . GLU A 1 402 ? -21.419 20.169 0.740 1.00 92.12 402 GLU A O 1
ATOM 3201 N N . LYS A 1 403 ? -20.520 21.810 1.966 1.00 89.19 403 LYS A N 1
ATOM 3202 C CA . LYS A 1 403 ? -19.324 21.946 1.129 1.00 89.19 403 LYS A CA 1
ATOM 3203 C C . LYS A 1 403 ? -18.071 21.651 1.941 1.00 89.19 403 LYS A C 1
ATOM 3205 O O . LYS A 1 403 ? -17.951 22.176 3.047 1.00 89.19 403 LYS A O 1
ATOM 3210 N N . PRO A 1 404 ? -17.101 20.919 1.365 1.00 90.00 404 PRO A N 1
ATOM 3211 C CA . PRO A 1 404 ? -15.834 20.683 2.034 1.00 90.00 404 PRO A CA 1
ATOM 3212 C C . PRO A 1 404 ? -15.097 22.006 2.291 1.00 90.00 404 PRO A C 1
ATOM 3214 O O . PRO A 1 404 ? -15.263 22.974 1.530 1.00 90.00 404 PRO A O 1
ATOM 3217 N N . PRO A 1 405 ? -14.226 22.053 3.313 1.00 90.00 405 PRO A N 1
ATOM 3218 C CA . PRO A 1 405 ? -13.382 23.214 3.555 1.00 90.00 405 PRO A CA 1
ATOM 3219 C C . PRO A 1 405 ? -12.507 23.512 2.329 1.00 90.00 405 PRO A C 1
ATOM 3221 O O . PRO A 1 405 ? -11.984 22.607 1.674 1.00 90.00 405 PRO A O 1
ATOM 3224 N N . LYS A 1 406 ? -12.319 24.805 2.021 1.00 87.69 406 LYS A N 1
ATOM 3225 C CA . LYS A 1 406 ? -11.480 25.245 0.887 1.00 87.69 406 LYS A CA 1
ATOM 3226 C C . LYS A 1 406 ? -10.035 24.763 1.022 1.00 87.69 406 LYS A C 1
ATOM 3228 O O . LYS A 1 406 ? -9.416 24.384 0.032 1.00 87.69 406 LYS A O 1
ATOM 3233 N N . GLU A 1 407 ? -9.516 24.781 2.245 1.00 89.25 407 GLU A N 1
ATOM 3234 C CA . GLU A 1 407 ? -8.205 24.256 2.601 1.00 89.25 407 GLU A CA 1
ATOM 3235 C C . GLU A 1 407 ? -8.349 23.404 3.858 1.00 89.25 407 GLU A C 1
ATOM 3237 O O . GLU A 1 407 ? -8.854 23.883 4.868 1.00 89.25 407 GLU A O 1
ATOM 3242 N N . SER A 1 408 ? -7.915 22.146 3.784 1.00 92.19 408 SER A N 1
ATOM 3243 C CA . SER A 1 408 ? -7.954 21.223 4.921 1.00 92.19 408 SER A CA 1
ATOM 3244 C C . SER A 1 408 ? -6.693 21.362 5.772 1.00 92.19 408 SER A C 1
ATOM 3246 O O . SER A 1 408 ? -5.573 21.371 5.248 1.00 92.19 408 SER A O 1
ATOM 3248 N N . LEU A 1 409 ? -6.863 21.389 7.092 1.00 93.31 409 LEU A N 1
ATOM 3249 C CA . LEU A 1 409 ? -5.807 21.375 8.102 1.00 93.31 409 LEU A CA 1
ATOM 3250 C C . LEU A 1 409 ? -4.884 20.158 7.952 1.00 93.31 409 LEU A C 1
ATOM 3252 O O . LEU A 1 409 ? -3.678 20.270 8.209 1.00 93.31 409 LEU A O 1
ATOM 3256 N N . LEU A 1 410 ? -5.425 19.035 7.461 1.00 94.75 410 LEU A N 1
ATOM 3257 C CA . LEU A 1 410 ? -4.691 17.793 7.205 1.00 94.75 410 LEU A CA 1
ATOM 3258 C C . LEU A 1 410 ? -3.727 17.884 6.017 1.00 94.75 410 LEU A C 1
ATOM 3260 O O . LEU A 1 410 ? -2.869 17.018 5.859 1.00 94.75 410 LEU A O 1
ATOM 3264 N N . ARG A 1 411 ? -3.772 18.955 5.211 1.00 92.69 411 ARG A N 1
ATOM 3265 C CA . ARG A 1 411 ? -2.775 19.194 4.150 1.00 92.69 411 ARG A CA 1
ATOM 3266 C C . ARG A 1 411 ? -1.344 19.235 4.703 1.00 92.69 411 ARG A C 1
ATOM 3268 O O . ARG A 1 411 ? -0.399 18.853 4.013 1.00 92.69 411 ARG A O 1
ATOM 3275 N N . ARG A 1 412 ? -1.176 19.658 5.962 1.00 92.69 412 ARG A N 1
ATOM 3276 C CA . ARG A 1 412 ? 0.121 19.677 6.665 1.00 92.69 412 ARG A CA 1
ATOM 3277 C C . ARG A 1 412 ? 0.655 18.280 6.994 1.00 92.69 412 ARG A C 1
ATOM 3279 O O . ARG A 1 412 ? 1.830 18.157 7.321 1.00 92.69 412 ARG A O 1
ATOM 3286 N N . TRP A 1 413 ? -0.179 17.242 6.908 1.00 94.44 413 TRP A N 1
ATOM 3287 C CA . TRP A 1 413 ? 0.242 15.856 7.110 1.00 94.44 413 TRP A CA 1
ATOM 3288 C C . TRP A 1 413 ? 0.801 15.221 5.827 1.00 94.44 413 TRP A C 1
ATOM 3290 O O . TRP A 1 413 ? 1.494 14.212 5.903 1.00 94.44 413 TRP A O 1
ATOM 3300 N N . GLU A 1 414 ? 0.525 15.808 4.657 1.00 86.88 414 GLU A N 1
ATOM 3301 C CA . GLU A 1 414 ? 0.970 15.301 3.350 1.00 86.88 414 GLU A CA 1
ATOM 3302 C C . GLU A 1 414 ? 2.200 16.031 2.799 1.00 86.88 414 GLU A C 1
ATOM 3304 O O . GLU A 1 414 ? 2.983 15.450 2.047 1.00 86.88 414 GLU A O 1
ATOM 3309 N N . ILE A 1 415 ? 2.346 17.323 3.114 1.00 86.19 415 ILE A N 1
ATOM 3310 C CA . ILE A 1 415 ? 3.288 18.214 2.431 1.00 86.19 415 ILE A CA 1
ATOM 3311 C C . ILE A 1 415 ? 4.320 18.759 3.412 1.00 86.19 415 ILE A C 1
ATOM 3313 O O . ILE A 1 415 ? 3.981 19.423 4.390 1.00 86.19 415 ILE A O 1
ATOM 3317 N N . GLY A 1 416 ? 5.594 18.559 3.083 1.00 87.25 416 GLY A N 1
ATOM 3318 C CA . GLY A 1 416 ? 6.727 19.112 3.816 1.00 87.25 416 GLY A CA 1
ATOM 3319 C C . GLY A 1 416 ? 7.804 18.068 4.084 1.00 87.25 416 GLY A C 1
ATOM 3320 O O . GLY A 1 416 ? 7.742 16.945 3.590 1.00 87.25 416 GLY A O 1
ATOM 3321 N N . SER A 1 417 ? 8.810 18.449 4.871 1.00 90.31 417 SER A N 1
ATOM 3322 C CA . SER A 1 417 ? 9.793 17.498 5.392 1.00 90.31 417 SER A CA 1
ATOM 3323 C C . SER A 1 417 ? 9.187 16.660 6.518 1.00 90.31 417 SER A C 1
ATOM 3325 O O . SER A 1 417 ? 8.257 17.101 7.198 1.00 90.31 417 SER A O 1
ATOM 3327 N N . PHE A 1 418 ? 9.762 15.486 6.791 1.00 89.88 418 PHE A N 1
ATOM 3328 C CA . PHE A 1 418 ? 9.320 14.632 7.899 1.00 89.88 418 PHE A CA 1
ATOM 3329 C C . PHE A 1 418 ? 9.283 15.363 9.243 1.00 89.88 418 PHE A C 1
ATOM 3331 O O . PHE A 1 418 ? 8.346 15.186 10.017 1.00 89.88 418 PHE A O 1
ATOM 3338 N N . LYS A 1 419 ? 10.255 16.252 9.491 1.00 92.62 419 LYS A N 1
ATOM 3339 C CA . LYS A 1 419 ? 10.295 17.096 10.692 1.00 92.62 419 LYS A CA 1
ATOM 3340 C C . LYS A 1 419 ? 9.074 18.016 10.795 1.00 92.62 419 LYS A C 1
ATOM 3342 O O . LYS A 1 419 ? 8.520 18.163 11.880 1.00 92.62 419 LYS A O 1
ATOM 3347 N N . TYR A 1 420 ? 8.669 18.640 9.687 1.00 93.81 420 TYR A N 1
ATOM 3348 C CA . TYR A 1 420 ? 7.511 19.536 9.661 1.00 93.81 420 TYR A CA 1
ATOM 3349 C C . TYR A 1 420 ? 6.205 18.765 9.870 1.00 93.81 420 TYR A C 1
ATOM 3351 O O . TYR A 1 420 ? 5.379 19.170 10.684 1.00 93.81 420 TYR A O 1
ATOM 3359 N N . ILE A 1 421 ? 6.061 17.620 9.198 1.00 94.81 421 ILE A N 1
ATOM 3360 C CA . ILE A 1 421 ? 4.893 16.743 9.337 1.00 94.81 421 ILE A CA 1
ATOM 3361 C C . ILE A 1 421 ? 4.771 16.244 10.785 1.00 94.81 421 ILE A C 1
ATOM 3363 O O . ILE A 1 421 ? 3.687 16.304 11.360 1.00 94.81 421 ILE A O 1
ATOM 3367 N N . ALA A 1 422 ? 5.879 15.819 11.404 1.00 95.00 422 ALA A N 1
ATOM 3368 C CA . ALA A 1 422 ? 5.896 15.371 12.797 1.00 95.00 422 ALA A CA 1
ATOM 3369 C C . ALA A 1 422 ? 5.439 16.473 13.764 1.00 95.00 422 ALA A C 1
ATOM 3371 O O . ALA A 1 422 ? 4.620 16.214 14.639 1.00 95.00 422 ALA A O 1
ATOM 3372 N N . ALA A 1 423 ? 5.936 17.703 13.588 1.00 95.50 423 ALA A N 1
ATOM 3373 C CA . ALA A 1 423 ? 5.554 18.844 14.420 1.00 95.50 423 ALA A CA 1
ATOM 3374 C C . ALA A 1 423 ? 4.079 19.240 14.233 1.00 95.50 423 ALA A C 1
ATOM 3376 O O . ALA A 1 423 ? 3.405 19.586 15.202 1.00 95.50 423 ALA A O 1
ATOM 3377 N N . ALA A 1 424 ? 3.564 19.174 13.000 1.00 96.44 424 ALA A N 1
ATOM 3378 C CA . ALA A 1 424 ? 2.152 19.423 12.727 1.00 96.44 424 ALA A CA 1
ATOM 3379 C C . ALA A 1 424 ? 1.267 18.386 13.431 1.00 96.44 424 ALA A C 1
ATOM 3381 O O . ALA A 1 424 ? 0.372 18.767 14.179 1.00 96.44 424 ALA A O 1
ATOM 3382 N N . LYS A 1 425 ? 1.571 17.094 13.257 1.00 96.88 425 LYS A N 1
ATOM 3383 C CA . LYS A 1 425 ? 0.841 15.994 13.897 1.00 96.88 425 LYS A CA 1
ATOM 3384 C C . LYS A 1 425 ? 0.871 16.080 15.416 1.00 96.88 425 LYS A C 1
ATOM 3386 O O . LYS A 1 425 ? -0.177 15.991 16.037 1.00 96.88 425 LYS A O 1
ATOM 3391 N N . GLU A 1 426 ? 2.040 16.309 16.007 1.00 96.06 426 GLU A N 1
ATOM 3392 C CA . GLU A 1 426 ? 2.182 16.492 17.454 1.00 96.06 426 GLU A CA 1
ATOM 3393 C C . GLU A 1 426 ? 1.283 17.622 17.974 1.00 96.06 426 GLU A C 1
ATOM 3395 O O . GLU A 1 426 ? 0.518 17.407 18.910 1.00 96.06 426 GLU A O 1
ATOM 3400 N N . GLY A 1 427 ? 1.311 18.800 17.342 1.00 95.62 427 GLY A N 1
ATOM 3401 C CA . GLY A 1 427 ? 0.447 19.918 17.734 1.00 95.62 427 GLY A CA 1
ATOM 3402 C C . GLY A 1 427 ? -1.045 19.629 17.537 1.00 95.62 427 GLY A C 1
ATOM 3403 O O . GLY A 1 427 ? -1.876 20.041 18.352 1.00 95.62 427 GLY A O 1
ATOM 3404 N N . ASP A 1 428 ? -1.383 18.887 16.485 1.00 96.94 428 ASP A N 1
ATOM 3405 C CA . ASP A 1 428 ? -2.755 18.516 16.144 1.00 96.94 428 ASP A CA 1
ATOM 3406 C C . ASP A 1 428 ? -3.368 17.507 17.124 1.00 96.94 428 ASP A C 1
ATOM 3408 O O . ASP A 1 428 ? -4.589 17.425 17.222 1.00 96.94 428 ASP A O 1
ATOM 3412 N N . MET A 1 429 ? -2.548 16.787 17.899 1.00 97.00 429 MET A N 1
ATOM 3413 C CA . MET A 1 429 ? -3.019 15.876 18.948 1.00 97.00 429 MET A CA 1
ATOM 3414 C C . MET A 1 429 ? -3.369 16.582 20.268 1.00 97.00 429 MET A C 1
ATOM 3416 O O . MET A 1 429 ? -3.755 15.920 21.231 1.00 97.00 429 MET A O 1
ATOM 3420 N N . THR A 1 430 ? -3.294 17.914 20.353 1.00 95.31 430 THR A N 1
ATOM 3421 C CA . THR A 1 430 ? -3.950 18.657 21.448 1.00 95.31 430 THR A CA 1
ATOM 3422 C C . THR A 1 430 ? -5.474 18.618 21.282 1.00 95.31 430 THR A C 1
ATOM 3424 O O . THR A 1 430 ? -5.964 18.558 20.158 1.00 95.31 430 THR A O 1
ATOM 3427 N N . VAL A 1 431 ? -6.239 18.673 22.381 1.00 94.75 431 VAL A N 1
ATOM 3428 C CA . VAL A 1 431 ? -7.716 18.577 22.329 1.00 94.75 431 VAL A CA 1
ATOM 3429 C C . VAL A 1 431 ? -8.310 19.654 21.414 1.00 94.75 431 VAL A C 1
ATOM 3431 O O . VAL A 1 431 ? -8.981 19.317 20.445 1.00 94.75 431 VAL A O 1
ATOM 3434 N N . ASN A 1 432 ? -7.952 20.924 21.625 1.00 95.62 432 ASN A N 1
ATOM 3435 C CA . ASN A 1 432 ? -8.477 22.043 20.833 1.00 95.62 432 ASN A CA 1
ATOM 3436 C C . ASN A 1 432 ? -8.129 21.937 19.337 1.00 95.62 432 ASN A C 1
ATOM 3438 O O . ASN A 1 432 ? -8.918 22.327 18.478 1.00 95.62 432 ASN A O 1
ATOM 3442 N N . ARG A 1 433 ? -6.927 21.446 18.994 1.00 97.12 433 ARG A N 1
ATOM 3443 C CA . ARG A 1 433 ? -6.534 21.289 17.584 1.00 97.12 433 ARG A CA 1
ATOM 3444 C C . ARG A 1 433 ? -7.235 20.102 16.937 1.00 97.12 433 ARG A C 1
ATOM 3446 O O . ARG A 1 433 ? -7.667 20.235 15.794 1.00 97.12 433 ARG A O 1
ATOM 3453 N N . LEU A 1 434 ? -7.389 18.992 17.658 1.00 97.94 434 LEU A N 1
ATOM 3454 C CA . LEU A 1 434 ? -8.141 17.838 17.182 1.00 97.94 434 LEU A CA 1
ATOM 3455 C C . LEU A 1 434 ? -9.615 18.196 16.965 1.00 97.94 434 LEU A C 1
ATOM 3457 O O . LEU A 1 434 ? -10.168 17.836 15.934 1.00 97.94 434 LEU A O 1
ATOM 3461 N N . GLU A 1 435 ? -10.235 18.951 17.872 1.00 97.81 435 GLU A N 1
ATOM 3462 C CA . GLU A 1 435 ? -11.592 19.484 17.683 1.00 97.81 435 GLU A CA 1
ATOM 3463 C C . GLU A 1 435 ? -11.688 20.381 16.447 1.00 97.81 435 GLU A C 1
ATOM 3465 O O . GLU A 1 435 ? -12.626 20.242 15.665 1.00 97.81 435 GLU A O 1
ATOM 3470 N N . GLY A 1 436 ? -10.680 21.225 16.204 1.00 97.06 436 GLY A N 1
ATOM 3471 C CA . GLY A 1 436 ? -10.581 22.008 14.972 1.00 97.06 436 GLY A CA 1
ATOM 3472 C C . GLY A 1 436 ? -10.541 21.144 13.706 1.00 97.06 436 GLY A C 1
ATOM 3473 O O . GLY A 1 436 ? -11.217 21.464 12.734 1.00 97.06 436 GLY A O 1
ATOM 3474 N N . ILE A 1 437 ? -9.803 20.028 13.723 1.00 97.50 437 ILE A N 1
ATOM 3475 C CA . ILE A 1 437 ? -9.779 19.055 12.614 1.00 97.50 437 ILE A CA 1
ATOM 3476 C C . ILE A 1 437 ? -11.126 18.344 12.474 1.00 97.50 437 ILE A C 1
ATOM 3478 O O . ILE A 1 437 ? -11.618 18.175 11.363 1.00 97.50 437 ILE A O 1
ATOM 3482 N N . MET A 1 438 ? -11.742 17.938 13.585 1.00 97.94 438 MET A N 1
ATOM 3483 C CA . MET A 1 438 ? -13.065 17.309 13.579 1.00 97.94 438 MET A CA 1
ATOM 3484 C C . MET A 1 438 ? -14.164 18.264 13.097 1.00 97.94 438 MET A C 1
ATOM 3486 O O . MET A 1 438 ? -15.198 17.804 12.624 1.00 97.94 438 MET A O 1
ATOM 3490 N N . GLY A 1 439 ? -13.944 19.578 13.159 1.00 96.50 439 GLY A N 1
ATOM 3491 C CA . GLY A 1 439 ? -14.792 20.577 12.509 1.00 96.50 439 GLY A CA 1
ATOM 3492 C C . GLY A 1 439 ? -14.811 20.487 10.976 1.00 96.50 439 GLY A C 1
ATOM 3493 O O . GLY A 1 439 ? -15.695 21.067 10.359 1.00 96.50 439 GLY A O 1
ATOM 3494 N N . GLU A 1 440 ? -13.877 19.758 10.352 1.00 96.31 440 GLU A N 1
ATOM 3495 C CA . GLU A 1 440 ? -13.887 19.466 8.908 1.00 96.31 440 GLU A CA 1
ATOM 3496 C C . GLU A 1 440 ? -14.706 18.221 8.542 1.00 96.31 440 GLU A C 1
ATOM 3498 O O . GLU A 1 440 ? -14.781 17.863 7.364 1.00 96.31 440 GLU A O 1
ATOM 3503 N N . PHE A 1 441 ? -15.262 17.510 9.525 1.00 97.25 441 PHE A N 1
ATOM 3504 C CA . PHE A 1 441 ? -16.119 16.358 9.260 1.00 97.25 441 PHE A CA 1
ATOM 3505 C C . PHE A 1 441 ? -17.495 16.872 8.803 1.00 97.25 441 PHE A C 1
ATOM 3507 O O . PHE A 1 441 ? -17.989 17.817 9.419 1.00 97.25 441 PHE A O 1
ATOM 3514 N N . PRO A 1 442 ? -18.131 16.258 7.786 1.00 96.69 442 PRO A N 1
ATOM 3515 C CA . PRO A 1 442 ? -19.552 16.478 7.513 1.00 96.69 442 PRO A CA 1
ATOM 3516 C C . PRO A 1 442 ? -20.401 16.264 8.772 1.00 96.69 442 PRO A C 1
ATOM 3518 O O . PRO A 1 442 ? -20.066 15.387 9.576 1.00 96.69 442 PRO A O 1
ATOM 3521 N N . GLU A 1 443 ? -21.518 16.983 8.920 1.00 95.56 443 GLU A N 1
ATOM 3522 C CA . GLU A 1 443 ? -22.377 16.905 10.119 1.00 95.56 443 GLU A CA 1
ATOM 3523 C C . GLU A 1 443 ? -22.871 15.475 10.382 1.00 95.56 443 GLU A C 1
ATOM 3525 O O . GLU A 1 443 ? -22.964 15.022 11.524 1.00 95.56 443 GLU A O 1
ATOM 3530 N N . SER A 1 444 ? -23.099 14.702 9.315 1.00 95.12 444 SER A N 1
ATOM 3531 C CA . SER A 1 444 ? -23.488 13.291 9.412 1.00 95.12 444 SER A CA 1
ATOM 3532 C C . SER A 1 444 ? -22.484 12.420 10.185 1.00 95.12 444 SER A C 1
ATOM 3534 O O . SER A 1 444 ? -22.866 11.372 10.696 1.00 95.12 444 SER A O 1
ATOM 3536 N N . LEU A 1 445 ? -21.220 12.839 10.317 1.00 96.69 445 LEU A N 1
ATOM 3537 C CA . LEU A 1 445 ? -20.157 12.126 11.033 1.00 96.69 445 LEU A CA 1
ATOM 3538 C C . LEU A 1 445 ? -19.922 12.632 12.467 1.00 96.69 445 LEU A C 1
ATOM 3540 O O . LEU A 1 445 ? -18.966 12.195 13.115 1.00 96.69 445 LEU A O 1
ATOM 3544 N N . ASP A 1 446 ? -20.796 13.486 13.004 1.00 96.19 446 ASP A N 1
ATOM 3545 C CA . ASP A 1 446 ? -20.695 13.994 14.380 1.00 96.19 446 ASP A CA 1
ATOM 3546 C C . ASP A 1 446 ? -20.644 12.879 15.432 1.00 96.19 446 ASP A C 1
ATOM 3548 O O . ASP A 1 446 ? -19.886 12.975 16.401 1.00 96.19 446 ASP A O 1
ATOM 3552 N N . ALA A 1 447 ? -21.350 11.770 15.192 1.00 96.06 447 ALA A N 1
ATOM 3553 C CA . ALA A 1 447 ? -21.336 10.585 16.053 1.00 96.06 447 ALA A CA 1
ATOM 3554 C C . ALA A 1 447 ? -19.935 9.951 16.216 1.00 96.06 447 ALA A C 1
ATOM 3556 O O . ALA A 1 447 ? -19.682 9.240 17.187 1.00 96.06 447 ALA A O 1
ATOM 3557 N N . VAL A 1 448 ? -18.988 10.226 15.308 1.00 97.94 448 VAL A N 1
ATOM 3558 C CA . VAL A 1 448 ? -17.610 9.700 15.367 1.00 97.94 448 VAL A CA 1
ATOM 3559 C C . VAL A 1 448 ? -16.696 10.571 16.242 1.00 97.94 448 VAL A C 1
ATOM 3561 O O . VAL A 1 448 ? -15.675 10.096 16.742 1.00 97.94 448 VAL A O 1
ATOM 3564 N N . LYS A 1 449 ? -17.043 11.840 16.492 1.00 98.31 449 LYS A N 1
ATOM 3565 C CA . LYS A 1 449 ? -16.186 12.778 17.244 1.00 98.31 449 LYS A CA 1
ATOM 3566 C C . LYS A 1 449 ? -15.855 12.293 18.669 1.00 98.31 449 LYS A C 1
ATOM 3568 O O . LYS A 1 449 ? -14.677 12.335 19.042 1.00 98.31 449 LYS A O 1
ATOM 3573 N N . PRO A 1 450 ? -16.807 11.747 19.459 1.00 98.38 450 PRO A N 1
ATOM 3574 C CA . PRO A 1 450 ? -16.497 11.193 20.779 1.00 98.38 450 PRO A CA 1
ATOM 3575 C C . PRO A 1 450 ? -15.494 10.032 20.731 1.00 98.38 450 PRO A C 1
ATOM 3577 O O . PRO A 1 450 ? -14.627 9.933 21.601 1.00 98.38 450 PRO A O 1
ATOM 3580 N N . LEU A 1 451 ? -15.565 9.175 19.703 1.00 98.62 451 LEU A N 1
ATOM 3581 C CA . LEU A 1 451 ? -14.600 8.092 19.493 1.00 98.62 451 LEU A CA 1
ATOM 3582 C C . LEU A 1 451 ? -13.186 8.647 19.287 1.00 98.62 451 LEU A C 1
ATOM 3584 O O . LEU A 1 451 ? -12.246 8.173 19.927 1.00 98.62 451 LEU A O 1
ATOM 3588 N N . CYS A 1 452 ? -13.035 9.680 18.453 1.00 98.69 452 CYS A N 1
ATOM 3589 C CA . CYS A 1 452 ? -11.740 10.309 18.204 1.00 98.69 452 CYS A CA 1
ATOM 3590 C C . CYS A 1 452 ? -11.106 10.866 19.487 1.00 98.69 452 CYS A C 1
ATOM 3592 O O . CYS A 1 452 ? -9.917 10.652 19.728 1.00 98.69 452 CYS A O 1
ATOM 3594 N N . LEU A 1 453 ? -11.893 11.527 20.343 1.00 98.50 453 LEU A N 1
ATOM 3595 C CA . LEU A 1 453 ? -11.414 12.043 21.630 1.00 98.50 453 LEU A CA 1
ATOM 3596 C C . LEU A 1 453 ? -10.986 10.916 22.583 1.00 98.50 453 LEU A C 1
ATOM 3598 O O . LEU A 1 453 ? -9.947 11.030 23.240 1.00 98.50 453 LEU A O 1
ATOM 3602 N N . ARG A 1 454 ? -11.744 9.808 22.631 1.00 98.44 454 ARG A N 1
ATOM 3603 C CA . ARG A 1 454 ? -11.388 8.623 23.431 1.00 98.44 454 ARG A CA 1
ATOM 3604 C C . ARG A 1 454 ? -10.072 8.002 22.961 1.00 98.44 454 ARG A C 1
ATOM 3606 O O . ARG A 1 454 ? -9.177 7.811 23.781 1.00 98.44 454 ARG A O 1
ATOM 3613 N N . ILE A 1 455 ? -9.920 7.756 21.658 1.00 98.44 455 ILE A N 1
ATOM 3614 C CA . ILE A 1 455 ? -8.688 7.188 21.083 1.00 98.44 455 ILE A CA 1
ATOM 3615 C C . ILE A 1 455 ? -7.499 8.126 21.318 1.00 98.44 455 ILE A C 1
ATOM 3617 O O . ILE A 1 455 ? -6.445 7.670 21.762 1.00 98.44 455 ILE A O 1
ATOM 3621 N N . ARG A 1 456 ? -7.667 9.442 21.112 1.00 97.94 456 ARG A N 1
ATOM 3622 C CA . ARG A 1 456 ? -6.622 10.436 21.405 1.00 97.94 456 ARG A CA 1
ATOM 3623 C C . ARG A 1 456 ? -6.153 10.342 22.852 1.00 97.94 456 ARG A C 1
ATOM 3625 O O . ARG A 1 456 ? -4.953 10.375 23.099 1.00 97.94 456 ARG A O 1
ATOM 3632 N N . LYS A 1 457 ? -7.081 10.249 23.811 1.00 97.38 457 LYS A N 1
ATOM 3633 C CA . LYS A 1 457 ? -6.746 10.157 25.242 1.00 97.38 457 LYS A CA 1
ATOM 3634 C C . LYS A 1 457 ? -5.930 8.900 25.559 1.00 97.38 457 LYS A C 1
ATOM 3636 O O . LYS A 1 457 ? -5.046 8.970 26.404 1.00 97.38 457 LYS A O 1
ATOM 3641 N N . ILE A 1 458 ? -6.217 7.788 24.882 1.00 97.50 458 ILE A N 1
ATOM 3642 C CA . ILE A 1 458 ? -5.506 6.516 25.056 1.00 97.50 458 ILE A CA 1
ATOM 3643 C C . ILE A 1 458 ? -4.097 6.573 24.445 1.00 97.50 458 ILE A C 1
ATOM 3645 O O . ILE A 1 458 ? -3.138 6.157 25.085 1.00 97.50 458 ILE A O 1
ATOM 3649 N N . LEU A 1 459 ? -3.960 7.089 23.218 1.00 97.06 459 LEU A N 1
ATOM 3650 C CA . LEU A 1 459 ? -2.685 7.100 22.484 1.00 97.06 459 LEU A CA 1
ATOM 3651 C C . LEU A 1 459 ? -1.720 8.213 22.913 1.00 97.06 459 LEU A C 1
ATOM 3653 O O . LEU A 1 459 ? -0.504 8.060 22.776 1.00 97.06 459 LEU A O 1
ATOM 3657 N N . PHE A 1 460 ? -2.256 9.330 23.407 1.00 96.56 460 PHE A N 1
ATOM 3658 C CA . PHE A 1 460 ? -1.493 10.511 23.815 1.00 96.56 460 PHE A CA 1
ATOM 3659 C C . PHE A 1 460 ? -1.885 10.933 25.238 1.00 96.56 460 PHE A C 1
ATOM 3661 O O . PHE A 1 460 ? -2.442 12.026 25.432 1.00 96.56 460 PHE A O 1
ATOM 3668 N N . PRO A 1 461 ? -1.646 10.068 26.245 1.00 94.75 461 PRO A N 1
ATOM 3669 C CA . PRO A 1 461 ? -1.890 10.428 27.631 1.00 94.75 461 PRO A CA 1
ATOM 3670 C C . PRO A 1 461 ? -0.979 11.595 28.025 1.00 94.75 461 PRO A C 1
ATOM 3672 O O . PRO A 1 461 ? 0.111 11.767 27.469 1.00 94.75 461 PRO A O 1
ATOM 3675 N N . LEU A 1 462 ? -1.458 12.407 28.963 1.00 93.00 462 LEU A N 1
ATOM 3676 C CA . LEU A 1 462 ? -0.668 13.482 29.549 1.00 93.00 462 LEU A CA 1
ATOM 3677 C C . LEU A 1 462 ? 0.107 12.937 30.750 1.00 93.00 462 LEU A C 1
ATOM 3679 O O . LEU A 1 462 ? -0.453 12.163 31.529 1.00 93.00 462 LEU A O 1
ATOM 3683 N N . ASP A 1 463 ? 1.376 13.313 30.868 1.00 88.88 463 ASP A N 1
ATOM 3684 C CA . ASP A 1 463 ? 2.167 13.069 32.075 1.00 88.88 463 ASP A CA 1
ATOM 3685 C C . ASP A 1 463 ? 1.826 14.077 33.191 1.00 88.88 463 ASP A C 1
ATOM 3687 O O . ASP A 1 463 ? 0.920 14.905 33.053 1.00 88.88 463 ASP A O 1
ATOM 3691 N N . GLU A 1 464 ? 2.535 13.987 34.320 1.00 88.38 464 GLU A N 1
ATOM 3692 C CA . GLU A 1 464 ? 2.342 14.866 35.484 1.00 88.38 464 GLU A CA 1
ATOM 3693 C C . GLU A 1 464 ? 2.575 16.355 35.165 1.00 88.38 464 GLU A C 1
ATOM 3695 O O . GLU A 1 464 ? 1.987 17.215 35.817 1.00 88.38 464 GLU A O 1
ATOM 3700 N N . ASP A 1 465 ? 3.375 16.656 34.136 1.00 91.88 465 ASP A N 1
ATOM 3701 C CA . ASP A 1 465 ? 3.685 18.008 33.657 1.00 91.88 465 ASP A CA 1
ATOM 3702 C C . ASP A 1 465 ? 2.749 18.450 32.507 1.00 91.88 465 ASP A C 1
ATOM 3704 O O . ASP A 1 465 ? 3.049 19.407 31.786 1.00 91.88 465 ASP A O 1
ATOM 3708 N N . GLU A 1 466 ? 1.642 17.735 32.284 1.00 88.50 466 GLU A N 1
ATOM 3709 C CA . GLU A 1 466 ? 0.689 17.945 31.185 1.00 88.50 466 GLU A CA 1
ATOM 3710 C C . GLU A 1 466 ? 1.295 17.801 29.772 1.00 88.50 466 GLU A C 1
ATOM 3712 O O . GLU A 1 466 ? 0.758 18.315 28.783 1.00 88.50 466 GLU A O 1
ATOM 3717 N N . ARG A 1 467 ? 2.405 17.070 29.626 1.00 89.12 467 ARG A N 1
ATOM 3718 C CA . ARG A 1 467 ? 3.032 16.813 28.322 1.00 89.12 467 ARG A CA 1
ATOM 3719 C C . ARG A 1 467 ? 2.442 15.565 27.687 1.00 89.12 467 ARG A C 1
ATOM 3721 O O . ARG A 1 467 ? 2.231 14.548 28.339 1.00 89.12 467 ARG A O 1
ATOM 3728 N N . MET A 1 468 ? 2.204 15.621 26.378 1.00 92.50 468 MET A N 1
ATOM 3729 C CA . MET A 1 468 ? 1.741 14.456 25.620 1.00 92.50 468 MET A CA 1
ATOM 3730 C C . MET A 1 468 ? 2.844 13.405 25.493 1.00 92.50 468 MET A C 1
ATOM 3732 O O . MET A 1 468 ? 3.935 13.697 25.001 1.00 92.50 468 MET A O 1
ATOM 3736 N N . SER A 1 469 ? 2.527 12.166 25.865 1.00 90.00 469 SER A N 1
ATOM 3737 C CA . SER A 1 469 ? 3.419 11.023 25.693 1.00 90.00 469 SER A CA 1
ATOM 3738 C C . SER A 1 469 ? 3.277 10.388 24.306 1.00 90.00 469 SER A C 1
ATOM 3740 O O . SER A 1 469 ? 2.184 10.006 23.882 1.00 90.00 469 SER A O 1
ATOM 3742 N N . PHE A 1 470 ? 4.407 10.237 23.611 1.00 86.75 470 PHE A N 1
ATOM 3743 C CA . PHE A 1 470 ? 4.500 9.591 22.294 1.00 86.75 470 PHE A CA 1
ATOM 3744 C C . PHE A 1 470 ? 5.188 8.222 22.332 1.00 86.75 470 PHE A C 1
ATOM 3746 O O . PHE A 1 470 ? 5.158 7.505 21.338 1.00 86.75 470 PHE A O 1
ATOM 3753 N N . GLY A 1 471 ? 5.751 7.832 23.478 1.00 85.44 471 GLY A N 1
ATOM 3754 C CA . GLY A 1 471 ? 6.500 6.587 23.606 1.00 85.44 471 GLY A CA 1
ATOM 3755 C C . GLY A 1 471 ? 5.615 5.344 23.530 1.00 85.44 471 GLY A C 1
ATOM 3756 O O . GLY A 1 471 ? 4.417 5.370 23.817 1.00 85.44 471 GLY A O 1
ATOM 3757 N N . THR A 1 472 ? 6.215 4.214 23.166 1.00 90.69 472 THR A N 1
ATOM 3758 C CA . THR A 1 472 ? 5.550 2.910 23.293 1.00 90.69 472 THR A CA 1
ATOM 3759 C C . THR A 1 472 ? 5.546 2.489 24.766 1.00 90.69 472 THR A C 1
ATOM 3761 O O . THR A 1 472 ? 6.631 2.390 25.344 1.00 90.69 472 THR A O 1
ATOM 3764 N N . PRO A 1 473 ? 4.380 2.232 25.390 1.00 90.25 473 PRO A N 1
ATOM 3765 C CA . PRO A 1 473 ? 4.338 1.823 26.788 1.00 90.25 473 PRO A CA 1
ATOM 3766 C C . PRO A 1 473 ? 5.029 0.468 26.996 1.00 90.25 473 PRO A C 1
ATOM 3768 O O . PRO A 1 473 ? 4.981 -0.412 26.130 1.00 90.25 473 PRO A O 1
ATOM 3771 N N . ALA A 1 474 ? 5.685 0.305 28.146 1.00 88.19 474 ALA A N 1
ATOM 3772 C CA . ALA A 1 474 ? 6.311 -0.957 28.524 1.00 88.19 474 ALA A CA 1
ATOM 3773 C C . ALA A 1 474 ? 5.252 -1.999 28.926 1.00 88.19 474 ALA A C 1
ATOM 3775 O O . ALA A 1 474 ? 4.178 -1.649 29.409 1.00 88.19 474 ALA A O 1
ATOM 3776 N N . GLY A 1 475 ? 5.572 -3.285 28.771 1.00 90.88 475 GLY A N 1
ATOM 3777 C CA . GLY A 1 475 ? 4.701 -4.384 29.193 1.00 90.88 475 GLY A CA 1
ATOM 3778 C C . GLY A 1 475 ? 3.751 -4.875 28.102 1.00 90.88 475 GLY A C 1
ATOM 3779 O O . GLY A 1 475 ? 4.128 -4.958 26.933 1.00 90.88 475 GLY A O 1
ATOM 3780 N N . ASP A 1 476 ? 2.547 -5.263 28.516 1.00 93.25 476 ASP A N 1
ATOM 3781 C CA . ASP A 1 476 ? 1.558 -5.935 27.674 1.00 93.25 476 ASP A CA 1
ATOM 3782 C C . ASP A 1 476 ? 0.969 -4.980 26.613 1.00 93.25 476 ASP A C 1
ATOM 3784 O O . ASP A 1 476 ? 0.434 -3.931 26.979 1.00 93.25 476 ASP A O 1
ATOM 3788 N N . PRO A 1 477 ? 1.042 -5.298 25.307 1.00 94.56 477 PRO A N 1
ATOM 3789 C CA . PRO A 1 477 ? 0.404 -4.514 24.248 1.00 94.56 477 PRO A CA 1
ATOM 3790 C C . PRO A 1 477 ? -1.100 -4.286 24.442 1.00 94.56 477 PRO A C 1
ATOM 3792 O O . PRO A 1 477 ? -1.632 -3.271 23.976 1.00 94.56 477 PRO A O 1
ATOM 3795 N N . ASP A 1 478 ? -1.786 -5.189 25.146 1.00 96.44 478 ASP A N 1
ATOM 3796 C CA . ASP A 1 478 ? -3.234 -5.121 25.362 1.00 96.44 478 ASP A CA 1
ATOM 3797 C C . ASP A 1 478 ? -3.666 -3.924 26.213 1.00 96.44 478 ASP A C 1
ATOM 3799 O O . ASP A 1 478 ? -4.838 -3.536 26.172 1.00 96.44 478 ASP A O 1
ATOM 3803 N N . GLN A 1 479 ? -2.716 -3.260 26.881 1.00 95.94 479 GLN A N 1
ATOM 3804 C CA . GLN A 1 479 ? -2.931 -1.969 27.536 1.00 95.94 479 GLN A CA 1
ATOM 3805 C C . GLN A 1 479 ? -3.360 -0.857 26.562 1.00 95.94 479 GLN A C 1
ATOM 3807 O O . GLN A 1 479 ? -3.982 0.113 26.987 1.00 95.94 479 GLN A O 1
ATOM 3812 N N . LEU A 1 480 ? -3.044 -0.986 25.265 1.00 97.38 480 LEU A N 1
ATOM 3813 C CA . LEU A 1 480 ? -3.526 -0.083 24.216 1.00 97.38 480 LEU A CA 1
ATOM 3814 C C . LEU A 1 480 ? -4.647 -0.713 23.384 1.00 97.38 480 LEU A C 1
ATOM 3816 O O . LEU A 1 480 ? -5.638 -0.035 23.116 1.00 97.38 480 LEU A O 1
ATOM 3820 N N . TYR A 1 481 ? -4.536 -1.990 22.995 1.00 98.44 481 TYR A N 1
ATOM 3821 C CA . TYR A 1 481 ? -5.561 -2.624 22.153 1.00 98.44 481 TYR A CA 1
ATOM 3822 C C . TYR A 1 481 ? -6.930 -2.670 22.831 1.00 98.44 481 TYR A C 1
ATOM 3824 O O . TYR A 1 481 ? -7.912 -2.219 22.245 1.00 98.44 481 TYR A O 1
ATOM 3832 N N . THR A 1 482 ? -6.998 -3.159 24.071 1.00 98.31 482 THR A N 1
ATOM 3833 C CA . THR A 1 482 ? -8.263 -3.350 24.796 1.00 98.31 482 THR A CA 1
ATOM 3834 C C . THR A 1 482 ? -9.075 -2.056 24.925 1.00 98.31 482 THR A C 1
ATOM 3836 O O . THR A 1 482 ? -10.232 -2.044 24.498 1.00 98.31 482 THR A O 1
ATOM 3839 N N . PRO A 1 483 ? -8.524 -0.937 25.447 1.00 98.44 483 PRO A N 1
ATOM 3840 C CA . PRO A 1 483 ? -9.300 0.296 25.568 1.00 98.44 483 PRO A CA 1
ATOM 3841 C C . PRO A 1 483 ? -9.655 0.926 24.214 1.00 98.44 483 PRO A C 1
ATOM 3843 O O . PRO A 1 483 ? -10.711 1.550 24.105 1.00 98.44 483 PRO A O 1
ATOM 3846 N N . ILE A 1 484 ? -8.827 0.761 23.172 1.00 98.69 484 ILE A N 1
ATOM 3847 C CA . ILE A 1 484 ? -9.162 1.239 21.821 1.00 98.69 484 ILE A CA 1
ATOM 3848 C C . ILE A 1 484 ? -10.345 0.446 21.263 1.00 98.69 484 ILE A C 1
ATOM 3850 O O . ILE A 1 484 ? -11.319 1.048 20.814 1.00 98.69 484 ILE A O 1
ATOM 3854 N N . LEU A 1 485 ? -10.296 -0.887 21.321 1.00 98.62 485 LEU A N 1
ATOM 3855 C CA . LEU A 1 485 ? -11.371 -1.753 20.835 1.00 98.62 485 LEU A CA 1
ATOM 3856 C C . LEU A 1 485 ? -12.689 -1.485 21.573 1.00 98.62 485 LEU A C 1
ATOM 3858 O O . LEU A 1 485 ? -13.713 -1.313 20.914 1.00 98.62 485 LEU A O 1
ATOM 3862 N N . ALA A 1 486 ? -12.638 -1.317 22.898 1.00 98.50 486 ALA A N 1
ATOM 3863 C CA . ALA A 1 486 ? -13.799 -0.944 23.705 1.00 98.50 486 ALA A CA 1
ATOM 3864 C C . ALA A 1 486 ? -14.373 0.435 23.322 1.00 98.50 486 ALA A C 1
ATOM 3866 O O . ALA A 1 486 ? -15.589 0.633 23.330 1.00 98.50 486 ALA A O 1
ATOM 3867 N N . ALA A 1 487 ? -13.523 1.401 22.952 1.00 98.56 487 ALA A N 1
ATOM 3868 C CA . ALA A 1 487 ? -13.987 2.704 22.481 1.00 98.56 487 ALA A CA 1
ATOM 3869 C C . ALA A 1 487 ? -14.756 2.596 21.152 1.00 98.56 487 ALA A C 1
ATOM 3871 O O . ALA A 1 487 ? -15.756 3.306 20.992 1.00 98.56 487 ALA A O 1
ATOM 3872 N N . TYR A 1 488 ? -14.305 1.719 20.241 1.00 98.50 488 TYR A N 1
ATOM 3873 C CA . TYR A 1 488 ? -15.015 1.379 19.003 1.00 98.50 488 TYR A CA 1
ATOM 3874 C C . TYR A 1 488 ? -16.328 0.641 19.285 1.00 98.50 488 TYR A C 1
ATOM 3876 O O . TYR A 1 488 ? -17.340 1.028 18.713 1.00 98.50 488 TYR A O 1
ATOM 3884 N N . ASP A 1 489 ? -16.344 -0.349 20.186 1.00 97.56 489 ASP A N 1
ATOM 3885 C CA . ASP A 1 489 ? -17.568 -1.080 20.559 1.00 97.56 489 ASP A CA 1
ATOM 3886 C C . ASP A 1 489 ? -18.657 -0.129 21.071 1.00 97.56 489 ASP A C 1
ATOM 3888 O O . ASP A 1 489 ? -19.804 -0.188 20.625 1.00 97.56 489 ASP A O 1
ATOM 3892 N N . ALA A 1 490 ? -18.284 0.801 21.956 1.00 97.50 490 ALA A N 1
ATOM 3893 C CA . ALA A 1 490 ? -19.194 1.833 22.443 1.00 97.50 490 ALA A CA 1
ATOM 3894 C C . ALA A 1 490 ? -19.712 2.711 21.292 1.00 97.50 490 ALA A C 1
ATOM 3896 O O . ALA A 1 490 ? -20.913 2.901 21.156 1.00 97.50 490 ALA A O 1
ATOM 3897 N N . ALA A 1 491 ? -18.822 3.179 20.407 1.00 97.44 491 ALA A N 1
ATOM 3898 C CA . ALA A 1 491 ? -19.214 4.016 19.272 1.00 97.44 491 ALA A CA 1
ATOM 3899 C C . ALA A 1 491 ? -20.140 3.295 18.279 1.00 97.44 491 ALA A C 1
ATOM 3901 O O . ALA A 1 491 ? -21.024 3.925 17.719 1.00 97.44 491 ALA A O 1
ATOM 3902 N N . VAL A 1 492 ? -19.950 1.992 18.055 1.00 96.25 492 VAL A N 1
ATOM 3903 C CA . VAL A 1 492 ? -20.829 1.185 17.193 1.00 96.25 492 VAL A CA 1
ATOM 3904 C C . VAL A 1 492 ? -22.185 0.931 17.852 1.00 96.25 492 VAL A C 1
ATOM 3906 O O . VAL A 1 492 ? -23.183 0.845 17.145 1.00 96.25 492 VAL A O 1
ATOM 3909 N N . THR A 1 493 ? -22.224 0.808 19.180 1.00 94.56 493 THR A N 1
ATOM 3910 C CA . THR A 1 493 ? -23.467 0.623 19.951 1.00 94.56 493 THR A CA 1
ATOM 3911 C C . THR A 1 493 ? -24.308 1.901 19.996 1.00 94.56 493 THR A C 1
ATOM 3913 O O . THR A 1 493 ? -25.532 1.819 20.035 1.00 94.56 493 THR A O 1
ATOM 3916 N N . ASP A 1 494 ? -23.657 3.066 19.966 1.00 91.62 494 ASP A N 1
ATOM 3917 C CA . ASP A 1 494 ? -24.308 4.381 19.988 1.00 91.62 494 ASP A CA 1
ATOM 3918 C C . ASP A 1 494 ? -24.894 4.808 18.615 1.00 91.62 494 ASP A C 1
ATOM 3920 O O . ASP A 1 494 ? -25.616 5.806 18.558 1.00 91.62 494 ASP A O 1
ATOM 3924 N N . LEU A 1 495 ? -24.582 4.088 17.521 1.00 90.06 495 LEU A N 1
ATOM 3925 C CA . LEU A 1 495 ? -25.104 4.305 16.154 1.00 90.06 495 LEU A CA 1
ATOM 3926 C C . LEU A 1 495 ? -26.402 3.534 15.897 1.00 90.06 495 LEU A C 1
ATOM 3928 O O . LEU A 1 495 ? -27.306 4.136 15.272 1.00 90.06 495 LEU A O 1
#

Sequence (495 aa):
MSPPRLFKADLLQITRYVRGVFADQPTRRFVHAFSLCASTMELWVFDRSGPYSSGPFNIHDEPDKFARAIVGYATMDDDAMGLDTFIERQDGHRYVILDDLSGNESRIRLRGPIVMQKAVVCRGTTCFETRNSHVAKFSWASDKRKLEVEQLKLAEERDVKGVAKVVAHRQITTIVELRKGLKFPERHRFRNEDVHFDETPSATTSTNSSGQKRKSSSDHTSEDASGSKRRRSNSQKSKLVRKPNGQLSIGRAKPSLYTPGDDLWENRIYSCLVVSPAGRVISDFRTIKELLESMQDAIKAHQSLYVTGNILHRDISSNNIIITKPEMAAGFKGMLIDLDLAKVRDSGPSGARHQTGTMQFMAVEVLRMVDHTYRHDLESFFYVLIWLCARQSWSNGFAGDEKPPKESLLRRWEIGSFKYIAAAKEGDMTVNRLEGIMGEFPESLDAVKPLCLRIRKILFPLDEDERMSFGTPAGDPDQLYTPILAAYDAAVTDL

Organism: NCBI:txid2686198

InterPro domains:
  IPR008266 Tyrosine-protein kinase, active site [PS00109] (311-323)
  IPR011009 Protein kinase-like domain superfamily [SSF56112] (272-393)
  IPR040976 Fungal-type protein kinase [PF17667] (8-389)

Foldseek 3Di:
DPPLVVVVVVVVVQQVVQLVVCQVQLQFAKAWDWDDDPQKIKIWIFGLFGIDIPPIDGCVVCVVVVVCVVVCVVDDDCVRRRHDPQWDADPNWTWGWFQFPVRDTDIWTFDDWPDADSHGHAQSWIWTQTPVQKIKIKTWAFPLFDDQLVLQVLCVVLVQAQAWHFGTKDFDDKPCRVCPPPDDPDADDDPPVVPPPPPDPPAPDPDDDDDDDDDDDDDDDDDDDDDDDDDDDDDDDDDDDDDDDDDDDPDDPDQAPDDPPPDSTTMITIMITIIDRHFAQLLLDQDPLLNLQQLLLQLVSLVSCVVRSQKHQQADASRQKGQDDCVRRVHHRIGGYDSSVMDRPPDGRRNDALLDYRQLLFALVSLVSDHDDSLRSLSSSLSRVLCSQLPSCQVNCLQPPHDADPDALSVQSRDDRSNSNSVSVLVCLDPVNVVVSNVSGHPSCPLCSQLSVQLSCQSFPADPVRHTDNDDDPDDPCSNSVSNSVSSVVSSVVD

Radius of gyration: 26.47 Å; Cα contacts (8 Å, |Δi|>4): 755; chains: 1; bounding box: 71×79×76 Å

Nearest PDB structures (foldseek):
  5okt-assembly1_A  TM=6.427E-01  e=6.831E-07  Homo sapiens
  7jxy-assembly2_B  TM=6.105E-01  e=1.654E-07  Homo sapiens
  6cqh-assembly3_C  TM=5.767E-01  e=3.451E-07  Homo sapiens
  5iu2-assembly2_B  TM=6.591E-01  e=4.333E-05  Homo sapiens
  2xik-assembly1_A  TM=4.934E-01  e=2.189E-05  Homo sapiens

Secondary structure (DSSP, 8-state):
---HHHHHHHHHHHHHHHHHHHHHSTT--EEEEEEEETTEEEEEEEETTEEEEEEEEETTT-HHHHHHHHHHHHH--TTTTT--SSEEEETTEEEEEEEETTS-EEEEEEEEEEEE---SSS---EEEEETTS-EEEEEEEETTS--HHHHHHHHHHTT--SB-EEEEEEEEEEHHHHTTT-----PPP-TTTTS-----------------------------------------------PPPP---PPPPPS-S--TTSSSS--EEEEEEEEE---EEGGG--SHHHHHHHHHHHHHHHHHHHHTT-EE-----TTSEEE--GGGTTT-SEEE---TT-EETTSS--SS-SS-S-TTTS-HHHHTTPPP-HHHHHHHHHHHHHHIIIIIGGGTTTTTT----SS-TTHHHHSS-HHHHHHHHHHHTSHHHHHHHHTTS-GGGGGGHHHHHHHHHHHS-B-TTSPBP-SPPSS-THHHHHHHHHHHHHHHHT-